Protein 3Q34 (pdb70)

InterPro domains:
  IPR007372 Lipid/polyisoprenoid-binding, YceI-like [PF04264] (23-182)
  IPR007372 Lipid/polyisoprenoid-binding, YceI-like [SM00867] (22-191)
  IPR027016 Uncharacterised protein with YceI domain [PIRSF029811] (7-192)
  IPR036761 Lipid/polyisoprenoid-binding, YceI-like superfamily [G3DSA:2.40.128.110] (19-193)
  IPR036761 Lipid/polyisoprenoid-binding, YceI-like superfamily [SSF101874] (21-191)

Foldseek 3Di:
DWKKWDLVQKWKKKWKAFLNHDIAIWTFNDKIKIADPQQKIKIKTQLLRICRPDVVLSVLCCVLPQNCVVPRIKMKIWGDDVVLLPADAFDKDWDWTWIWIAGPNAIDIWIFTWMWHHHHNWKIKIWGPWFTKDFQVNHPPVSQVVSCVVVVTPDIGRIMTMIMIIMIGNDD/DWWKWDLVVKWKKKWKDFQNHRIAIWTFNDKIWIADPQQKIKIKGQLLRTGRPDVVLSVLCCVQPQVCVQPRIKMKIFGDDVVLVVADAFDKDWDFGKIWIGGPRAIDIWTFIWMWHHNLIKIWGPFFTKDFQVRHPPVSLVVSCVVVVTPDMGRIMGMIMIIRIGDD/DKKWDLVVKWKKKWKDFQNHDIAIWTFRDKIWDADPQQKIKIKTQLLRTGRPDVVVSVLCCCQPQNCVQPRIKMKIFGDDVVLVPAAAFGKDWDFTWIWIGGPNQIDIFTFTWMWHHHHDWKIKIWGPFFTKDFQVSHPPVSQVVCCPVVPTPGMHRIMTMIMIIMIGD/DKWKWDLVVKWKKKWKAFLNHRIAIKTFRDKIWIAGPQQKIKIKGQLLRIGRPDVVVSVLCCCQPQNCVVPRIKMKIFGDDVVLLPADAQGKDWDWTWMWIGGPNAIAIFTFTWMWHHHDNWKIKIWGPFFTKDFQVRHPPVSLVVVPCVIPGIHRIMTMIMIIMIGPDDD

Sequence (680 aa):
ANWYLLDNESSRLSFTSTKNADIAEVHRFLVLHGKVDPKGLAEVEVETESISTGIPLRDERLREQVFQVHHKFPVAQINAQLDRPINNLAPGAQLELRLPLTVSLRGKSHSYNAELLATRLDEERRFQVVVTLEPLVIHAQDFDVSDFNALRNAAGLSAVSLSVPVGAVLIFTAREANWYLDNESSRLSFTSTKNADIAEVHRFLVLHGKVDPKGLAEVEVETESISTGIPLRDERLREQVFQVHKFPVAQINAQLDRPINNLAPGAQLEELRLPLTTVSLRGKSHSYNAELLATRLRFQVVTLEPLVIHAQDFDVSDFNALRNAAGLSAVVSLSVPVGAVLIFTARNWWYLLDNESSRLSFTSTKNADIAEVHRFLVLHGKVDPKGLAEVEVETESISTGIPLRDERLREQVFQVHKFPVAQINAQLDRPINNLAPGAQLELRLPLTTVSLRGKSHSYNAELLATRLDERRFQVVVTLEPLVIHAQDFDDVSDFNALRNAAGLSAVSLSVPVGAVLIFTAANWYLLDNESSRLSFTSTKNADIAEVHRFLVLHGKVDPKGLAEVEVETESISTGIPLRDEERLREQVFQVHKFPVAQINAQLDRPINNLAPGAQLELRLPLTVSSLRGKSSHSYNAELLATRLDERRFFQVVVTLEPLVIHAQDFDVSDFNALRAGLSAVSLSVPVGAVLIFTAREG

Structure (mmCIF, N/CA/C/O backbone):
data_3Q34
#
_entry.id   3Q34
#
_cell.length_a   54.647
_cell.length_b   103.357
_cell.length_c   63.193
_cell.angle_alpha   90.00
_cell.angle_beta   109.04
_cell.angle_gamma   90.00
#
_symmetry.space_group_name_H-M   'P 1 21 1'
#
loop_
_entity.id
_entity.type
_entity.pdbx_description
1 polymer 'YceI-like family protein'
2 non-polymer Ubiquinone-8
3 non-polymer GLYCEROL
4 water water
#
loop_
_atom_site.group_PDB
_atom_site.id
_atom_site.type_symbol
_atom_site.label_atom_id
_atom_site.label_alt_id
_atom_site.label_comp_id
_atom_site.label_asym_id
_atom_site.label_entity_id
_atom_site.label_seq_id
_atom_site.pdbx_PDB_ins_code
_atom_site.Cartn_x
_atom_site.Cartn_y
_atom_site.Cartn_z
_atom_site.occupancy
_atom_site.B_iso_or_equiv
_atom_site.auth_seq_id
_atom_site.auth_comp_id
_atom_site.auth_asym_id
_atom_site.auth_atom_id
_atom_site.pdbx_PDB_model_num
ATOM 1 N N . ALA A 1 4 ? 4.045 56.343 -9.131 1.00 42.88 21 ALA A N 1
ATOM 2 C CA . ALA A 1 4 ? 4.963 56.777 -8.080 1.00 28.82 21 ALA A CA 1
ATOM 3 C C . ALA A 1 4 ? 4.241 57.687 -7.113 1.00 32.22 21 ALA A C 1
ATOM 4 O O . ALA A 1 4 ? 3.041 57.961 -7.312 1.00 46.56 21 ALA A O 1
ATOM 6 N N . ASN A 1 5 ? 4.924 58.142 -6.055 1.00 32.86 22 ASN A N 1
ATOM 7 C CA . ASN A 1 5 ? 6.307 57.754 -5.742 1.00 20.91 22 ASN A CA 1
ATOM 8 C C . ASN A 1 5 ? 6.350 56.365 -5.103 1.00 18.78 22 ASN A C 1
ATOM 9 O O . ASN A 1 5 ? 5.373 55.908 -4.497 1.00 20.84 22 ASN A O 1
ATOM 14 N N . TRP A 1 6 ? 7.496 55.707 -5.226 1.00 15.21 23 TRP A N 1
ATOM 15 C CA . TRP A 1 6 ? 7.697 54.442 -4.530 1.00 16.50 23 TRP A CA 1
ATOM 16 C C . TRP A 1 6 ? 8.571 54.648 -3.301 1.00 16.46 23 TRP A C 1
ATOM 17 O O . TRP A 1 6 ? 9.537 55.382 -3.355 1.00 16.99 23 TRP A O 1
ATOM 28 N N . TYR A 1 7 ? 8.177 54.041 -2.185 1.00 14.01 24 TYR A N 1
ATOM 29 C CA . TYR A 1 7 ? 8.912 54.210 -0.930 1.00 11.12 24 TYR A CA 1
ATOM 30 C C . TYR A 1 7 ? 9.351 52.883 -0.400 1.00 9.46 24 TYR A C 1
ATOM 31 O O . TYR A 1 7 ? 8.624 51.882 -0.467 1.00 10.45 24 TYR A O 1
ATOM 40 N N . LEU A 1 8 ? 10.545 52.857 0.154 1.00 11.38 25 LEU A N 1
ATOM 41 C CA A LEU A 1 8 ? 11.084 51.620 0.721 0.58 10.72 25 LEU A CA 1
ATOM 42 C CA B LEU A 1 8 ? 11.093 51.626 0.734 0.42 10.75 25 LEU A CA 1
ATOM 43 C C . LEU A 1 8 ? 10.381 51.207 2.012 1.00 11.96 25 LEU A C 1
ATOM 44 O O . LEU A 1 8 ? 10.150 52.012 2.904 1.00 12.03 25 LEU A O 1
ATOM 53 N N . ASP A 1 9 ? 10.030 49.928 2.108 1.00 9.88 26 ASP A N 1
ATOM 54 C CA . ASP A 1 9 ? 9.374 49.449 3.323 1.00 11.25 26 ASP A CA 1
ATOM 55 C C . ASP A 1 9 ? 10.480 48.803 4.135 1.00 10.77 26 ASP A C 1
ATOM 56 O O . ASP A 1 9 ? 10.915 47.671 3.832 1.00 12.14 26 ASP A O 1
ATOM 61 N N . ASN A 1 10 ? 10.946 49.519 5.157 1.00 11.98 27 ASN A N 1
ATOM 62 C CA . ASN A 1 10 ? 12.071 49.026 5.928 1.00 11.19 27 ASN A CA 1
ATOM 63 C C . ASN A 1 10 ? 11.842 47.643 6.538 1.00 11.33 27 ASN A C 1
ATOM 64 O O . ASN A 1 10 ? 12.760 46.825 6.590 1.00 10.23 27 ASN A O 1
ATOM 69 N N . GLU A 1 11 ? 10.622 47.419 7.028 1.00 12.60 28 GLU A N 1
ATOM 70 C CA . GLU A 1 11 ? 10.290 46.195 7.726 1.00 13.59 28 GLU A CA 1
ATOM 71 C C . GLU A 1 11 ? 10.378 44.965 6.817 1.00 16.40 28 GLU A C 1
ATOM 72 O O . GLU A 1 11 ? 10.421 43.838 7.295 1.00 15.31 28 GLU A O 1
ATOM 78 N N . SER A 1 12 ? 10.422 45.200 5.512 1.00 11.00 29 SER A N 1
ATOM 79 C CA . SER A 1 12 ? 10.380 44.130 4.503 1.00 14.68 29 SER A CA 1
ATOM 80 C C . SER A 1 12 ? 11.705 43.980 3.758 1.00 13.82 29 SER A C 1
ATOM 81 O O . SER A 1 12 ? 11.846 43.101 2.904 1.00 13.80 29 SER A O 1
ATOM 84 N N . SER A 1 13 ? 12.668 44.813 4.117 1.00 9.67 30 SER A N 1
ATOM 85 C CA . SER A 1 13 ? 13.920 44.932 3.358 1.00 9.65 30 SER A CA 1
ATOM 86 C C . SER A 1 13 ? 15.127 44.585 4.223 1.00 10.67 30 SER A C 1
ATOM 87 O O . SER A 1 13 ? 15.079 44.694 5.451 1.00 10.31 30 SER A O 1
ATOM 90 N N . ARG A 1 14 ? 16.235 44.255 3.583 1.00 9.21 31 ARG A N 1
ATOM 91 C CA . ARG A 1 14 ? 17.465 44.018 4.315 1.00 10.11 31 ARG A CA 1
ATOM 92 C C . ARG A 1 14 ? 18.701 44.386 3.486 1.00 10.05 31 ARG A C 1
ATOM 93 O O . ARG A 1 14 ? 18.882 43.880 2.384 1.00 12.73 31 ARG A O 1
ATOM 101 N N . LEU A 1 15 ? 19.555 45.248 4.040 1.00 11.58 32 LEU A N 1
ATOM 102 C CA . LEU A 1 15 ? 20.859 45.603 3.419 1.00 9.32 32 LEU A CA 1
ATOM 103 C C . LEU A 1 15 ? 21.941 45.001 4.309 1.00 13.17 32 LEU A C 1
ATOM 104 O O . LEU A 1 15 ? 21.943 45.265 5.523 1.00 10.39 32 LEU A O 1
ATOM 109 N N . SER A 1 16 ? 22.802 44.143 3.737 1.00 8.09 33 SER A N 1
ATOM 110 C CA . SER A 1 16 ? 23.747 43.393 4.534 1.00 10.72 33 SER A CA 1
ATOM 111 C C . SER A 1 16 ? 25.116 43.476 3.881 1.00 9.55 33 SER A C 1
ATOM 112 O O . SER A 1 16 ? 25.211 43.899 2.742 1.00 10.55 33 SER A O 1
ATOM 115 N N . PHE A 1 17 ? 26.167 43.119 4.626 1.00 9.00 34 PHE A N 1
ATOM 116 C CA . PHE A 1 17 ? 27.505 43.109 4.022 1.00 10.59 34 PHE A CA 1
ATOM 117 C C . PHE A 1 17 ? 28.371 42.120 4.744 1.00 12.18 34 PHE A C 1
ATOM 118 O O . PHE A 1 17 ? 28.075 41.757 5.879 1.00 11.84 34 PHE A O 1
ATOM 126 N N . THR A 1 18 ? 29.416 41.651 4.060 1.00 10.79 35 THR A N 1
ATOM 127 C CA . THR A 1 18 ? 30.276 40.640 4.648 1.00 10.31 35 THR A CA 1
ATOM 128 C C . THR A 1 18 ? 31.685 41.150 4.862 1.00 12.77 35 THR A C 1
ATOM 129 O O . THR A 1 18 ? 32.321 41.624 3.934 1.00 10.55 35 THR A O 1
ATOM 133 N N . SER A 1 19 ? 32.185 41.009 6.087 1.00 7.79 36 SER A N 1
ATOM 134 C CA . SER A 1 19 ? 33.592 41.294 6.349 1.00 10.41 36 SER A CA 1
ATOM 135 C C . SER A 1 19 ? 34.394 39.996 6.492 1.00 11.47 36 SER A C 1
ATOM 136 O O . SER A 1 19 ? 33.844 38.975 6.895 1.00 11.56 36 SER A O 1
ATOM 139 N N . THR A 1 20 ? 35.694 40.035 6.204 1.00 9.68 37 THR A N 1
ATOM 140 C CA . THR A 1 20 ? 36.514 38.830 6.347 1.00 10.52 37 THR A CA 1
ATOM 141 C C . THR A 1 20 ? 37.695 39.194 7.243 1.00 14.36 37 THR A C 1
ATOM 142 O O . THR A 1 20 ? 38.421 40.144 6.940 1.00 15.81 37 THR A O 1
ATOM 146 N N . LYS A 1 21 ? 37.825 38.478 8.359 1.00 14.46 38 LYS A N 1
ATOM 147 C CA . LYS A 1 21 ? 38.884 38.753 9.344 1.00 18.92 38 LYS A CA 1
ATOM 148 C C . LYS A 1 21 ? 39.829 37.591 9.482 1.00 18.02 38 LYS A C 1
ATOM 149 O O . LYS A 1 21 ? 39.464 36.445 9.198 1.00 15.36 38 LYS A O 1
ATOM 155 N N . ASN A 1 22 ? 41.058 37.883 9.930 1.00 17.57 39 ASN A N 1
ATOM 156 C CA . ASN A 1 22 ? 42.092 36.860 10.085 1.00 22.90 39 ASN A CA 1
ATOM 157 C C . ASN A 1 22 ? 42.177 35.939 8.874 1.00 22.37 39 ASN A C 1
ATOM 158 O O . ASN A 1 22 ? 42.355 34.712 8.999 1.00 21.66 39 ASN A O 1
ATOM 163 N N . ALA A 1 23 ? 42.036 36.536 7.699 1.00 21.91 40 ALA A N 1
ATOM 164 C CA . ALA A 1 23 ? 42.097 35.832 6.417 1.00 18.05 40 ALA A CA 1
ATOM 165 C C . ALA A 1 23 ? 40.944 34.893 6.157 1.00 18.79 40 ALA A C 1
ATOM 166 O O . ALA A 1 23 ? 40.461 34.865 5.041 1.00 20.86 40 ALA A O 1
ATOM 168 N N . ASP A 1 24 ? 40.443 34.199 7.188 1.00 17.00 41 ASP A N 1
ATOM 169 C CA . ASP A 1 24 ? 39.597 33.049 6.957 1.00 16.50 41 ASP A CA 1
ATOM 170 C C . ASP A 1 24 ? 38.202 33.022 7.545 1.00 15.78 41 ASP A C 1
ATOM 171 O O . ASP A 1 24 ? 37.496 32.027 7.362 1.00 16.34 41 ASP A O 1
ATOM 176 N N . ILE A 1 25 ? 37.800 34.080 8.225 1.00 13.38 42 ILE A N 1
ATOM 177 C CA . ILE A 1 25 ? 36.498 34.148 8.844 1.00 14.10 42 ILE A CA 1
ATOM 178 C C . ILE A 1 25 ? 35.613 35.277 8.301 1.00 13.70 42 ILE A C 1
ATOM 179 O O . ILE A 1 25 ? 35.834 36.387 8.576 1.00 12.54 42 ILE A O 1
ATOM 184 N N . ALA A 1 26 ? 34.614 34.903 7.521 1.00 13.90 43 ALA A N 1
ATOM 185 C CA . ALA A 1 26 ? 33.660 35.823 6.971 1.00 12.28 43 ALA A CA 1
ATOM 186 C C . ALA A 1 26 ? 32.439 35.914 7.863 1.00 11.73 43 ALA A C 1
ATOM 187 O O . ALA A 1 26 ? 31.925 34.956 8.255 1.00 13.60 43 ALA A O 1
ATOM 189 N N . GLU A 1 27 ? 32.037 37.147 8.153 1.00 11.41 44 GLU A N 1
ATOM 190 C CA . GLU A 1 27 ? 30.874 37.422 8.979 1.00 13.23 44 GLU A CA 1
ATOM 191 C C . GLU A 1 27 ? 29.936 38.379 8.255 1.00 12.53 44 GLU A C 1
ATOM 192 O O . GLU A 1 27 ? 30.374 39.274 7.532 1.00 13.34 44 GLU A O 1
ATOM 198 N N . VAL A 1 28 ? 28.641 38.176 8.457 1.00 12.05 45 VAL A N 1
ATOM 199 C CA . VAL A 1 28 ? 27.626 38.956 7.824 1.00 10.29 45 VAL A CA 1
ATOM 200 C C . VAL A 1 28 ? 27.009 39.904 8.830 1.00 12.02 45 VAL A C 1
ATOM 201 O O . VAL A 1 28 ? 26.647 39.509 9.854 1.00 15.36 45 VAL A O 1
ATOM 205 N N . HIS A 1 29 ? 26.941 41.164 8.442 1.00 12.02 46 HIS A N 1
ATOM 206 C CA . HIS A 1 29 ? 26.351 42.204 9.227 1.00 12.46 46 HIS A CA 1
ATOM 207 C C . HIS A 1 29 ? 25.278 42.948 8.450 1.00 13.17 46 HIS A C 1
ATOM 208 O O . HIS A 1 29 ? 25.162 42.774 7.289 1.00 12.47 46 HIS A O 1
ATOM 215 N N . ARG A 1 30 ? 24.513 43.781 9.135 1.00 11.62 47 ARG A N 1
ATOM 216 C CA . ARG A 1 30 ? 23.420 44.435 8.445 1.00 10.67 47 ARG A CA 1
ATOM 217 C C . ARG A 1 30 ? 23.175 45.823 9.061 1.00 11.87 47 ARG A C 1
ATOM 218 O O . ARG A 1 30 ? 23.695 46.108 10.113 1.00 12.56 47 ARG A O 1
ATOM 226 N N . PHE A 1 31 ? 22.363 46.628 8.386 1.00 9.33 48 PHE A N 1
ATOM 227 C CA . PHE A 1 31 ? 21.823 47.852 8.959 1.00 10.08 48 PHE A CA 1
ATOM 228 C C . PHE A 1 31 ? 20.381 47.609 9.288 1.00 11.72 48 PHE A C 1
ATOM 229 O O . PHE A 1 31 ? 19.718 46.883 8.580 1.00 14.62 48 PHE A O 1
ATOM 237 N N . LEU A 1 32 ? 19.875 48.195 10.363 1.00 9.44 49 LEU A N 1
ATOM 238 C CA . LEU A 1 32 ? 18.514 47.975 10.729 1.00 9.45 49 LEU A CA 1
ATOM 239 C C . LEU A 1 32 ? 17.560 49.015 10.202 1.00 13.47 49 LEU A C 1
ATOM 240 O O . LEU A 1 32 ? 16.356 48.747 10.168 1.00 9.96 49 LEU A O 1
ATOM 245 N N . VAL A 1 33 ? 18.071 50.181 9.766 1.00 10.68 50 VAL A N 1
ATOM 246 C CA . VAL A 1 33 ? 17.188 51.252 9.357 1.00 10.50 50 VAL A CA 1
ATOM 247 C C . VAL A 1 33 ? 17.611 51.877 8.035 1.00 9.00 50 VAL A C 1
ATOM 248 O O . VAL A 1 33 ? 18.678 52.504 7.928 1.00 9.40 50 VAL A O 1
ATOM 252 N N . LEU A 1 34 ? 16.760 51.659 7.045 1.00 9.83 51 LEU A N 1
ATOM 253 C CA . LEU A 1 34 ? 16.882 52.243 5.746 1.00 10.74 51 LEU A CA 1
ATOM 254 C C . LEU A 1 34 ? 15.665 53.100 5.455 1.00 11.65 51 LEU A C 1
ATOM 255 O O . LEU A 1 34 ? 14.575 52.889 6.003 1.00 12.63 51 LEU A O 1
ATOM 260 N N . HIS A 1 35 ? 15.838 54.023 4.518 1.00 11.68 52 HIS A N 1
ATOM 261 C CA . HIS A 1 35 ? 14.713 54.712 3.904 1.00 12.17 52 HIS A CA 1
ATOM 262 C C . HIS A 1 35 ? 14.981 54.766 2.421 1.00 12.12 52 HIS A C 1
ATOM 263 O O . HIS A 1 35 ? 16.104 54.629 1.991 1.00 12.72 52 HIS A O 1
ATOM 270 N N . GLY A 1 36 ? 13.958 55.017 1.640 1.00 10.00 53 GLY A N 1
ATOM 271 C CA . GLY A 1 36 ? 14.222 55.145 0.218 1.00 11.33 53 GLY A CA 1
ATOM 272 C C . GLY A 1 36 ? 13.026 55.596 -0.556 1.00 12.72 53 GLY A C 1
ATOM 273 O O . GLY A 1 36 ? 11.890 55.442 -0.115 1.00 12.35 53 GLY A O 1
ATOM 274 N N . LYS A 1 37 ? 13.295 56.163 -1.723 1.00 10.80 54 LYS A N 1
ATOM 275 C CA . LYS A 1 37 ? 12.219 56.664 -2.554 1.00 13.41 54 LYS A CA 1
ATOM 276 C C . LYS A 1 37 ? 12.649 56.547 -3.993 1.00 14.12 54 LYS A C 1
ATOM 277 O O . LYS A 1 37 ? 13.824 56.773 -4.295 1.00 15.93 54 LYS A O 1
ATOM 283 N N . VAL A 1 38 ? 11.700 56.206 -4.875 1.00 12.85 55 VAL A N 1
ATOM 284 C CA . VAL A 1 38 ? 11.930 56.300 -6.309 1.00 13.08 55 VAL A CA 1
ATOM 285 C C . VAL A 1 38 ? 10.787 57.126 -6.884 1.00 17.14 55 VAL A C 1
ATOM 286 O O . VAL A 1 38 ? 9.625 56.803 -6.678 1.00 16.52 55 VAL A O 1
ATOM 290 N N . ASP A 1 39 ? 11.131 58.190 -7.595 1.00 19.70 56 ASP A N 1
ATOM 291 C CA . ASP A 1 39 ? 10.108 59.060 -8.165 1.00 20.68 56 ASP A CA 1
ATOM 292 C C . ASP A 1 39 ? 9.649 58.551 -9.520 1.00 22.19 56 ASP A C 1
ATOM 293 O O . ASP A 1 39 ? 10.218 57.625 -10.101 1.00 20.15 56 ASP A O 1
ATOM 298 N N . PRO A 1 40 ? 8.556 59.119 -10.023 1.00 22.76 57 PRO A N 1
ATOM 299 C CA . PRO A 1 40 ? 8.007 58.581 -11.266 1.00 23.73 57 PRO A CA 1
ATOM 300 C C . PRO A 1 40 ? 8.987 58.631 -12.447 1.00 23.18 57 PRO A C 1
ATOM 301 O O . PRO A 1 40 ? 8.873 57.785 -13.355 1.00 30.96 57 PRO A O 1
ATOM 305 N N . LYS A 1 41 ? 9.907 59.593 -12.433 1.00 22.92 58 LYS A N 1
ATOM 306 C CA . LYS A 1 41 ? 10.955 59.746 -13.444 1.00 24.05 58 LYS A CA 1
ATOM 307 C C . LYS A 1 41 ? 12.136 58.777 -13.296 1.00 24.66 58 LYS A C 1
ATOM 308 O O . LYS A 1 41 ? 13.052 58.768 -14.132 1.00 25.26 58 LYS A O 1
ATOM 314 N N . GLY A 1 42 ? 12.121 57.954 -12.247 1.00 21.85 59 GLY A N 1
ATOM 315 C CA . GLY A 1 42 ? 13.158 56.962 -12.086 1.00 20.91 59 GLY A CA 1
ATOM 316 C C . GLY A 1 42 ? 14.311 57.423 -11.209 1.00 21.19 59 GLY A C 1
ATOM 317 O O . GLY A 1 42 ? 15.286 56.711 -11.056 1.00 18.67 59 GLY A O 1
ATOM 318 N N . LEU A 1 43 ? 14.241 58.626 -10.642 1.00 15.27 60 LEU A N 1
ATOM 319 C CA . LEU A 1 43 ? 15.299 59.050 -9.753 1.00 18.00 60 LEU A CA 1
ATOM 320 C C . LEU A 1 43 ? 15.128 58.267 -8.448 1.00 17.01 60 LEU A C 1
ATOM 321 O O . LEU A 1 43 ? 14.079 58.352 -7.803 1.00 15.08 60 LEU A O 1
ATOM 326 N N . ALA A 1 44 ? 16.158 57.527 -8.059 1.00 15.17 61 ALA A N 1
ATOM 327 C CA . ALA A 1 44 ? 16.043 56.643 -6.899 1.00 11.85 61 ALA A CA 1
ATOM 328 C C . ALA A 1 44 ? 17.076 57.025 -5.883 1.00 16.83 61 ALA A C 1
ATOM 329 O O . ALA A 1 44 ? 18.224 57.355 -6.225 1.00 15.37 61 ALA A O 1
ATOM 331 N N . GLU A 1 45 ? 16.665 56.989 -4.624 1.00 13.41 62 GLU A N 1
ATOM 332 C CA . GLU A 1 45 ? 17.603 57.259 -3.557 1.00 13.80 62 GLU A CA 1
ATOM 333 C C . GLU A 1 45 ? 17.278 56.355 -2.381 1.00 16.29 62 GLU A C 1
ATOM 334 O O . GLU A 1 45 ? 16.131 56.285 -1.976 1.00 16.92 62 GLU A O 1
ATOM 340 N N . VAL A 1 46 ? 18.322 55.708 -1.855 1.00 13.61 63 VAL A N 1
ATOM 341 C CA . VAL A 1 46 ? 18.236 54.924 -0.632 1.00 12.06 63 VAL A CA 1
ATOM 342 C C . VAL A 1 46 ? 19.148 55.571 0.405 1.00 15.49 63 VAL A C 1
ATOM 343 O O . VAL A 1 46 ? 20.278 55.914 0.091 1.00 15.37 63 VAL A O 1
ATOM 347 N N . GLU A 1 47 ? 18.627 55.784 1.621 1.00 12.66 64 GLU A N 1
ATOM 348 C CA . GLU A 1 47 ? 19.416 56.302 2.733 1.00 12.69 64 GLU A CA 1
ATOM 349 C C . GLU A 1 47 ? 19.631 55.170 3.728 1.00 14.06 64 GLU A C 1
ATOM 350 O O . GLU A 1 47 ? 18.717 54.407 4.024 1.00 14.26 64 GLU A O 1
ATOM 356 N N . VAL A 1 48 ? 20.851 55.046 4.213 1.00 9.41 65 VAL A N 1
ATOM 357 C CA . VAL A 1 48 ? 21.155 54.080 5.275 1.00 9.73 65 VAL A CA 1
ATOM 358 C C . VAL A 1 48 ? 21.481 54.868 6.532 1.00 10.59 65 VAL A C 1
ATOM 359 O O . VAL A 1 48 ? 22.389 55.716 6.490 1.00 10.01 65 VAL A O 1
ATOM 363 N N . GLU A 1 49 ? 20.765 54.626 7.634 1.00 10.83 66 GLU A N 1
ATOM 364 C CA . GLU A 1 49 ? 21.127 55.288 8.899 1.00 11.50 66 GLU A CA 1
ATOM 365 C C . GLU A 1 49 ? 22.259 54.461 9.501 1.00 10.95 66 GLU A C 1
ATOM 366 O O . GLU A 1 49 ? 22.080 53.309 9.920 1.00 11.79 66 GLU A O 1
ATOM 372 N N . THR A 1 50 ? 23.466 55.019 9.511 1.00 9.59 67 THR A N 1
ATOM 373 C CA . THR A 1 50 ? 24.645 54.200 9.798 1.00 11.57 67 THR A CA 1
ATOM 374 C C . THR A 1 50 ? 24.729 53.903 11.294 1.00 12.92 67 THR A C 1
ATOM 375 O O . THR A 1 50 ? 25.409 52.953 11.701 1.00 13.57 67 THR A O 1
ATOM 379 N N . GLU A 1 51 ? 24.009 54.688 12.108 1.00 12.45 68 GLU A N 1
ATOM 380 C CA . GLU A 1 51 ? 23.967 54.388 13.529 1.00 11.16 68 GLU A CA 1
ATOM 381 C C . GLU A 1 51 ? 23.256 53.037 13.757 1.00 12.93 68 GLU A C 1
ATOM 382 O O . GLU A 1 51 ? 23.398 52.434 14.835 1.00 12.97 68 GLU A O 1
ATOM 388 N N . SER A 1 52 ? 22.512 52.563 12.746 1.00 11.71 69 SER A N 1
ATOM 389 C CA . SER A 1 52 ? 21.698 51.343 12.875 1.00 11.99 69 SER A CA 1
ATOM 390 C C . SER A 1 52 ? 22.472 50.062 12.516 1.00 9.77 69 SER A C 1
ATOM 391 O O . SER A 1 52 ? 21.860 49.000 12.361 1.00 10.92 69 SER A O 1
ATOM 394 N N . ILE A 1 53 ? 23.788 50.186 12.383 1.00 8.62 70 ILE A N 1
ATOM 395 C CA . ILE A 1 53 ? 24.671 49.013 12.189 1.00 8.50 70 ILE A CA 1
ATOM 396 C C . ILE A 1 53 ? 24.387 47.945 13.247 1.00 11.11 70 ILE A C 1
ATOM 397 O O . ILE A 1 53 ? 24.210 48.254 14.436 1.00 10.55 70 ILE A O 1
ATOM 402 N N . SER A 1 54 ? 24.314 46.687 12.822 1.00 9.96 71 SER A N 1
ATOM 403 C CA . SER A 1 54 ? 24.067 45.601 13.769 1.00 12.51 71 SER A CA 1
ATOM 404 C C . SER A 1 54 ? 24.991 44.461 13.364 1.00 13.81 71 SER A C 1
ATOM 405 O O . SER A 1 54 ? 24.827 43.898 12.262 1.00 13.48 71 SER A O 1
ATOM 408 N N . THR A 1 55 ? 25.961 44.144 14.222 1.00 12.20 72 THR A N 1
ATOM 409 C CA . THR A 1 55 ? 26.912 43.071 13.957 1.00 13.70 72 THR A CA 1
ATOM 410 C C . THR A 1 55 ? 26.708 41.907 14.941 1.00 16.92 72 THR A C 1
ATOM 411 O O . THR A 1 55 ? 27.393 40.876 14.851 1.00 17.89 72 THR A O 1
ATOM 415 N N . GLY A 1 56 ? 25.825 42.126 15.916 1.00 14.71 73 GLY A N 1
ATOM 416 C CA . GLY A 1 56 ? 25.544 41.157 16.972 1.00 16.50 73 GLY A CA 1
ATOM 417 C C . GLY A 1 56 ? 26.498 41.197 18.151 1.00 17.98 73 GLY A C 1
ATOM 418 O O . GLY A 1 56 ? 26.335 40.450 19.132 1.00 21.67 73 GLY A O 1
ATOM 419 N N . ILE A 1 57 ? 27.485 42.077 18.074 1.00 13.27 74 ILE A N 1
ATOM 420 C CA . ILE A 1 57 ? 28.393 42.364 19.180 1.00 14.65 74 ILE A CA 1
ATOM 421 C C . ILE A 1 57 ? 28.334 43.864 19.459 1.00 17.71 74 ILE A C 1
ATOM 422 O O . ILE A 1 57 ? 28.817 44.684 18.674 1.00 14.14 74 ILE A O 1
ATOM 427 N N . PRO A 1 58 ? 27.749 44.237 20.600 1.00 15.78 75 PRO A N 1
ATOM 428 C CA . PRO A 1 58 ? 27.608 45.675 20.830 1.00 17.56 75 PRO A CA 1
ATOM 429 C C . PRO A 1 58 ? 28.918 46.467 20.755 1.00 16.04 75 PRO A C 1
ATOM 430 O O . PRO A 1 58 ? 28.902 47.539 20.144 1.00 15.65 75 PRO A O 1
ATOM 434 N N . LEU A 1 59 ? 30.029 45.960 21.322 1.00 13.63 76 LEU A N 1
ATOM 435 C CA . LEU A 1 59 ? 31.285 46.680 21.258 1.00 14.64 76 LEU A CA 1
ATOM 436 C C . LEU A 1 59 ? 31.723 46.923 19.811 1.00 18.50 76 LEU A C 1
ATOM 437 O O . LEU A 1 59 ? 32.273 47.981 19.484 1.00 16.14 76 LEU A O 1
ATOM 442 N N . ARG A 1 60 ? 31.463 45.937 18.949 1.00 16.75 77 ARG A N 1
ATOM 443 C CA . ARG A 1 60 ? 31.868 46.042 17.551 1.00 14.89 77 ARG A CA 1
ATOM 444 C C . ARG A 1 60 ? 30.978 47.058 16.848 1.00 13.03 77 ARG A C 1
ATOM 445 O O . ARG A 1 60 ? 31.461 47.837 16.022 1.00 15.13 77 ARG A O 1
ATOM 453 N N . ASP A 1 61 ? 29.685 47.062 17.197 1.00 15.16 78 ASP A N 1
ATOM 454 C CA . ASP A 1 61 ? 28.742 48.051 16.662 1.00 12.98 78 ASP A CA 1
ATOM 455 C C . ASP A 1 61 ? 29.247 49.452 16.990 1.00 15.40 78 ASP A C 1
ATOM 456 O O . ASP A 1 61 ? 29.283 50.326 16.126 1.00 13.22 78 ASP A O 1
ATOM 461 N N . GLU A 1 62 ? 29.668 49.652 18.247 1.00 14.08 79 GLU A N 1
ATOM 462 C CA . GLU A 1 62 ? 30.154 50.961 18.693 1.00 17.85 79 GLU A CA 1
ATOM 463 C C . GLU A 1 62 ? 31.451 51.385 18.012 1.00 17.66 79 GLU A C 1
ATOM 464 O O . GLU A 1 62 ? 31.598 52.530 17.581 1.00 16.35 79 GLU A O 1
ATOM 470 N N . ARG A 1 63 ? 32.394 50.463 17.878 1.00 12.96 80 ARG A N 1
ATOM 471 C CA . ARG A 1 63 ? 33.591 50.774 17.100 1.00 17.13 80 ARG A CA 1
ATOM 472 C C . ARG A 1 63 ? 33.267 51.136 15.646 1.00 17.42 80 ARG A C 1
ATOM 473 O O . ARG A 1 63 ? 33.793 52.107 15.111 1.00 17.53 80 ARG A O 1
ATOM 481 N N . LEU A 1 64 ? 32.406 50.367 15.000 1.00 14.30 81 LEU A N 1
ATOM 482 C CA . LEU A 1 64 ? 32.014 50.724 13.629 1.00 15.97 81 LEU A CA 1
ATOM 483 C C . LEU A 1 64 ? 31.372 52.117 13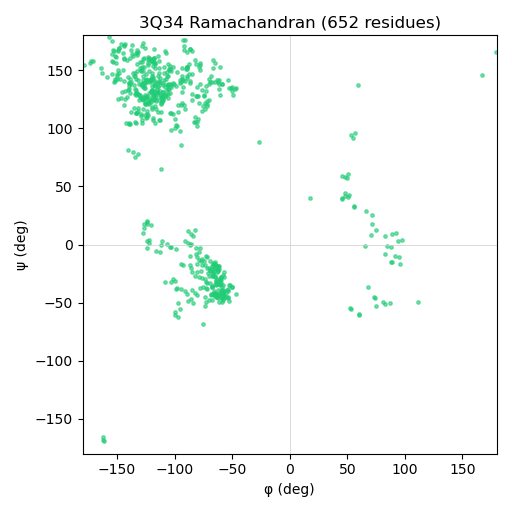.580 1.00 14.70 81 LEU A C 1
ATOM 484 O O . LEU A 1 64 ? 31.737 52.893 12.706 1.00 16.74 81 LEU A O 1
ATOM 489 N N . ARG A 1 65 ? 30.385 52.397 14.456 1.00 12.99 82 ARG A N 1
ATOM 490 C CA . ARG A 1 65 ? 29.733 53.729 14.483 1.00 16.05 82 ARG A CA 1
ATOM 491 C C . ARG A 1 65 ? 30.746 54.877 14.596 1.00 15.12 82 ARG A C 1
ATOM 492 O O . ARG A 1 65 ? 30.711 55.867 13.838 1.00 15.80 82 ARG A O 1
ATOM 500 N N . GLU A 1 66 ? 31.655 54.738 15.541 1.00 16.28 83 GLU A N 1
ATOM 501 C CA . GLU A 1 66 ? 32.551 55.836 15.898 1.00 21.71 83 GLU A CA 1
ATOM 502 C C . GLU A 1 66 ? 33.772 55.933 14.990 1.00 20.83 83 GLU A C 1
ATOM 503 O O . GLU A 1 66 ? 34.091 57.011 14.454 1.00 25.51 83 GLU A O 1
ATOM 509 N N . GLN A 1 67 ? 34.462 54.816 14.806 1.00 18.22 84 GLN A N 1
ATOM 510 C CA . GLN A 1 67 ? 35.702 54.827 14.026 1.00 25.26 84 GLN A CA 1
ATOM 511 C C . GLN A 1 67 ? 35.523 54.769 12.518 1.00 24.58 84 GLN A C 1
ATOM 512 O O . GLN A 1 67 ? 36.234 55.443 11.762 1.00 24.86 84 GLN A O 1
ATOM 518 N N . VAL A 1 68 ? 34.605 53.933 12.047 1.00 19.63 85 VAL A N 1
ATOM 519 C CA . VAL A 1 68 ? 34.514 53.704 10.617 1.00 17.63 85 VAL A CA 1
ATOM 520 C C . VAL A 1 68 ? 33.462 54.604 9.990 1.00 17.87 85 VAL A C 1
ATOM 521 O O . VAL A 1 68 ? 33.772 55.371 9.099 1.00 20.59 85 VAL A O 1
ATOM 525 N N . PHE A 1 69 ? 32.242 54.547 10.495 1.00 15.05 86 PHE A N 1
ATOM 526 C CA . PHE A 1 69 ? 31.137 55.321 9.897 1.00 14.07 86 PHE A CA 1
ATOM 527 C C . PHE A 1 69 ? 31.131 56.791 10.341 1.00 18.23 86 PHE A C 1
ATOM 528 O O . PHE A 1 69 ? 30.586 57.657 9.631 1.00 15.90 86 PHE A O 1
ATOM 536 N N . GLN A 1 70 ? 31.725 57.081 11.492 1.00 15.41 87 GLN A N 1
ATOM 537 C CA . GLN A 1 70 ? 31.685 58.464 12.058 1.00 17.20 87 GLN A CA 1
ATOM 538 C C . GLN A 1 70 ? 30.299 59.058 12.067 1.00 18.25 87 GLN A C 1
ATOM 539 O O . GLN A 1 70 ? 30.051 60.150 11.492 1.00 17.72 87 GLN A O 1
ATOM 545 N N . VAL A 1 71 ? 29.399 58.353 12.738 1.00 15.57 88 VAL A N 1
ATOM 546 C CA . VAL A 1 71 ? 27.973 58.644 12.678 1.00 16.71 88 VAL A CA 1
ATOM 547 C C . VAL A 1 71 ? 27.618 60.032 13.216 1.00 16.31 88 VAL A C 1
ATOM 548 O O . VAL A 1 71 ? 26.550 60.528 12.913 1.00 18.49 88 VAL A O 1
ATOM 552 N N . HIS A 1 72 ? 28.491 60.598 14.059 1.00 19.91 89 HIS A N 1
ATOM 553 C CA A HIS A 1 72 ? 28.329 61.948 14.608 0.49 21.32 89 HIS A CA 1
ATOM 554 C CA B HIS A 1 72 ? 28.214 61.930 14.581 0.51 21.33 89 HIS A CA 1
ATOM 555 C C . HIS A 1 72 ? 28.398 63.028 13.519 1.00 19.40 89 HIS A C 1
ATOM 556 O O . HIS A 1 72 ? 27.767 64.078 13.616 1.00 23.63 89 HIS A O 1
ATOM 569 N N . LYS A 1 73 ? 29.208 62.775 12.489 1.00 16.30 90 LYS A N 1
ATOM 570 C CA . LYS A 1 73 ? 29.355 63.687 11.370 1.00 16.13 90 LYS A CA 1
ATOM 571 C C . LYS A 1 73 ? 28.522 63.233 10.189 1.00 15.58 90 LYS A C 1
ATOM 572 O O . LYS A 1 73 ? 28.062 64.045 9.407 1.00 14.77 90 LYS A O 1
ATOM 578 N N . PHE A 1 74 ? 28.357 61.926 10.049 1.00 15.40 91 PHE A N 1
ATOM 579 C CA . PHE A 1 74 ? 27.632 61.389 8.893 1.00 14.61 91 PHE A CA 1
ATOM 580 C C . PHE A 1 74 ? 26.659 60.287 9.297 1.00 15.98 91 PHE A C 1
ATOM 581 O O . PHE A 1 74 ? 26.945 59.094 9.132 1.00 15.57 91 PHE A O 1
ATOM 589 N N . PRO A 1 75 ? 25.501 60.683 9.823 1.00 13.02 92 PRO A N 1
ATOM 590 C CA . PRO A 1 75 ? 24.539 59.675 10.261 1.00 15.00 92 PRO A CA 1
ATOM 591 C C . PRO A 1 75 ? 23.877 58.960 9.075 1.00 13.12 92 PRO A C 1
ATOM 592 O O . PRO A 1 75 ? 23.190 57.973 9.319 1.00 13.35 92 PRO A O 1
ATOM 596 N N . VAL A 1 76 ? 24.046 59.445 7.842 1.00 10.54 93 VAL A N 1
ATOM 597 C CA . VAL A 1 76 ? 23.426 58.783 6.705 1.00 12.58 93 VAL A CA 1
ATOM 598 C C . VAL A 1 76 ? 24.448 58.483 5.607 1.00 14.23 93 VAL A C 1
ATOM 599 O O . VAL A 1 76 ? 25.309 59.293 5.299 1.00 15.04 93 VAL A O 1
ATOM 603 N N . ALA A 1 77 ? 24.325 57.302 5.018 1.00 13.61 94 ALA A N 1
ATOM 604 C CA . ALA A 1 77 ? 24.988 56.991 3.736 1.00 10.81 94 ALA A CA 1
ATOM 605 C C . ALA A 1 77 ? 23.903 56.967 2.678 1.00 11.35 94 ALA A C 1
ATOM 606 O O . ALA A 1 77 ? 22.742 56.660 2.965 1.00 10.79 94 ALA A O 1
ATOM 608 N N . GLN A 1 78 ? 24.231 57.406 1.466 1.00 11.97 95 GLN A N 1
ATOM 609 C CA . GLN A 1 78 ? 23.201 57.518 0.429 1.00 10.81 95 GLN A CA 1
ATOM 610 C C . GLN A 1 78 ? 23.583 56.628 -0.738 1.00 14.18 95 GLN A C 1
ATOM 611 O O . GLN A 1 78 ? 24.775 56.450 -1.039 1.00 17.25 95 GLN A O 1
ATOM 617 N N . ILE A 1 79 ? 22.568 56.090 -1.397 1.00 10.91 96 ILE A N 1
ATOM 618 C CA . ILE A 1 79 ? 22.771 55.367 -2.666 1.00 12.15 96 ILE A CA 1
ATOM 619 C C . ILE A 1 79 ? 21.861 56.035 -3.665 1.00 15.19 96 ILE A C 1
ATOM 620 O O . ILE A 1 79 ? 20.676 56.201 -3.408 1.00 13.88 96 ILE A O 1
ATOM 625 N N . ASN A 1 80 ? 22.401 56.446 -4.800 1.00 10.70 97 ASN A N 1
ATOM 626 C CA . ASN A 1 80 ? 21.622 57.199 -5.783 1.00 12.64 97 ASN A CA 1
ATOM 627 C C . ASN A 1 80 ? 21.731 56.547 -7.160 1.00 11.57 97 ASN A C 1
ATOM 628 O O . ASN A 1 80 ? 22.815 56.162 -7.561 1.00 13.32 97 ASN A O 1
ATOM 633 N N . ALA A 1 81 ? 20.622 56.481 -7.891 1.00 11.39 98 ALA A N 1
ATOM 634 C CA . ALA A 1 81 ? 20.648 55.927 -9.235 1.00 11.13 98 ALA A CA 1
ATOM 635 C C . ALA A 1 81 ? 19.527 56.577 -10.045 1.00 13.11 98 ALA A C 1
ATOM 636 O O . ALA A 1 81 ? 18.589 57.166 -9.485 1.00 14.75 98 ALA A O 1
ATOM 638 N N . GLN A 1 82 ? 19.654 56.447 -11.356 1.00 12.45 99 GLN A N 1
ATOM 639 C CA . GLN A 1 82 ? 18.586 56.782 -12.295 1.00 16.63 99 GLN A CA 1
ATOM 640 C C . GLN A 1 82 ? 18.136 55.530 -13.043 1.00 17.81 99 GLN A C 1
ATOM 641 O O . GLN A 1 82 ? 18.929 54.928 -13.764 1.00 18.32 99 GLN A O 1
ATOM 647 N N . LEU A 1 83 ? 16.874 55.150 -12.851 1.00 17.14 100 LEU A N 1
ATOM 648 C CA . LEU A 1 83 ? 16.305 53.938 -13.456 1.00 20.11 100 LEU A CA 1
ATOM 649 C C . LEU A 1 83 ? 15.616 54.276 -14.759 1.00 20.27 100 LEU A C 1
ATOM 650 O O . LEU A 1 83 ? 15.091 55.368 -14.936 1.00 18.74 100 LEU A O 1
ATOM 655 N N . ASP A 1 84 ? 15.589 53.302 -15.658 1.00 23.20 101 ASP A N 1
ATOM 656 C CA . ASP A 1 84 ? 14.723 53.344 -16.806 1.00 25.28 101 ASP A CA 1
ATOM 657 C C . ASP A 1 84 ? 13.466 52.633 -16.324 1.00 18.99 101 ASP A C 1
ATOM 658 O O . ASP A 1 84 ? 13.455 51.393 -16.208 1.00 20.27 101 ASP A O 1
ATOM 671 N N . ARG A 1 86 ? 10.374 52.310 -17.475 1.00 16.79 103 ARG A N 1
ATOM 672 C CA . ARG A 1 86 ? 9.407 51.675 -18.380 1.00 22.19 103 ARG A CA 1
ATOM 673 C C . ARG A 1 86 ? 9.394 50.137 -18.325 1.00 18.41 103 ARG A C 1
ATOM 674 O O . ARG A 1 86 ? 8.350 49.540 -18.086 1.00 18.68 103 ARG A O 1
ATOM 682 N N . PRO A 1 87 ? 10.544 49.489 -18.545 1.00 18.38 104 PRO A N 1
ATOM 683 C CA . PRO A 1 87 ? 10.563 48.018 -18.535 1.00 17.57 104 PRO A CA 1
ATOM 684 C C . PRO A 1 87 ? 10.200 47.443 -17.172 1.00 16.82 104 PRO A C 1
ATOM 685 O O . PRO A 1 87 ? 9.694 46.336 -17.088 1.00 19.44 104 PRO A O 1
ATOM 689 N N . ILE A 1 88 ? 10.506 48.167 -16.104 1.00 15.28 105 ILE A N 1
ATOM 690 C CA . ILE A 1 88 ? 10.177 47.698 -14.758 1.00 15.36 105 ILE A CA 1
ATOM 691 C C . ILE A 1 88 ? 8.669 47.814 -14.512 1.00 16.90 105 ILE A C 1
ATOM 692 O O . ILE A 1 88 ? 7.998 46.864 -14.094 1.00 16.57 105 ILE A O 1
ATOM 697 N N . ASN A 1 89 ? 8.123 48.982 -14.804 1.00 17.41 106 ASN A N 1
ATOM 698 C CA . ASN A 1 89 ? 6.699 49.173 -14.648 1.00 18.96 106 ASN A CA 1
ATOM 699 C C . ASN A 1 89 ? 5.880 48.228 -15.499 1.00 19.00 106 ASN A C 1
ATOM 700 O O . ASN A 1 89 ? 4.793 47.832 -15.105 1.00 18.50 106 ASN A O 1
ATOM 705 N N . ASN A 1 90 ? 6.399 47.886 -16.679 1.00 16.86 107 ASN A N 1
ATOM 706 C CA . ASN A 1 90 ? 5.702 46.959 -17.571 1.00 21.23 107 ASN A CA 1
ATOM 707 C C . ASN A 1 90 ? 5.578 45.522 -17.058 1.00 18.03 107 ASN A C 1
ATOM 708 O O . ASN A 1 90 ? 4.799 44.762 -17.595 1.00 15.01 107 ASN A O 1
ATOM 713 N N . LEU A 1 91 ? 6.353 45.147 -16.042 1.00 14.14 108 LEU A N 1
ATOM 714 C CA . LEU A 1 91 ? 6.291 43.778 -15.524 1.00 11.63 108 LEU A CA 1
ATOM 715 C C . LEU A 1 91 ? 4.912 43.474 -14.976 1.00 12.32 108 LEU A C 1
ATOM 716 O O . LEU A 1 91 ? 4.295 44.287 -14.292 1.00 17.54 108 LEU A O 1
ATOM 721 N N . ALA A 1 92 ? 4.446 42.262 -15.246 1.00 13.13 109 ALA A N 1
ATOM 722 C CA . ALA A 1 92 ? 3.256 41.745 -14.607 1.00 13.75 109 ALA A CA 1
ATOM 723 C C . ALA A 1 92 ? 3.623 41.210 -13.226 1.00 13.76 109 ALA A C 1
ATOM 724 O O . ALA A 1 92 ? 4.805 40.912 -12.971 1.00 13.71 109 ALA A O 1
ATOM 726 N N . PRO A 1 93 ? 2.642 41.156 -12.302 1.00 14.50 110 PRO A N 1
ATOM 727 C CA . PRO A 1 93 ? 2.929 40.520 -11.005 1.00 14.42 110 PRO A CA 1
ATOM 728 C C . PRO A 1 93 ? 3.564 39.150 -11.149 1.00 18.36 110 PRO A C 1
ATOM 729 O O . PRO A 1 93 ? 3.119 38.295 -11.960 1.00 20.05 110 PRO A O 1
ATOM 733 N N . GLY A 1 94 ? 4.636 38.934 -10.397 1.00 14.03 111 GLY A N 1
ATOM 734 C CA . GLY A 1 94 ? 5.343 37.680 -10.459 1.00 14.37 111 GLY A CA 1
ATOM 735 C C . GLY A 1 94 ? 6.450 37.617 -11.502 1.00 16.51 111 GLY A C 1
ATOM 736 O O . GLY A 1 94 ? 7.292 36.735 -11.449 1.00 17.54 111 GLY A O 1
ATOM 737 N N . ALA A 1 95 ? 6.475 38.558 -12.439 1.00 12.73 112 ALA A N 1
ATOM 738 C CA . ALA A 1 95 ? 7.486 38.545 -13.496 1.00 11.44 112 ALA A CA 1
ATOM 739 C C . ALA A 1 95 ? 8.714 39.314 -13.047 1.00 13.77 112 ALA A C 1
ATOM 740 O O . ALA A 1 95 ? 8.602 40.216 -12.212 1.00 12.30 112 ALA A O 1
ATOM 742 N N . GLN A 1 96 ? 9.872 38.946 -13.604 1.00 12.70 113 GLN A N 1
ATOM 743 C CA . GLN A 1 96 ? 11.151 39.525 -13.202 1.00 12.68 113 GLN A CA 1
ATOM 744 C C . GLN A 1 96 ? 11.977 40.043 -14.388 1.00 14.31 113 GLN A C 1
ATOM 745 O O . GLN A 1 96 ? 11.826 39.586 -15.545 1.00 13.69 113 GLN A O 1
ATOM 751 N N . LEU A 1 97 ? 12.810 41.036 -14.108 1.00 12.37 114 LEU A N 1
ATOM 752 C CA . LEU A 1 97 ? 13.708 41.598 -15.091 1.00 13.33 114 LEU A CA 1
ATOM 753 C C . LEU A 1 97 ? 15.096 41.726 -14.467 1.00 13.50 114 LEU A C 1
ATOM 754 O O . LEU A 1 97 ? 15.241 42.286 -13.368 1.00 13.56 114 LEU A O 1
ATOM 759 N N . GLU A 1 98 ? 16.117 41.234 -15.170 1.00 12.98 115 GLU A N 1
ATOM 760 C CA . GLU A 1 98 ? 17.500 41.479 -14.735 1.00 12.41 115 GLU A CA 1
ATOM 761 C C . GLU A 1 98 ? 17.944 42.798 -15.311 1.00 16.55 115 GLU A C 1
ATOM 762 O O . GLU A 1 98 ? 17.642 43.102 -16.475 1.00 16.63 115 GLU A O 1
ATOM 768 N N . LEU A 1 99 ? 18.658 43.595 -14.520 1.00 13.20 116 LEU A N 1
ATOM 769 C CA . LEU A 1 99 ? 19.193 44.830 -15.059 1.00 15.90 116 LEU A CA 1
ATOM 770 C C . LEU A 1 99 ? 20.559 45.160 -14.498 1.00 14.31 116 LEU A C 1
ATOM 771 O O . LEU A 1 99 ? 20.943 44.619 -13.455 1.00 15.73 116 LEU A O 1
ATOM 776 N N . ARG A 1 100 ? 21.308 46.010 -15.205 1.00 11.88 117 ARG A N 1
ATOM 777 C CA . ARG A 1 100 ? 22.565 46.543 -14.672 1.00 12.39 117 ARG A CA 1
ATOM 778 C C . ARG A 1 100 ? 22.308 48.006 -14.385 1.00 13.12 117 ARG A C 1
ATOM 779 O O . ARG A 1 100 ? 21.884 48.782 -15.285 1.00 15.89 117 ARG A O 1
ATOM 787 N N . LEU A 1 101 ? 22.546 48.405 -13.152 1.00 10.72 118 LEU A N 1
ATOM 788 C CA . LEU A 1 101 ? 22.191 49.765 -12.728 1.00 9.25 118 LEU A CA 1
ATOM 789 C C . LEU A 1 101 ? 23.408 50.572 -12.292 1.00 12.77 118 LEU A C 1
ATOM 790 O O . LEU A 1 101 ? 23.991 50.322 -11.245 1.00 11.47 118 LEU A O 1
ATOM 795 N N . PRO A 1 102 ? 23.803 51.559 -13.097 1.00 11.82 119 PRO A N 1
ATOM 796 C CA . PRO A 1 102 ? 24.886 52.418 -12.579 1.00 11.01 119 PRO A CA 1
ATOM 797 C C . PRO A 1 102 ? 24.372 53.153 -11.353 1.00 11.60 119 PRO A C 1
ATOM 798 O O . PRO A 1 102 ? 23.200 53.572 -11.332 1.00 11.52 119 PRO A O 1
ATOM 802 N N . LEU A 1 103 ? 25.201 53.292 -10.333 1.00 13.13 120 LEU A N 1
ATOM 803 C CA . LEU A 1 103 ? 24.747 54.007 -9.145 1.00 13.64 120 LEU A CA 1
ATOM 804 C C . LEU A 1 103 ? 25.928 54.619 -8.437 1.00 12.60 120 LEU A C 1
ATOM 805 O O . LEU A 1 103 ? 27.092 54.310 -8.757 1.00 12.35 120 LEU A O 1
ATOM 810 N N . THR A 1 104 ? 25.636 55.525 -7.501 1.00 9.96 121 THR A N 1
ATOM 811 C CA . THR A 1 104 ? 26.694 56.140 -6.720 1.00 11.93 121 THR A CA 1
ATOM 812 C C . THR A 1 104 ? 26.406 55.952 -5.244 1.00 11.98 121 THR A C 1
ATOM 813 O O . THR A 1 104 ? 25.267 56.124 -4.802 1.00 15.33 121 THR A O 1
ATOM 817 N N . VAL A 1 105 ? 27.435 55.566 -4.504 1.00 11.92 122 VAL A N 1
ATOM 818 C CA . VAL A 1 105 ? 27.322 55.473 -3.039 1.00 10.64 122 VAL A CA 1
ATOM 819 C C . VAL A 1 105 ? 28.069 56.646 -2.399 1.00 12.65 122 VAL A C 1
ATOM 820 O O . VAL A 1 105 ? 29.187 56.960 -2.797 1.00 12.77 122 VAL A O 1
ATOM 824 N N . SER A 1 106 ? 27.447 57.313 -1.422 1.00 14.48 123 SER A N 1
ATOM 825 C CA . SER A 1 106 ? 28.103 58.418 -0.692 1.00 14.07 123 SER A CA 1
ATOM 826 C C . SER A 1 106 ? 28.199 57.988 0.747 1.00 13.47 123 SER A C 1
ATOM 827 O O . SER A 1 106 ? 27.191 57.713 1.370 1.00 14.42 123 SER A O 1
ATOM 830 N N . LEU A 1 107 ? 29.417 57.900 1.236 1.00 12.60 124 LEU A N 1
ATOM 831 C CA . LEU A 1 107 ? 29.650 57.389 2.553 1.00 14.92 124 LEU A CA 1
ATOM 832 C C . LEU A 1 107 ? 30.720 58.277 3.173 1.00 18.70 124 LEU A C 1
ATOM 833 O O . LEU A 1 107 ? 31.733 58.579 2.542 1.00 16.14 124 LEU A O 1
ATOM 838 N N . ARG A 1 108 ? 30.435 58.743 4.380 1.00 17.09 125 ARG A N 1
ATOM 839 C CA . ARG A 1 108 ? 31.384 59.518 5.166 1.00 23.68 125 ARG A CA 1
ATOM 840 C C . ARG A 1 108 ? 32.028 60.638 4.366 1.00 17.65 125 ARG A C 1
ATOM 841 O O . ARG A 1 108 ? 33.235 60.873 4.436 1.00 23.59 125 ARG A O 1
ATOM 849 N N . GLY A 1 109 ? 31.176 61.315 3.629 1.00 17.00 126 GLY A N 1
ATOM 850 C CA . GLY A 1 109 ? 31.483 62.499 2.855 1.00 17.87 126 GLY A CA 1
ATOM 851 C C . GLY A 1 109 ? 32.330 62.266 1.610 1.00 27.77 126 GLY A C 1
ATOM 852 O O . GLY A 1 109 ? 32.939 63.206 1.055 1.00 23.70 126 GLY A O 1
ATOM 853 N N . LYS A 1 110 ? 32.382 61.014 1.168 1.00 16.72 127 LYS A N 1
ATOM 854 C CA . LYS A 1 110 ? 33.087 60.677 -0.072 1.00 16.08 127 LYS A CA 1
ATOM 855 C C . LYS A 1 110 ? 32.139 59.879 -0.945 1.00 16.04 127 LYS A C 1
ATOM 856 O O . LYS A 1 110 ? 31.209 59.276 -0.434 1.00 18.16 127 LYS A O 1
ATOM 862 N N . SER A 1 111 ? 32.380 59.864 -2.249 1.00 15.43 128 SER A N 1
ATOM 863 C CA . SER A 1 111 ? 31.486 59.185 -3.200 1.00 14.49 128 SER A CA 1
ATOM 864 C C . SER A 1 111 ? 32.265 58.263 -4.132 1.00 16.70 128 SER A C 1
ATOM 865 O O . SER A 1 111 ? 33.427 58.507 -4.452 1.00 16.62 128 SER A O 1
ATOM 868 N N . HIS A 1 112 ? 31.610 57.212 -4.603 1.00 14.57 129 HIS A N 1
ATOM 869 C CA . HIS A 1 112 ? 32.259 56.303 -5.531 1.00 13.94 129 HIS A CA 1
ATOM 870 C C . HIS A 1 112 ? 31.124 55.656 -6.350 1.00 14.07 129 HIS A C 1
ATOM 871 O O . HIS A 1 112 ? 30.031 55.464 -5.835 1.00 13.51 129 HIS A O 1
ATOM 878 N N . SER A 1 113 ? 31.385 55.355 -7.615 1.00 12.38 130 SER A N 1
ATOM 879 C CA . SER A 1 113 ? 30.358 54.823 -8.511 1.00 12.27 130 SER A CA 1
ATOM 880 C C . SER A 1 113 ? 30.563 53.325 -8.712 1.00 14.13 130 SER A C 1
ATOM 881 O O . SER A 1 113 ? 31.695 52.818 -8.643 1.00 13.72 130 SER A O 1
ATOM 884 N N . TYR A 1 114 ? 29.456 52.647 -8.953 1.00 13.17 131 TYR A N 1
ATOM 885 C CA . TYR A 1 114 ? 29.418 51.190 -9.100 1.00 11.44 131 TYR A CA 1
ATOM 886 C C . TYR A 1 114 ? 28.385 50.858 -10.153 1.00 12.30 131 TYR A C 1
ATOM 887 O O . TYR A 1 114 ? 27.644 51.727 -10.633 1.00 13.14 131 TYR A O 1
ATOM 896 N N . ASN A 1 115 ? 28.338 49.589 -10.536 1.00 12.15 132 ASN A N 1
ATOM 897 C CA . ASN A 1 115 ? 27.264 49.135 -11.414 1.00 13.20 132 ASN A CA 1
ATOM 898 C C . ASN A 1 115 ? 26.713 47.838 -10.828 1.00 11.79 132 ASN A C 1
ATOM 899 O O . ASN A 1 115 ? 27.435 46.865 -10.759 1.00 12.13 132 ASN A O 1
ATOM 904 N N . ALA A 1 116 ? 25.460 47.872 -10.357 1.00 11.01 133 ALA A N 1
ATOM 905 C CA . ALA A 1 116 ? 24.889 46.738 -9.638 1.00 10.28 133 ALA A CA 1
ATOM 906 C C . ALA A 1 116 ? 24.136 45.825 -10.580 1.00 12.39 133 ALA A C 1
ATOM 907 O O . ALA A 1 116 ? 23.452 46.291 -11.503 1.00 12.10 133 ALA A O 1
ATOM 909 N N . GLU A 1 117 ? 24.211 44.525 -10.294 1.00 10.80 134 GLU A N 1
ATOM 910 C CA . GLU A 1 117 ? 23.483 43.554 -11.120 1.00 11.14 134 GLU A CA 1
ATOM 911 C C . GLU A 1 117 ? 22.292 43.218 -10.257 1.00 9.69 134 GLU A C 1
ATOM 912 O O . GLU A 1 117 ? 22.468 42.631 -9.177 1.00 11.15 134 GLU A O 1
ATOM 918 N N . LEU A 1 118 ? 21.104 43.615 -10.722 1.00 10.90 135 LEU A N 1
ATOM 919 C CA . LEU A 1 118 ? 19.889 43.551 -9.919 1.00 8.57 135 LEU A CA 1
ATOM 920 C C . LEU A 1 118 ? 18.816 42.733 -10.594 1.00 10.48 135 LEU A C 1
ATOM 921 O O . LEU A 1 118 ? 18.764 42.612 -11.813 1.00 13.44 135 LEU A O 1
ATOM 926 N N . LEU A 1 119 ? 17.928 42.182 -9.770 1.00 10.16 136 LEU A N 1
ATOM 927 C CA . LEU A 1 119 ? 16.712 41.565 -10.282 1.00 8.71 136 LEU A CA 1
ATOM 928 C C . LEU A 1 119 ? 15.562 42.359 -9.711 1.00 10.78 136 LEU A C 1
ATOM 929 O O . LEU A 1 119 ? 15.434 42.488 -8.462 1.00 10.45 136 LEU A O 1
ATOM 934 N N . ALA A 1 120 ? 14.716 42.868 -10.605 1.00 10.44 137 ALA A N 1
ATOM 935 C CA . ALA A 1 120 ? 13.464 43.520 -10.199 1.00 12.31 137 ALA A CA 1
ATOM 936 C C . ALA A 1 120 ? 12.296 42.597 -10.460 1.00 12.17 137 ALA A C 1
ATOM 937 O O . ALA A 1 120 ? 12.147 42.114 -11.575 1.00 11.25 137 ALA A O 1
ATOM 939 N N . THR A 1 121 ? 11.424 42.409 -9.460 1.00 9.65 138 THR A N 1
ATOM 940 C CA . THR A 1 121 ? 10.246 41.536 -9.605 1.00 9.92 138 THR A CA 1
ATOM 941 C C . THR A 1 121 ? 9.015 42.282 -9.130 1.00 11.06 138 THR A C 1
ATOM 942 O O . THR A 1 121 ? 9.026 42.847 -8.076 1.00 11.86 138 THR A O 1
ATOM 946 N N . ARG A 1 122 ? 7.977 42.363 -9.954 1.00 10.42 139 ARG A N 1
ATOM 947 C CA . ARG A 1 122 ? 6.735 42.988 -9.497 1.00 10.89 139 ARG A CA 1
ATOM 948 C C . ARG A 1 122 ? 6.032 42.032 -8.549 1.00 12.46 139 ARG A C 1
ATOM 949 O O . ARG A 1 122 ? 5.806 40.854 -8.882 1.00 14.48 139 ARG A O 1
ATOM 957 N N . LEU A 1 123 ? 5.663 42.533 -7.380 1.00 12.96 140 LEU A N 1
ATOM 958 C CA . LEU A 1 123 ? 4.953 41.704 -6.420 1.00 12.63 140 LEU A CA 1
ATOM 959 C C . LEU A 1 123 ? 3.428 41.846 -6.519 1.00 13.91 140 LEU A C 1
ATOM 960 O O . LEU A 1 123 ? 2.693 40.879 -6.313 1.00 15.73 140 LEU A O 1
ATOM 965 N N . ASP A 1 124 ? 2.956 43.057 -6.758 1.00 13.34 141 ASP A N 1
ATOM 966 C CA . ASP A 1 124 ? 1.534 43.308 -6.967 1.00 15.62 141 ASP A CA 1
ATOM 967 C C . ASP A 1 124 ? 1.421 44.666 -7.639 1.00 16.12 141 ASP A C 1
ATOM 968 O O . ASP A 1 124 ? 2.433 45.193 -8.159 1.00 15.57 141 ASP A O 1
ATOM 973 N N . GLU A 1 125 ? 0.220 45.251 -7.730 1.00 18.74 142 GLU A N 1
ATOM 974 C CA A GLU A 1 125 ? 0.114 46.462 -8.525 0.59 18.60 142 GLU A CA 1
ATOM 975 C CA B GLU A 1 125 ? 0.041 46.484 -8.480 0.41 18.64 142 GLU A CA 1
ATOM 976 C C . GLU A 1 125 ? 0.827 47.652 -7.898 1.00 17.37 142 GLU A C 1
ATOM 977 O O . GLU A 1 125 ? 1.136 48.604 -8.583 1.00 20.02 142 GLU A O 1
ATOM 988 N N . ARG A 1 126 ? 1.148 47.577 -6.607 1.00 16.90 143 ARG A N 1
ATOM 989 C CA . ARG A 1 126 ? 1.835 48.702 -5.975 1.00 17.93 143 ARG A CA 1
ATOM 990 C C . ARG A 1 126 ? 3.124 48.351 -5.261 1.00 19.97 143 ARG A C 1
ATOM 991 O O . ARG A 1 126 ? 3.590 49.137 -4.446 1.00 20.58 143 ARG A O 1
ATOM 999 N N . ARG A 1 127 ? 3.667 47.169 -5.501 1.00 15.79 144 ARG A N 1
ATOM 1000 C CA . ARG A 1 127 ? 4.894 46.761 -4.782 1.00 14.93 144 ARG A CA 1
ATOM 1001 C C . ARG A 1 127 ? 5.863 46.031 -5.689 1.00 14.69 144 ARG A C 1
ATOM 1002 O O . ARG A 1 127 ? 5.450 45.182 -6.466 1.00 13.55 144 ARG A O 1
ATOM 1010 N N . PHE A 1 128 ? 7.152 46.343 -5.525 1.00 13.61 145 PHE A N 1
ATOM 1011 C CA . PHE A 1 128 ? 8.226 45.704 -6.271 1.00 13.75 145 PHE A CA 1
ATOM 1012 C C . PHE A 1 128 ? 9.280 45.225 -5.290 1.00 12.94 145 PHE A C 1
ATOM 1013 O O . PHE A 1 128 ? 9.505 45.814 -4.236 1.00 12.74 145 PHE A O 1
ATOM 1021 N N . GLN A 1 129 ? 9.944 44.146 -5.661 1.00 9.46 146 GLN A N 1
ATOM 1022 C CA . GLN A 1 129 ? 11.125 43.686 -4.932 1.00 8.50 146 GLN A CA 1
ATOM 1023 C C . GLN A 1 129 ? 12.346 43.899 -5.791 1.00 14.06 146 GLN A C 1
ATOM 1024 O O . GLN A 1 129 ? 12.302 43.577 -6.974 1.00 11.73 146 GLN A O 1
ATOM 1030 N N . VAL A 1 130 ? 13.455 44.363 -5.203 1.00 10.56 147 VAL A N 1
ATOM 1031 C CA . VAL A 1 130 ? 14.714 44.517 -5.930 1.00 10.35 147 VAL A CA 1
ATOM 1032 C C . VAL A 1 130 ? 15.774 43.770 -5.125 1.00 10.80 147 VAL A C 1
ATOM 1033 O O . VAL A 1 130 ? 15.912 43.990 -3.909 1.00 10.32 147 VAL A O 1
ATOM 1037 N N . VAL A 1 131 ? 16.492 42.850 -5.760 1.00 7.79 148 VAL A N 1
ATOM 1038 C CA A VAL A 1 131 ? 17.535 42.150 -5.041 0.64 8.97 148 VAL A CA 1
ATOM 1039 C CA B VAL A 1 131 ? 17.502 42.022 -5.106 0.36 8.99 148 VAL A CA 1
ATOM 1040 C C . VAL A 1 131 ? 18.835 42.162 -5.833 1.00 9.75 148 VAL A C 1
ATOM 1041 O O . VAL A 1 131 ? 18.839 42.186 -7.052 1.00 10.77 148 VAL A O 1
ATOM 1048 N N . THR A 1 132 ? 19.948 42.238 -5.109 1.00 8.11 149 THR A N 1
ATOM 1049 C CA . THR A 1 132 ? 21.243 42.080 -5.780 1.00 7.40 149 THR A CA 1
ATOM 1050 C C . THR A 1 132 ? 21.438 40.635 -6.229 1.00 10.94 149 THR A C 1
ATOM 1051 O O . THR A 1 132 ? 21.338 39.690 -5.444 1.00 12.59 149 THR A O 1
ATOM 1055 N N . LEU A 1 133 ? 21.694 40.441 -7.519 1.00 10.36 150 LEU A N 1
ATOM 1056 C CA . LEU A 1 133 ? 21.998 39.101 -8.025 1.00 11.99 150 LEU A CA 1
ATOM 1057 C C . LEU A 1 133 ? 23.445 38.714 -7.721 1.00 14.85 150 LEU A C 1
ATOM 1058 O O . LEU A 1 133 ? 23.786 37.527 -7.581 1.00 18.71 150 LEU A O 1
ATOM 1063 N N . GLU A 1 134 ? 24.299 39.715 -7.624 1.00 13.27 151 GLU A N 1
ATOM 1064 C CA . GLU A 1 134 ? 25.644 39.564 -7.081 1.00 14.98 151 GLU A CA 1
ATOM 1065 C C . GLU A 1 134 ? 25.847 40.742 -6.136 1.00 13.20 151 GLU A C 1
ATOM 1066 O O . GLU A 1 134 ? 25.338 41.844 -6.367 1.00 13.45 151 GLU A O 1
ATOM 1072 N N . PRO A 1 135 ? 26.589 40.506 -5.040 1.00 14.31 152 PRO A N 1
ATOM 1073 C CA . PRO A 1 135 ? 26.849 41.682 -4.219 1.00 13.36 152 PRO A CA 1
ATOM 1074 C C . PRO A 1 135 ? 27.688 42.718 -4.931 1.00 14.31 152 PRO A C 1
ATOM 1075 O O . PRO A 1 135 ? 28.435 42.376 -5.848 1.00 15.50 152 PRO A O 1
ATOM 1079 N N . LEU A 1 136 ? 27.549 43.955 -4.485 1.00 11.36 153 LEU A N 1
ATOM 1080 C CA . LEU A 1 136 ? 28.403 45.054 -4.887 1.00 15.05 153 LEU A CA 1
ATOM 1081 C C . LEU A 1 136 ? 29.618 45.004 -3.999 1.00 16.45 153 LEU A C 1
ATOM 1082 O O . LEU A 1 136 ? 29.502 44.981 -2.767 1.00 17.43 153 LEU A O 1
ATOM 1087 N N . VAL A 1 137 ? 30.792 45.040 -4.603 1.00 13.93 154 VAL A N 1
ATOM 1088 C CA . VAL A 1 137 ? 32.009 44.965 -3.801 1.00 12.11 154 VAL A CA 1
ATOM 1089 C C . VAL A 1 137 ? 32.618 46.349 -3.580 1.00 15.00 154 VAL A C 1
ATOM 1090 O O . VAL A 1 137 ? 33.137 46.977 -4.525 1.00 18.47 154 VAL A O 1
ATOM 1094 N N . ILE A 1 138 ? 32.501 46.834 -2.356 1.00 11.88 155 ILE A N 1
ATOM 1095 C CA . ILE A 1 138 ? 33.157 48.061 -1.916 1.00 15.85 155 ILE A CA 1
ATOM 1096 C C . ILE A 1 138 ? 34.579 47.770 -1.426 1.00 17.23 155 ILE A C 1
ATOM 1097 O O . ILE A 1 138 ? 34.821 46.734 -0.819 1.00 16.43 155 ILE A O 1
ATOM 1102 N N . HIS A 1 139 ? 35.523 48.649 -1.746 1.00 12.67 156 HIS A N 1
ATOM 1103 C CA . HIS A 1 139 ? 36.857 48.563 -1.161 1.00 13.44 156 HIS A CA 1
ATOM 1104 C C . HIS A 1 139 ? 37.056 49.784 -0.238 1.00 15.75 156 HIS A C 1
ATOM 1105 O O . HIS A 1 139 ? 36.618 50.881 -0.550 1.00 15.11 156 HIS A O 1
ATOM 1112 N N . ALA A 1 140 ? 37.746 49.595 0.876 1.00 12.44 157 ALA A N 1
ATOM 1113 C CA . ALA A 1 140 ? 37.965 50.680 1.840 1.00 12.61 157 ALA A CA 1
ATOM 1114 C C . ALA A 1 140 ? 38.484 51.950 1.173 1.00 16.68 157 ALA A C 1
ATOM 1115 O O . ALA A 1 140 ? 38.117 53.049 1.564 1.00 16.68 157 ALA A O 1
ATOM 1117 N N . GLN A 1 141 ? 39.335 51.791 0.165 1.00 17.19 158 GLN A N 1
ATOM 1118 C CA . GLN A 1 141 ? 39.979 52.954 -0.442 1.00 18.37 158 GLN A CA 1
ATOM 1119 C C . GLN A 1 141 ? 38.956 53.783 -1.207 1.00 21.21 158 GLN A C 1
ATOM 1120 O O . GLN A 1 141 ? 39.173 54.982 -1.432 1.00 19.22 158 GLN A O 1
ATOM 1126 N N . ASP A 1 142 ? 37.845 53.159 -1.614 1.00 17.54 159 ASP A N 1
ATOM 1127 C CA . ASP A 1 142 ? 36.809 53.898 -2.334 1.00 17.83 159 ASP A CA 1
ATOM 1128 C C . ASP A 1 142 ? 36.317 55.081 -1.493 1.00 19.61 159 ASP A C 1
ATOM 1129 O O . ASP A 1 142 ? 35.839 56.061 -2.055 1.00 20.06 159 ASP A O 1
ATOM 1134 N N . PHE A 1 143 ? 36.397 54.968 -0.165 1.00 16.01 160 PHE A N 1
ATOM 1135 C CA . PHE A 1 143 ? 35.877 56.003 0.736 1.00 18.03 160 PHE A CA 1
ATOM 1136 C C . PHE A 1 143 ? 36.951 56.513 1.685 1.00 17.11 160 PHE A C 1
ATOM 1137 O O . PHE A 1 143 ? 36.645 57.080 2.739 1.00 19.13 160 PHE A O 1
ATOM 1145 N N . ASP A 1 144 ? 38.195 56.290 1.290 1.00 17.54 161 ASP A N 1
ATOM 1146 C CA . ASP A 1 144 ? 39.380 56.690 2.075 1.00 21.82 161 ASP A CA 1
ATOM 1147 C C . ASP A 1 144 ? 39.320 56.160 3.517 1.00 23.93 161 ASP A C 1
ATOM 1148 O O . ASP A 1 144 ? 39.579 56.884 4.485 1.00 22.49 161 ASP A O 1
ATOM 1161 N N . VAL A 1 146 ? 40.920 53.004 4.436 1.00 17.91 163 VAL A N 1
ATOM 1162 C CA . VAL A 1 146 ? 41.943 52.003 4.722 1.00 15.81 163 VAL A CA 1
ATOM 1163 C C . VAL A 1 146 ? 42.521 52.086 6.134 1.00 17.95 163 VAL A C 1
ATOM 1164 O O . VAL A 1 146 ? 42.544 51.089 6.853 1.00 17.82 163 VAL A O 1
ATOM 1168 N N . SER A 1 147 ? 42.963 53.276 6.550 1.00 20.88 164 SER A N 1
ATOM 1169 C CA . SER A 1 147 ? 43.541 53.391 7.887 1.00 22.34 164 SER A CA 1
ATOM 1170 C C . SER A 1 147 ? 42.512 53.079 8.947 1.00 19.44 164 SER A C 1
ATOM 1171 O O . SER A 1 147 ? 42.851 52.529 9.993 1.00 20.76 164 SER A O 1
ATOM 1174 N N . ASP A 1 148 ? 41.248 53.424 8.697 1.00 16.76 165 ASP A N 1
ATOM 1175 C CA . ASP A 1 148 ? 40.214 53.097 9.689 1.00 19.33 165 ASP A CA 1
ATOM 1176 C C . ASP A 1 148 ? 39.981 51.582 9.766 1.00 19.34 165 ASP A C 1
ATOM 1177 O O . ASP A 1 148 ? 39.655 51.056 10.827 1.00 17.63 165 ASP A O 1
ATOM 1182 N N . PHE A 1 149 ? 40.122 50.868 8.645 1.00 17.64 166 PHE A N 1
ATOM 1183 C CA . PHE A 1 149 ? 39.953 49.418 8.706 1.00 18.06 166 PHE A CA 1
ATOM 1184 C C . PHE A 1 149 ? 41.096 48.809 9.541 1.00 17.61 166 PHE A C 1
ATOM 1185 O O . PHE A 1 149 ? 40.918 47.870 10.335 1.00 15.96 166 PHE A O 1
ATOM 1193 N N . ASN A 1 150 ? 42.294 49.329 9.298 1.00 19.83 167 ASN A N 1
ATOM 1194 C CA . ASN A 1 150 ? 43.459 48.825 10.001 1.00 21.35 167 ASN A CA 1
ATOM 1195 C C . ASN A 1 150 ? 43.339 49.187 11.482 1.00 16.39 167 ASN A C 1
ATOM 1196 O O . ASN A 1 150 ? 43.686 48.386 12.337 1.00 18.89 167 ASN A O 1
ATOM 1201 N N . ALA A 1 151 ? 42.790 50.356 11.788 1.00 18.41 168 ALA A N 1
ATOM 1202 C CA . ALA A 1 151 ? 42.563 50.709 13.192 1.00 24.47 168 ALA A CA 1
ATOM 1203 C C . ALA A 1 151 ? 41.604 49.715 13.868 1.00 24.56 168 ALA A C 1
ATOM 1204 O O . ALA A 1 151 ? 41.843 49.263 14.991 1.00 21.06 168 ALA A O 1
ATOM 1206 N N . LEU A 1 152 ? 40.527 49.342 13.176 1.00 19.95 169 LEU A N 1
ATOM 1207 C CA . LEU A 1 152 ? 39.616 48.336 13.710 1.00 23.30 169 LEU A CA 1
ATOM 1208 C C . LEU A 1 152 ? 40.270 46.988 13.928 1.00 21.16 169 LEU A C 1
ATOM 1209 O O . LEU A 1 152 ? 40.009 46.300 14.914 1.00 22.35 169 LEU A O 1
ATOM 1214 N N . ARG A 1 153 ? 41.080 46.577 12.957 1.00 19.06 170 ARG A N 1
ATOM 1215 C CA . ARG A 1 153 ? 41.792 45.346 13.044 1.00 16.93 170 ARG A CA 1
ATOM 1216 C C . ARG A 1 153 ? 42.637 45.436 14.302 1.00 18.32 170 ARG A C 1
ATOM 1217 O O . ARG A 1 153 ? 42.686 44.481 15.058 1.00 20.51 170 ARG A O 1
ATOM 1225 N N . ASN A 1 154 ? 43.293 46.592 14.503 1.00 16.48 171 ASN A N 1
ATOM 1226 C CA . ASN A 1 154 ? 44.257 46.699 15.615 1.00 19.16 171 ASN A CA 1
ATOM 1227 C C . ASN A 1 154 ? 43.469 46.630 16.931 1.00 21.21 171 ASN A C 1
ATOM 1228 O O . ASN A 1 154 ? 43.782 45.841 17.809 1.00 23.16 171 ASN A O 1
ATOM 1233 N N . ALA A 1 155 ? 42.394 47.403 17.026 1.00 21.78 172 ALA A N 1
ATOM 1234 C CA . ALA A 1 155 ? 41.550 47.405 18.240 1.00 22.36 172 ALA A CA 1
ATOM 1235 C C . ALA A 1 155 ? 41.048 46.017 18.659 1.00 26.51 172 ALA A C 1
ATOM 1236 O O . ALA A 1 155 ? 40.993 45.696 19.844 1.00 26.59 172 ALA A O 1
ATOM 1238 N N . ALA A 1 156 ? 40.683 45.195 17.683 1.00 25.47 173 ALA A N 1
ATOM 1239 C CA . ALA A 1 156 ? 40.081 43.891 17.958 1.00 25.28 173 ALA A CA 1
ATOM 1240 C C . ALA A 1 156 ? 41.102 42.753 18.060 1.00 27.59 173 ALA A C 1
ATOM 1241 O O . ALA A 1 156 ? 40.744 41.578 18.228 1.00 25.99 173 ALA A O 1
ATOM 1243 N N . GLY A 1 157 ? 42.384 43.091 17.950 1.00 22.56 174 GLY A N 1
ATOM 1244 C CA . GLY A 1 157 ? 43.425 42.090 18.115 1.00 20.37 174 GLY A CA 1
ATOM 1245 C C . GLY A 1 157 ? 43.491 41.104 16.957 1.00 24.33 174 GLY A C 1
ATOM 1246 O O . GLY A 1 157 ? 43.982 39.985 17.087 1.00 28.64 174 GLY A O 1
ATOM 1247 N N . LEU A 1 158 ? 43.036 41.548 15.792 1.00 22.74 175 LEU A N 1
ATOM 1248 C CA . LEU A 1 158 ? 43.006 40.702 14.604 1.00 21.13 175 LEU A CA 1
ATOM 1249 C C . LEU A 1 158 ? 44.307 40.741 13.799 1.00 17.49 175 LEU A C 1
ATOM 1250 O O . LEU A 1 158 ? 44.961 41.759 13.726 1.00 17.81 175 LEU A O 1
ATOM 1255 N N . SER A 1 159 ? 44.658 39.630 13.183 1.00 20.31 176 SER A N 1
ATOM 1256 C CA . SER A 1 159 ? 45.830 39.606 12.334 1.00 22.94 176 SER A CA 1
ATOM 1257 C C . SER A 1 159 ? 45.544 40.261 10.991 1.00 22.01 176 SER A C 1
ATOM 1258 O O . SER A 1 159 ? 46.452 40.731 10.321 1.00 25.66 176 SER A O 1
ATOM 1261 N N . ALA A 1 160 ? 44.276 40.317 10.587 1.00 18.26 177 ALA A N 1
ATOM 1262 C CA . ALA A 1 160 ? 43.948 40.878 9.2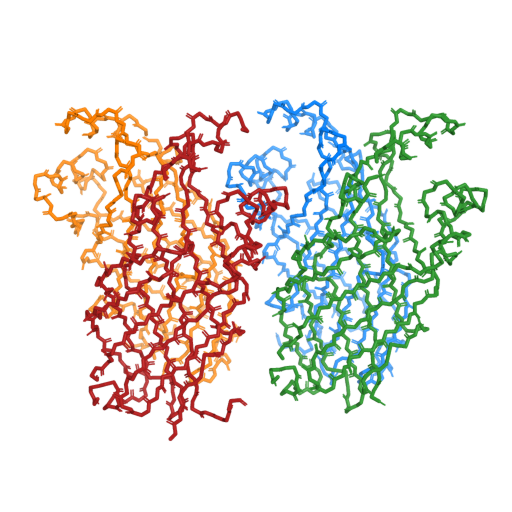77 1.00 18.84 177 ALA A CA 1
ATOM 1263 C C . ALA A 1 160 ? 42.455 41.229 9.209 1.00 18.93 177 ALA A C 1
ATOM 1264 O O . ALA A 1 160 ? 41.654 40.577 9.867 1.00 16.93 177 ALA A O 1
ATOM 1266 N N . VAL A 1 161 ? 42.113 42.269 8.455 1.00 20.38 178 VAL A N 1
ATOM 1267 C CA . VAL A 1 161 ? 40.738 42.534 8.022 1.00 19.89 178 VAL A CA 1
ATOM 1268 C C . VAL A 1 161 ? 40.828 42.870 6.553 1.00 21.34 178 VAL A C 1
ATOM 1269 O O . VAL A 1 161 ? 41.623 43.751 6.167 1.00 18.68 178 VAL A O 1
ATOM 1273 N N . SER A 1 162 ? 40.000 42.201 5.736 1.00 14.17 179 SER A N 1
ATOM 1274 C CA . SER A 1 162 ? 39.999 42.435 4.299 1.00 12.17 179 SER A CA 1
ATOM 1275 C C . SER A 1 162 ? 39.490 43.830 3.995 1.00 14.03 179 SER A C 1
ATOM 1276 O O . SER A 1 162 ? 38.560 44.317 4.623 1.00 13.13 179 SER A O 1
ATOM 1279 N N . LEU A 1 163 ? 40.121 44.488 3.037 1.00 14.25 180 LEU A N 1
ATOM 1280 C CA . LEU A 1 163 ? 39.681 45.835 2.656 1.00 13.94 180 LEU A CA 1
ATOM 1281 C C . LEU A 1 163 ? 38.496 45.805 1.702 1.00 12.15 180 LEU A C 1
ATOM 1282 O O . LEU A 1 163 ? 37.920 46.853 1.376 1.00 12.34 180 LEU A O 1
ATOM 1287 N N . SER A 1 164 ? 38.144 44.602 1.232 1.00 12.81 181 SER A N 1
ATOM 1288 C CA . SER A 1 164 ? 36.972 44.432 0.371 1.00 9.94 181 SER A CA 1
ATOM 1289 C C . SER A 1 164 ? 35.764 44.026 1.203 1.00 10.94 181 SER A C 1
ATOM 1290 O O . SER A 1 164 ? 35.866 43.210 2.097 1.00 13.03 181 SER A O 1
ATOM 1293 N N . VAL A 1 165 ? 34.609 44.560 0.842 1.00 11.07 182 VAL A N 1
ATOM 1294 C CA . VAL A 1 165 ? 33.389 44.327 1.596 1.00 9.43 182 VAL A CA 1
ATOM 1295 C C . VAL A 1 165 ? 32.239 44.115 0.570 1.00 11.60 182 VAL A C 1
ATOM 1296 O O . VAL A 1 165 ? 31.724 45.074 -0.033 1.00 10.89 182 VAL A O 1
ATOM 1300 N N . PRO A 1 166 ? 31.822 42.865 0.377 1.00 11.02 183 PRO A N 1
ATOM 1301 C CA . PRO A 1 166 ? 30.662 42.701 -0.518 1.00 10.31 183 PRO A CA 1
ATOM 1302 C C . PRO A 1 166 ? 29.330 43.082 0.153 1.00 11.95 183 PRO A C 1
ATOM 1303 O O . PRO A 1 166 ? 29.086 42.660 1.303 1.00 11.49 183 PRO A O 1
ATOM 1307 N N . VAL A 1 167 ? 28.506 43.867 -0.553 1.00 8.91 184 VAL A N 1
ATOM 1308 C CA . VAL A 1 167 ? 27.264 44.421 0.006 1.00 9.99 184 VAL A CA 1
ATOM 1309 C C . VAL A 1 167 ? 26.085 43.851 -0.795 1.00 11.19 184 VAL A C 1
ATOM 1310 O O . VAL A 1 167 ? 26.114 43.851 -2.009 1.00 12.80 184 VAL A O 1
ATOM 1314 N N . GLY A 1 168 ? 25.101 43.297 -0.100 1.00 9.91 185 GLY A N 1
ATOM 1315 C CA . GLY A 1 168 ? 23.909 42.770 -0.770 1.00 8.35 185 GLY A CA 1
ATOM 1316 C C . GLY A 1 168 ? 22.657 43.409 -0.244 1.00 12.09 185 GLY A C 1
ATOM 1317 O O . GLY A 1 168 ? 22.639 43.985 0.846 1.00 10.30 185 GLY A O 1
ATOM 1318 N N . ALA A 1 169 ? 21.582 43.307 -1.019 1.00 10.62 186 ALA A N 1
ATOM 1319 C CA . ALA A 1 169 ? 20.321 43.894 -0.582 1.00 8.47 186 ALA A CA 1
ATOM 1320 C C . ALA A 1 169 ? 19.127 43.122 -1.120 1.00 8.56 186 ALA A C 1
ATOM 1321 O O . ALA A 1 169 ? 19.152 42.573 -2.239 1.00 9.42 186 ALA A O 1
ATOM 1323 N N . VAL A 1 170 ? 18.076 43.101 -0.304 1.00 8.96 187 VAL A N 1
ATOM 1324 C CA . VAL A 1 170 ? 16.730 42.719 -0.730 1.00 8.05 187 VAL A CA 1
ATOM 1325 C C . VAL A 1 170 ? 15.859 43.914 -0.315 1.00 9.61 187 VAL A C 1
ATOM 1326 O O . VAL A 1 170 ? 15.713 44.186 0.893 1.00 10.39 187 VAL A O 1
ATOM 1330 N N . LEU A 1 171 ? 15.347 44.646 -1.295 1.00 8.37 188 LEU A N 1
ATOM 1331 C CA . LEU A 1 171 ? 14.612 45.894 -1.018 1.00 9.72 188 LEU A CA 1
ATOM 1332 C C . LEU A 1 171 ? 13.205 45.818 -1.533 1.00 12.63 188 LEU A C 1
ATOM 1333 O O . LEU A 1 171 ? 12.999 45.429 -2.672 1.00 13.55 188 LEU A O 1
ATOM 1338 N N . ILE A 1 172 ? 12.232 46.175 -0.697 1.00 10.56 189 ILE A N 1
ATOM 1339 C CA . ILE A 1 172 ? 10.849 46.235 -1.150 1.00 10.07 189 ILE A CA 1
ATOM 1340 C C . ILE A 1 172 ? 10.394 47.673 -1.216 1.00 13.88 189 ILE A C 1
ATOM 1341 O O . ILE A 1 172 ? 10.608 48.436 -0.273 1.00 12.24 189 ILE A O 1
ATOM 1346 N N . PHE A 1 173 ? 9.788 48.049 -2.340 1.00 12.53 190 PHE A N 1
ATOM 1347 C CA . PHE A 1 173 ? 9.298 49.404 -2.557 1.00 14.54 190 PHE A CA 1
ATOM 1348 C C . PHE A 1 173 ? 7.788 49.354 -2.776 1.00 17.22 190 PHE A C 1
ATOM 1349 O O . PHE A 1 173 ? 7.267 48.450 -3.439 1.00 15.53 190 PHE A O 1
ATOM 1357 N N . THR A 1 174 ? 7.082 50.356 -2.249 1.00 14.58 191 THR A N 1
ATOM 1358 C CA . THR A 1 174 ? 5.623 50.348 -2.297 1.00 16.44 191 THR A CA 1
ATOM 1359 C C . THR A 1 174 ? 5.156 51.712 -2.756 1.00 16.36 191 THR A C 1
ATOM 1360 O O . THR A 1 174 ? 5.658 52.735 -2.286 1.00 14.80 191 THR A O 1
ATOM 1364 N N . ALA A 1 175 ? 4.234 51.727 -3.715 1.00 15.26 192 ALA A N 1
ATOM 1365 C CA . ALA A 1 175 ? 3.643 52.968 -4.197 1.00 17.20 192 ALA A CA 1
ATOM 1366 C C . ALA A 1 175 ? 2.577 53.309 -3.174 1.00 20.03 192 ALA A C 1
ATOM 1367 O O . ALA A 1 175 ? 1.500 52.726 -3.184 1.00 21.41 192 ALA A O 1
ATOM 1369 N N . ARG A 1 176 ? 2.900 54.249 -2.297 1.00 18.43 193 ARG A N 1
ATOM 1370 C CA . ARG A 1 176 ? 2.054 54.631 -1.179 1.00 25.68 193 ARG A CA 1
ATOM 1371 C C . ARG A 1 176 ? 2.376 56.076 -0.800 1.00 26.92 193 ARG A C 1
ATOM 1372 O O . ARG A 1 176 ? 3.295 56.693 -1.371 1.00 28.87 193 ARG A O 1
ATOM 1380 N N . GLU A 1 177 ? 1.621 56.632 0.150 1.00 28.52 194 GLU A N 1
ATOM 1381 C CA . GLU A 1 177 ? 1.885 57.982 0.657 1.00 37.61 194 GLU A CA 1
ATOM 1382 C C . GLU A 1 177 ? 3.152 58.033 1.523 1.00 33.56 194 GLU A C 1
ATOM 1383 O O . GLU A 1 177 ? 3.603 56.996 2.034 1.00 36.30 194 GLU A O 1
ATOM 1385 N N . ALA B 1 4 ? -0.572 57.864 19.993 1.00 37.84 21 ALA B N 1
ATOM 1386 C CA . ALA B 1 4 ? -1.998 58.156 19.780 1.00 28.35 21 ALA B CA 1
ATOM 1387 C C . ALA B 1 4 ? -2.701 59.185 20.673 1.00 29.24 21 ALA B C 1
ATOM 1388 O O . ALA B 1 4 ? -3.781 59.674 20.286 1.00 47.10 21 ALA B O 1
ATOM 1390 N N . ASN B 1 5 ? -2.173 59.500 21.858 1.00 31.32 22 ASN B N 1
ATOM 1391 C CA . ASN B 1 5 ? -1.004 58.860 22.420 1.00 26.71 22 ASN B CA 1
ATOM 1392 C C . ASN B 1 5 ? -1.337 57.505 23.036 1.00 26.20 22 ASN B C 1
ATOM 1393 O O . ASN B 1 5 ? -2.461 57.247 23.489 1.00 23.61 22 ASN B O 1
ATOM 1398 N N . TRP B 1 6 ? -0.338 56.633 23.060 1.00 24.40 23 TRP B N 1
ATOM 1399 C CA . TRP B 1 6 ? -0.497 55.371 23.758 1.00 20.54 23 TRP B CA 1
ATOM 1400 C C . TRP B 1 6 ? 0.308 55.477 25.028 1.00 16.29 23 TRP B C 1
ATOM 1401 O O . TRP B 1 6 ? 1.414 56.030 24.995 1.00 18.82 23 TRP B O 1
ATOM 1412 N N . TYR B 1 7 ? -0.247 55.005 26.147 1.00 17.69 24 TYR B N 1
ATOM 1413 C CA . TYR B 1 7 ? 0.447 55.116 27.431 1.00 15.55 24 TYR B CA 1
ATOM 1414 C C . TYR B 1 7 ? 0.682 53.748 28.044 1.00 11.75 24 TYR B C 1
ATOM 1415 O O . TYR B 1 7 ? -0.179 52.881 28.021 1.00 16.66 24 TYR B O 1
ATOM 1424 N N . LEU B 1 8 ? 1.831 53.566 28.676 1.00 11.04 25 LEU B N 1
ATOM 1425 C CA . LEU B 1 8 ? 2.127 52.257 29.256 1.00 13.20 25 LEU B CA 1
ATOM 1426 C C . LEU B 1 8 ? 1.259 51.952 30.458 1.00 16.19 25 LEU B C 1
ATOM 1427 O O . LEU B 1 8 ? 1.067 52.810 31.329 1.00 15.40 25 LEU B O 1
ATOM 1432 N N . ASP B 1 9 ? 0.770 50.714 30.544 1.00 13.88 26 ASP B N 1
ATOM 1433 C CA . ASP B 1 9 ? -0.011 50.265 31.706 1.00 13.04 26 ASP B CA 1
ATOM 1434 C C . ASP B 1 9 ? 0.919 49.511 32.657 1.00 15.39 26 ASP B C 1
ATOM 1435 O O . ASP B 1 9 ? 1.233 48.348 32.435 1.00 14.22 26 ASP B O 1
ATOM 1440 N N . ASN B 1 10 ? 1.353 50.163 33.731 1.00 14.04 27 ASN B N 1
ATOM 1441 C CA . ASN B 1 10 ? 2.282 49.516 34.674 1.00 12.07 27 ASN B CA 1
ATOM 1442 C C . ASN B 1 10 ? 1.837 48.156 35.230 1.00 15.94 27 ASN B C 1
ATOM 1443 O O . ASN B 1 10 ? 2.658 47.242 35.354 1.00 12.75 27 ASN B O 1
ATOM 1448 N N . GLU B 1 11 ? 0.566 48.057 35.648 1.00 14.65 28 GLU B N 1
ATOM 1449 C CA . GLU B 1 11 ? 0.047 46.821 36.255 1.00 14.42 28 GLU B CA 1
ATOM 1450 C C . GLU B 1 11 ? 0.046 45.614 35.321 1.00 17.48 28 GLU B C 1
ATOM 1451 O O . GLU B 1 11 ? -0.042 44.483 35.794 1.00 19.12 28 GLU B O 1
ATOM 1457 N N . SER B 1 12 ? 0.140 45.846 34.009 1.00 15.29 29 SER B N 1
ATOM 1458 C CA . SER B 1 12 ? 0.102 44.745 33.059 1.00 14.24 29 SER B CA 1
ATOM 1459 C C . SER B 1 12 ? 1.485 44.481 32.465 1.00 16.82 29 SER B C 1
ATOM 1460 O O . SER B 1 12 ? 1.627 43.623 31.606 1.00 17.87 29 SER B O 1
ATOM 1463 N N . SER B 1 13 ? 2.478 45.252 32.899 1.00 13.86 30 SER B N 1
ATOM 1464 C CA . SER B 1 13 ? 3.795 45.261 32.282 1.00 13.30 30 SER B CA 1
ATOM 1465 C C . SER B 1 13 ? 4.855 44.773 33.272 1.00 13.21 30 SER B C 1
ATOM 1466 O O . SER B 1 13 ? 4.674 44.835 34.489 1.00 14.33 30 SER B O 1
ATOM 1469 N N . ARG B 1 14 ? 5.951 44.253 32.736 1.00 10.26 31 ARG B N 1
ATOM 1470 C CA . ARG B 1 14 ? 7.062 43.804 33.576 1.00 10.90 31 ARG B CA 1
ATOM 1471 C C . ARG B 1 14 ? 8.381 44.122 32.862 1.00 11.59 31 ARG B C 1
ATOM 1472 O O . ARG B 1 14 ? 8.613 43.651 31.731 1.00 12.98 31 ARG B O 1
ATOM 1480 N N . LEU B 1 15 ? 9.268 44.845 33.542 1.00 9.42 32 LEU B N 1
ATOM 1481 C CA . LEU B 1 15 ? 10.637 45.029 33.037 1.00 10.51 32 LEU B CA 1
ATOM 1482 C C . LEU B 1 15 ? 11.550 44.293 34.031 1.00 11.89 32 LEU B C 1
ATOM 1483 O O . LEU B 1 15 ? 11.477 44.543 35.259 1.00 12.95 32 LEU B O 1
ATOM 1488 N N . SER B 1 16 ? 12.346 43.365 33.523 1.00 10.55 33 SER B N 1
ATOM 1489 C CA . SER B 1 16 ? 13.206 42.575 34.403 1.00 11.28 33 SER B CA 1
ATOM 1490 C C . SER B 1 16 ? 14.606 42.568 33.843 1.00 12.44 33 SER B C 1
ATOM 1491 O O . SER B 1 16 ? 14.821 42.998 32.716 1.00 12.10 33 SER B O 1
ATOM 1494 N N . PHE B 1 17 ? 15.556 42.145 34.667 1.00 9.92 34 PHE B N 1
ATOM 1495 C CA . PHE B 1 17 ? 16.930 41.948 34.209 1.00 10.57 34 PHE B CA 1
ATOM 1496 C C . PHE B 1 17 ? 17.610 40.866 35.014 1.00 9.99 34 PHE B C 1
ATOM 1497 O O . PHE B 1 17 ? 17.166 40.533 36.119 1.00 12.72 34 PHE B O 1
ATOM 1505 N N . THR B 1 18 ? 18.700 40.308 34.485 1.00 8.48 35 THR B N 1
ATOM 1506 C CA . THR B 1 18 ? 19.365 39.200 35.193 1.00 9.03 35 THR B CA 1
ATOM 1507 C C . THR B 1 18 ? 20.758 39.649 35.634 1.00 11.90 35 THR B C 1
ATOM 1508 O O . THR B 1 18 ? 21.510 40.251 34.856 1.00 14.87 35 THR B O 1
ATOM 1512 N N . SER B 1 19 ? 21.115 39.337 36.877 1.00 10.64 36 SER B N 1
ATOM 1513 C CA . SER B 1 19 ? 22.494 39.533 37.354 1.00 14.47 36 SER B CA 1
ATOM 1514 C C . SER B 1 19 ? 23.165 38.178 37.540 1.00 15.34 36 SER B C 1
ATOM 1515 O O . SER B 1 19 ? 22.505 37.184 37.835 1.00 13.40 36 SER B O 1
ATOM 1518 N N . THR B 1 20 ? 24.477 38.121 37.314 1.00 13.92 37 THR B N 1
ATOM 1519 C CA . THR B 1 20 ? 25.186 36.885 37.548 1.00 12.20 37 THR B CA 1
ATOM 1520 C C . THR B 1 20 ? 26.333 37.189 38.474 1.00 13.56 37 THR B C 1
ATOM 1521 O O . THR B 1 20 ? 27.156 38.040 38.173 1.00 13.84 37 THR B O 1
ATOM 1525 N N . LYS B 1 21 ? 26.339 36.527 39.621 1.00 11.29 38 LYS B N 1
ATOM 1526 C CA . LYS B 1 21 ? 27.384 36.775 40.624 1.00 13.74 38 LYS B CA 1
ATOM 1527 C C . LYS B 1 21 ? 28.223 35.533 40.874 1.00 15.74 38 LYS B C 1
ATOM 1528 O O . LYS B 1 21 ? 27.751 34.426 40.680 1.00 14.97 38 LYS B O 1
ATOM 1534 N N . ASN B 1 22 ? 29.493 35.721 41.271 1.00 16.95 39 ASN B N 1
ATOM 1535 C CA . ASN B 1 22 ? 30.380 34.597 41.538 1.00 16.70 39 ASN B CA 1
ATOM 1536 C C . ASN B 1 22 ? 30.384 33.621 40.378 1.00 18.78 39 ASN B C 1
ATOM 1537 O O . ASN B 1 22 ? 30.338 32.405 40.567 1.00 21.94 39 ASN B O 1
ATOM 1542 N N . ALA B 1 23 ? 30.424 34.173 39.175 1.00 16.81 40 ALA B N 1
ATOM 1543 C CA . ALA B 1 23 ? 30.493 33.391 37.934 1.00 18.79 40 ALA B CA 1
ATOM 1544 C C . ALA B 1 23 ? 29.232 32.668 37.517 1.00 17.85 40 ALA B C 1
ATOM 1545 O O . ALA B 1 23 ? 28.856 32.736 36.370 1.00 16.03 40 ALA B O 1
ATOM 1547 N N . ASP B 1 24 ? 28.572 32.004 38.458 1.00 17.32 41 ASP B N 1
ATOM 1548 C CA . ASP B 1 24 ? 27.586 30.980 38.140 1.00 18.80 41 ASP B CA 1
ATOM 1549 C C . ASP B 1 24 ? 26.205 31.204 38.746 1.00 17.70 41 ASP B C 1
ATOM 1550 O O . ASP B 1 24 ? 25.284 30.393 38.541 1.00 18.80 41 ASP B O 1
ATOM 1555 N N . ILE B 1 25 ? 26.048 32.255 39.532 1.00 16.44 42 ILE B N 1
ATOM 1556 C CA . ILE B 1 25 ? 24.799 32.430 40.253 1.00 14.86 42 ILE B CA 1
ATOM 1557 C C . ILE B 1 25 ? 23.920 33.490 39.576 1.00 15.44 42 ILE B C 1
ATOM 1558 O O . ILE B 1 25 ? 24.090 34.680 39.803 1.00 14.96 42 ILE B O 1
ATOM 1563 N N . ALA B 1 26 ? 22.954 33.053 38.773 1.00 15.53 43 ALA B N 1
ATOM 1564 C CA . ALA B 1 26 ? 22.086 34.020 38.088 1.00 12.11 43 ALA B CA 1
ATOM 1565 C C . ALA B 1 26 ? 20.818 34.280 38.896 1.00 14.57 43 ALA B C 1
ATOM 1566 O O . ALA B 1 26 ? 20.277 33.393 39.548 1.00 15.67 43 ALA B O 1
ATOM 1568 N N . GLU B 1 27 ? 20.365 35.523 38.893 1.00 11.48 44 GLU B N 1
ATOM 1569 C CA . GLU B 1 27 ? 19.162 35.916 39.621 1.00 11.17 44 GLU B CA 1
ATOM 1570 C C . GLU B 1 27 ? 18.419 36.910 38.715 1.00 11.23 44 GLU B C 1
ATOM 1571 O O . GLU B 1 27 ? 19.044 37.737 38.063 1.00 14.03 44 GLU B O 1
ATOM 1577 N N . VAL B 1 28 ? 17.094 36.867 38.732 1.00 9.02 45 VAL B N 1
ATOM 1578 C CA . VAL B 1 28 ? 16.310 37.827 37.951 1.00 9.88 45 VAL B CA 1
ATOM 1579 C C . VAL B 1 28 ? 15.742 38.864 38.912 1.00 9.54 45 VAL B C 1
ATOM 1580 O O . VAL B 1 28 ? 15.252 38.515 39.987 1.00 10.47 45 VAL B O 1
ATOM 1584 N N . HIS B 1 29 ? 15.778 40.125 38.509 1.00 11.19 46 HIS B N 1
ATOM 1585 C CA . HIS B 1 29 ? 15.252 41.225 39.327 1.00 9.56 46 HIS B CA 1
ATOM 1586 C C . HIS B 1 29 ? 14.306 42.022 38.466 1.00 13.29 46 HIS B C 1
ATOM 1587 O O . HIS B 1 29 ? 14.224 41.795 37.256 1.00 12.65 46 HIS B O 1
ATOM 1594 N N . ARG B 1 30 ? 13.575 42.955 39.068 1.00 11.06 47 ARG B N 1
ATOM 1595 C CA . ARG B 1 30 ? 12.625 43.694 38.278 1.00 11.03 47 ARG B CA 1
ATOM 1596 C C . ARG B 1 30 ? 12.504 45.107 38.861 1.00 8.97 47 ARG B C 1
ATOM 1597 O O . ARG B 1 30 ? 13.039 45.382 39.923 1.00 10.48 47 ARG B O 1
ATOM 1605 N N . PHE B 1 31 ? 11.842 45.989 38.111 1.00 7.68 48 PHE B N 1
ATOM 1606 C CA . PHE B 1 31 ? 11.397 47.293 38.634 1.00 10.34 48 PHE B CA 1
ATOM 1607 C C . PHE B 1 31 ? 9.883 47.268 38.845 1.00 11.71 48 PHE B C 1
ATOM 1608 O O . PHE B 1 31 ? 9.151 46.694 38.054 1.00 12.53 48 PHE B O 1
ATOM 1616 N N . LEU B 1 32 ? 9.402 47.820 39.962 1.00 10.01 49 LEU B N 1
ATOM 1617 C CA . LEU B 1 32 ? 7.977 47.772 40.210 1.00 9.69 49 LEU B CA 1
ATOM 1618 C C . LEU B 1 32 ? 7.170 48.904 39.606 1.00 11.21 49 LEU B C 1
ATOM 1619 O O . LEU B 1 32 ? 5.954 48.781 39.466 1.00 11.44 49 LEU B O 1
ATOM 1624 N N . VAL B 1 33 ? 7.836 50.000 39.225 1.00 8.74 50 VAL B N 1
ATOM 1625 C CA . VAL B 1 33 ? 7.124 51.140 38.678 1.00 8.96 50 VAL B CA 1
ATOM 1626 C C . VAL B 1 33 ? 7.746 51.665 37.373 1.00 12.37 50 VAL B C 1
ATOM 1627 O O . VAL B 1 33 ? 8.896 52.094 37.367 1.00 9.72 50 VAL B O 1
ATOM 1631 N N . LEU B 1 34 ? 6.950 51.598 36.295 1.00 9.49 51 LEU B N 1
ATOM 1632 C CA . LEU B 1 34 ? 7.315 52.100 34.968 1.00 10.69 51 LEU B CA 1
ATOM 1633 C C . LEU B 1 34 ? 6.276 53.119 34.492 1.00 11.87 51 LEU B C 1
ATOM 1634 O O . LEU B 1 34 ? 5.096 53.063 34.875 1.00 11.91 51 LEU B O 1
ATOM 1639 N N . HIS B 1 35 ? 6.680 53.958 33.550 1.00 10.36 52 HIS B N 1
ATOM 1640 C CA . HIS B 1 35 ? 5.698 54.749 32.783 1.00 12.17 52 HIS B CA 1
ATOM 1641 C C . HIS B 1 35 ? 6.153 54.698 31.356 1.00 12.03 52 HIS B C 1
ATOM 1642 O O . HIS B 1 35 ? 7.260 54.251 31.086 1.00 12.08 52 HIS B O 1
ATOM 1649 N N . GLY B 1 36 ? 5.331 55.197 30.431 1.00 11.15 53 GLY B N 1
ATOM 1650 C CA . GLY B 1 36 ? 5.790 55.221 29.059 1.00 10.81 53 GLY B CA 1
ATOM 1651 C C . GLY B 1 36 ? 4.732 55.786 28.136 1.00 12.01 53 GLY B C 1
ATOM 1652 O O . GLY B 1 36 ? 3.584 55.945 28.521 1.00 12.02 53 GLY B O 1
ATOM 1653 N N . LYS B 1 37 ? 5.165 56.114 26.922 1.00 13.20 54 LYS B N 1
ATOM 1654 C CA . LYS B 1 37 ? 4.281 56.756 25.963 1.00 13.73 54 LYS B CA 1
ATOM 1655 C C . LYS B 1 37 ? 4.851 56.519 24.575 1.00 15.68 54 LYS B C 1
ATOM 1656 O O . LYS B 1 37 ? 6.083 56.498 24.392 1.00 15.71 54 LYS B O 1
ATOM 1662 N N . VAL B 1 38 ? 3.946 56.330 23.618 1.00 15.59 55 VAL B N 1
ATOM 1663 C CA . VAL B 1 38 ? 4.294 56.429 22.205 1.00 15.01 55 VAL B CA 1
ATOM 1664 C C . VAL B 1 38 ? 3.379 57.460 21.554 1.00 17.07 55 VAL B C 1
ATOM 1665 O O . VAL B 1 38 ? 2.162 57.379 21.699 1.00 19.05 55 VAL B O 1
ATOM 1669 N N . ASP B 1 39 ? 3.957 58.426 20.862 1.00 17.73 56 ASP B N 1
ATOM 1670 C CA . ASP B 1 39 ? 3.107 59.406 20.169 1.00 20.91 56 ASP B CA 1
ATOM 1671 C C . ASP B 1 39 ? 2.818 58.988 18.733 1.00 22.77 56 ASP B C 1
ATOM 1672 O O . ASP B 1 39 ? 3.378 57.999 18.224 1.00 20.22 56 ASP B O 1
ATOM 1677 N N . PRO B 1 40 ? 1.896 59.712 18.075 1.00 22.21 57 PRO B N 1
ATOM 1678 C CA . PRO B 1 40 ? 1.453 59.261 16.751 1.00 25.67 57 PRO B CA 1
ATOM 1679 C C . PRO B 1 40 ? 2.559 59.348 15.714 1.00 23.76 57 PRO B C 1
ATOM 1680 O O . PRO B 1 40 ? 2.468 58.702 14.669 1.00 28.11 57 PRO B O 1
ATOM 1684 N N . LYS B 1 41 ? 3.604 60.115 15.997 1.00 23.37 58 LYS B N 1
ATOM 1685 C CA . LYS B 1 41 ? 4.738 60.143 15.086 1.00 23.73 58 LYS B CA 1
ATOM 1686 C C . LYS B 1 41 ? 5.781 59.050 15.319 1.00 22.89 58 LYS B C 1
ATOM 1687 O O . LYS B 1 41 ? 6.777 58.994 14.602 1.00 21.36 58 LYS B O 1
ATOM 1693 N N . GLY B 1 42 ? 5.564 58.200 16.321 1.00 20.81 59 GLY B N 1
ATOM 1694 C CA . GLY B 1 42 ? 6.436 57.047 16.520 1.00 18.20 59 GLY B CA 1
ATOM 1695 C C . GLY B 1 42 ? 7.525 57.274 17.581 1.00 18.05 59 GLY B C 1
ATOM 1696 O O . GLY B 1 42 ? 8.385 56.398 17.785 1.00 18.21 59 GLY B O 1
ATOM 1697 N N . LEU B 1 43 ? 7.511 58.435 18.243 1.00 18.06 60 LEU B N 1
ATOM 1698 C CA . LEU B 1 43 ? 8.494 58.663 19.314 1.00 15.19 60 LEU B CA 1
ATOM 1699 C C . LEU B 1 43 ? 8.053 57.862 20.493 1.00 15.03 60 LEU B C 1
ATOM 1700 O O . LEU B 1 43 ? 6.987 58.116 21.043 1.00 16.64 60 LEU B O 1
ATOM 1705 N N . ALA B 1 44 ? 8.901 56.929 20.926 1.00 13.20 61 ALA B N 1
ATOM 1706 C CA . ALA B 1 44 ? 8.485 56.028 21.993 1.00 12.01 61 ALA B CA 1
ATOM 1707 C C . ALA B 1 44 ? 9.429 56.166 23.171 1.00 11.44 61 ALA B C 1
ATOM 1708 O O . ALA B 1 44 ? 10.645 56.302 22.985 1.00 13.17 61 ALA B O 1
ATOM 1710 N N . GLU B 1 45 ? 8.871 56.099 24.381 1.00 11.84 62 GLU B N 1
ATOM 1711 C CA . GLU B 1 45 ? 9.693 56.169 25.600 1.00 10.88 62 GLU B CA 1
ATOM 1712 C C . GLU B 1 45 ? 9.147 55.273 26.706 1.00 14.18 62 GLU B C 1
ATOM 1713 O O . GLU B 1 45 ? 7.941 55.170 26.880 1.00 14.87 62 GLU B O 1
ATOM 1719 N N . VAL B 1 46 ? 10.056 54.615 27.431 1.00 10.91 63 VAL B N 1
ATOM 1720 C CA . VAL B 1 46 ? 9.725 53.983 28.703 1.00 9.83 63 VAL B CA 1
ATOM 1721 C C . VAL B 1 46 ? 10.563 54.701 29.753 1.00 11.23 63 VAL B C 1
ATOM 1722 O O . VAL B 1 46 ? 11.752 54.961 29.528 1.00 12.01 63 VAL B O 1
ATOM 1726 N N . GLU B 1 47 ? 9.929 55.013 30.868 1.00 9.78 64 GLU B N 1
ATOM 1727 C CA . GLU B 1 47 ? 10.587 55.679 31.998 1.00 11.61 64 GLU B CA 1
ATOM 1728 C C . GLU B 1 47 ? 10.574 54.668 33.145 1.00 12.84 64 GLU B C 1
ATOM 1729 O O . GLU B 1 47 ? 9.547 54.055 33.408 1.00 15.69 64 GLU B O 1
ATOM 1735 N N . VAL B 1 48 ? 11.710 54.458 33.793 1.00 10.35 65 VAL B N 1
ATOM 1736 C CA . VAL B 1 48 ? 11.795 53.491 34.888 1.00 11.08 65 VAL B CA 1
ATOM 1737 C C . VAL B 1 48 ? 12.023 54.316 36.144 1.00 7.83 65 VAL B C 1
ATOM 1738 O O . VAL B 1 48 ? 13.000 55.098 36.197 1.00 11.33 65 VAL B O 1
ATOM 1742 N N . GLU B 1 49 ? 11.180 54.143 37.170 1.00 8.09 66 GLU B N 1
ATOM 1743 C CA . GLU B 1 49 ? 11.482 54.771 38.457 1.00 10.68 66 GLU B CA 1
ATOM 1744 C C . GLU B 1 49 ? 12.516 53.870 39.112 1.00 11.81 66 GLU B C 1
ATOM 1745 O O . GLU B 1 49 ? 12.188 52.755 39.538 1.00 11.73 66 GLU B O 1
ATOM 1751 N N . THR B 1 50 ? 13.756 54.316 39.192 1.00 10.13 67 THR B N 1
ATOM 1752 C CA . THR B 1 50 ? 14.813 53.386 39.644 1.00 8.77 67 THR B CA 1
ATOM 1753 C C . THR B 1 50 ? 14.717 53.117 41.162 1.00 11.96 67 THR B C 1
ATOM 1754 O O . THR B 1 50 ? 15.223 52.102 41.621 1.00 11.26 67 THR B O 1
ATOM 1758 N N . GLU B 1 51 ? 14.003 53.959 41.903 1.00 10.99 68 GLU B N 1
ATOM 1759 C CA . GLU B 1 51 ? 13.716 53.663 43.307 1.00 12.43 68 GLU B CA 1
ATOM 1760 C C . GLU B 1 51 ? 12.880 52.412 43.452 1.00 11.94 68 GLU B C 1
ATOM 1761 O O . GLU B 1 51 ? 12.936 51.742 44.483 1.00 13.19 68 GLU B O 1
ATOM 1767 N N . SER B 1 52 ? 12.171 52.049 42.383 1.00 10.87 69 SER B N 1
ATOM 1768 C CA . SER B 1 52 ? 11.283 50.895 42.449 1.00 9.32 69 SER B CA 1
ATOM 1769 C C . SER B 1 52 ? 12.009 49.562 42.155 1.00 9.22 69 SER B C 1
ATOM 1770 O O . SER B 1 52 ? 11.342 48.522 42.001 1.00 10.55 69 SER B O 1
ATOM 1773 N N . ILE B 1 53 ? 13.348 49.595 42.071 1.00 8.31 70 ILE B N 1
ATOM 1774 C CA . ILE B 1 53 ? 14.144 48.357 41.994 1.00 10.04 70 ILE B CA 1
ATOM 1775 C C . ILE B 1 53 ? 13.679 47.344 43.039 1.00 11.48 70 ILE B C 1
ATOM 1776 O O . ILE B 1 53 ? 13.435 47.705 44.198 1.00 11.81 70 ILE B O 1
ATOM 1781 N N . SER B 1 54 ? 13.530 46.077 42.640 1.00 8.58 71 SER B N 1
ATOM 1782 C CA . SER B 1 54 ? 13.084 45.058 43.589 1.00 10.91 71 SER B CA 1
ATOM 1783 C C . SER B 1 54 ? 13.857 43.805 43.242 1.00 12.09 71 SER B C 1
ATOM 1784 O O . SER B 1 54 ? 13.554 43.145 42.240 1.00 11.40 71 SER B O 1
ATOM 1787 N N . THR B 1 55 ? 14.851 43.489 44.059 1.00 10.03 72 THR B N 1
ATOM 1788 C CA . THR B 1 55 ? 15.722 42.334 43.809 1.00 9.19 72 THR B CA 1
ATOM 1789 C C . THR B 1 55 ? 15.377 41.151 44.748 1.00 10.32 72 THR B C 1
ATOM 1790 O O . THR B 1 55 ? 16.010 40.092 44.662 1.00 13.46 72 THR B O 1
ATOM 1794 N N . GLY B 1 56 ? 14.419 41.311 45.656 1.00 7.63 73 GLY B N 1
ATOM 1795 C CA . GLY B 1 56 ? 14.169 40.218 46.589 1.00 10.83 73 GLY B CA 1
ATOM 1796 C C . GLY B 1 56 ? 14.897 40.400 47.923 1.00 12.52 73 GLY B C 1
ATOM 1797 O O . GLY B 1 56 ? 14.561 39.771 48.912 1.00 12.84 73 GLY B O 1
ATOM 1798 N N . ILE B 1 57 ? 15.896 41.275 47.971 1.00 13.57 74 ILE B N 1
ATOM 1799 C CA . ILE B 1 57 ? 16.690 41.465 49.191 1.00 15.71 74 ILE B CA 1
ATOM 1800 C C . ILE B 1 57 ? 16.696 42.968 49.461 1.00 11.35 74 ILE B C 1
ATOM 1801 O O . ILE B 1 57 ? 17.357 43.746 48.754 1.00 12.50 74 ILE B O 1
ATOM 1806 N N . PRO B 1 58 ? 15.903 43.401 50.451 1.00 11.01 75 PRO B N 1
ATOM 1807 C CA . PRO B 1 58 ? 15.703 44.815 50.739 1.00 11.38 75 PRO B CA 1
ATOM 1808 C C . PRO B 1 58 ? 17.006 45.565 50.937 1.00 13.24 75 PRO B C 1
ATOM 1809 O O . PRO B 1 58 ? 17.074 46.699 50.423 1.00 12.93 75 PRO B O 1
ATOM 1813 N N . LEU B 1 59 ? 17.999 44.977 51.613 1.00 13.09 76 LEU B N 1
ATOM 1814 C CA . LEU B 1 59 ? 19.253 45.694 51.849 1.00 15.50 76 LEU B CA 1
ATOM 1815 C C . LEU B 1 59 ? 20.010 45.904 50.526 1.00 14.28 76 LEU B C 1
ATOM 1816 O O . LEU B 1 59 ? 20.632 46.946 50.304 1.00 12.83 76 LEU B O 1
ATOM 1821 N N . ARG B 1 60 ? 19.933 44.913 49.657 1.00 12.64 77 ARG B N 1
ATOM 1822 C CA . ARG B 1 60 ? 20.563 45.019 48.332 1.00 12.07 77 ARG B CA 1
ATOM 1823 C C . ARG B 1 60 ? 19.865 46.097 47.525 1.00 12.86 77 ARG B C 1
ATOM 1824 O O . ARG B 1 60 ? 20.511 46.857 46.815 1.00 12.76 77 ARG B O 1
ATOM 1832 N N . ASP B 1 61 ? 18.536 46.159 47.630 1.00 12.36 78 ASP B N 1
ATOM 1833 C CA . ASP B 1 61 ? 17.771 47.184 46.891 1.00 11.47 78 ASP B CA 1
ATOM 1834 C C . ASP B 1 61 ? 18.272 48.561 47.284 1.00 13.27 78 ASP B C 1
ATOM 1835 O O . ASP B 1 61 ? 18.475 49.448 46.437 1.00 13.54 78 ASP B O 1
ATOM 1840 N N . GLU B 1 62 ? 18.465 48.739 48.590 1.00 10.77 79 GLU B N 1
ATOM 1841 C CA . GLU B 1 62 ? 18.885 50.046 49.084 1.00 12.93 79 GLU B CA 1
ATOM 1842 C C . GLU B 1 62 ? 20.278 50.399 48.566 1.00 12.48 79 GLU B C 1
ATOM 1843 O O . GLU B 1 62 ? 20.485 51.532 48.108 1.00 12.03 79 GLU B O 1
ATOM 1849 N N . ARG B 1 63 ? 21.188 49.414 48.568 1.00 10.80 80 ARG B N 1
ATOM 1850 C CA . ARG B 1 63 ? 22.559 49.621 48.064 1.00 11.80 80 ARG B CA 1
ATOM 1851 C C . ARG B 1 63 ? 22.524 49.965 46.577 1.00 14.87 80 ARG B C 1
ATOM 1852 O O . ARG B 1 63 ? 23.230 50.865 46.120 1.00 12.54 80 ARG B O 1
ATOM 1860 N N . LEU B 1 64 ? 21.689 49.266 45.811 1.00 11.79 81 LEU B N 1
ATOM 1861 C CA . LEU B 1 64 ? 21.501 49.642 44.381 1.00 11.17 81 LEU B CA 1
ATOM 1862 C C . LEU B 1 64 ? 20.992 51.075 44.223 1.00 12.54 81 LEU B C 1
ATOM 1863 O O . LEU B 1 64 ? 21.508 51.829 43.418 1.00 12.44 81 LEU B O 1
ATOM 1868 N N . ARG B 1 65 ? 19.989 51.439 45.015 1.00 13.13 82 ARG B N 1
ATOM 1869 C CA . ARG B 1 65 ? 19.399 52.772 44.945 1.00 12.36 82 ARG B CA 1
ATOM 1870 C C . ARG B 1 65 ? 20.398 53.883 45.273 1.00 13.80 82 ARG B C 1
ATOM 1871 O O . ARG B 1 65 ? 20.309 54.984 44.729 1.00 14.23 82 ARG B O 1
ATOM 1879 N N . GLU B 1 66 ? 21.342 53.593 46.163 1.00 14.75 83 GLU B N 1
ATOM 1880 C CA . GLU B 1 66 ? 22.323 54.600 46.599 1.00 13.56 83 GLU B CA 1
ATOM 1881 C C . GLU B 1 66 ? 23.558 54.628 45.707 1.00 15.63 83 GLU B C 1
ATOM 1882 O O . GLU B 1 66 ? 23.980 55.720 45.243 1.00 19.58 83 GLU B O 1
ATOM 1888 N N . GLN B 1 67 ? 24.133 53.439 45.431 1.00 14.17 84 GLN B N 1
ATOM 1889 C CA . GLN B 1 67 ? 25.406 53.304 44.753 1.00 15.13 84 GLN B CA 1
ATOM 1890 C C . GLN B 1 67 ? 25.350 53.193 43.232 1.00 16.58 84 GLN B C 1
ATOM 1891 O O . GLN B 1 67 ? 26.197 53.764 42.539 1.00 18.43 84 GLN B O 1
ATOM 1897 N N . VAL B 1 68 ? 24.375 52.455 42.703 1.00 13.53 85 VAL B N 1
ATOM 1898 C CA . VAL B 1 68 ? 24.311 52.239 41.268 1.00 12.10 85 VAL B CA 1
ATOM 1899 C C . VAL B 1 68 ? 23.344 53.199 40.590 1.00 13.61 85 VAL B C 1
ATOM 1900 O O . VAL B 1 68 ? 23.712 53.887 39.638 1.00 17.49 85 VAL B O 1
ATOM 1904 N N . PHE B 1 69 ? 22.127 53.308 41.091 1.00 10.95 86 PHE B N 1
ATOM 1905 C CA . PHE B 1 69 ? 21.183 54.185 40.401 1.00 11.19 86 PHE B CA 1
ATOM 1906 C C . PHE B 1 69 ? 21.319 55.654 40.848 1.00 13.51 86 PHE B C 1
ATOM 1907 O O . PHE B 1 69 ? 20.910 56.561 40.107 1.00 15.44 86 PHE B O 1
ATOM 1915 N N . GLN B 1 70 ? 21.852 55.888 42.053 1.00 14.89 87 GLN B N 1
ATOM 1916 C CA . GLN B 1 70 ? 21.907 57.239 42.611 1.00 16.38 87 GLN B CA 1
ATOM 1917 C C . GLN B 1 70 ? 20.551 57.931 42.533 1.00 14.45 87 GLN B C 1
ATOM 1918 O O . GLN B 1 70 ? 20.440 59.051 41.991 1.00 15.87 87 GLN B O 1
ATOM 1924 N N . VAL B 1 71 ? 19.526 57.326 43.124 1.00 13.67 88 VAL B N 1
ATOM 1925 C CA . VAL B 1 71 ? 18.150 57.796 42.925 1.00 13.92 88 VAL B CA 1
ATOM 1926 C C . VAL B 1 71 ? 17.873 59.205 43.490 1.00 16.49 88 VAL B C 1
ATOM 1927 O O . VAL B 1 71 ? 16.873 59.816 43.136 1.00 14.89 88 VAL B O 1
ATOM 1931 N N . HIS B 1 72 ? 18.715 59.652 44.419 1.00 16.39 89 HIS B N 1
ATOM 1932 C CA . HIS B 1 72 ? 18.569 60.972 45.049 1.00 18.79 89 HIS B CA 1
ATOM 1933 C C . HIS B 1 72 ? 18.729 62.045 43.982 1.00 19.71 89 HIS B C 1
ATOM 1934 O O . HIS B 1 72 ? 18.106 63.109 44.032 1.00 21.01 89 HIS B O 1
ATOM 1941 N N . LYS B 1 73 ? 19.576 61.758 43.009 1.00 17.28 90 LYS B N 1
ATOM 1942 C CA . LYS B 1 73 ? 19.819 62.701 41.920 1.00 15.35 90 LYS B CA 1
ATOM 1943 C C . LYS B 1 73 ? 19.104 62.301 40.638 1.00 15.81 90 LYS B C 1
ATOM 1944 O O . LYS B 1 73 ? 18.670 63.155 39.857 1.00 13.85 90 LYS B O 1
ATOM 1950 N N . PHE B 1 74 ? 18.958 60.986 40.439 1.00 11.15 91 PHE B N 1
ATOM 1951 C CA . PHE B 1 74 ? 18.356 60.463 39.185 1.00 13.29 91 PHE B CA 1
ATOM 1952 C C . PHE B 1 74 ? 17.287 59.423 39.476 1.00 11.79 91 PHE B C 1
ATOM 1953 O O . PHE B 1 74 ? 17.525 58.209 39.343 1.00 12.65 91 PHE B O 1
ATOM 1961 N N . PRO B 1 75 ? 16.096 59.884 39.867 1.00 12.22 92 PRO B N 1
ATOM 1962 C CA . PRO B 1 75 ? 14.974 58.966 40.126 1.00 12.57 92 PRO B CA 1
ATOM 1963 C C . PRO B 1 75 ? 14.479 58.216 38.887 1.00 13.17 92 PRO B C 1
ATOM 1964 O O . PRO B 1 75 ? 13.756 57.233 39.073 1.00 14.94 92 PRO B O 1
ATOM 1968 N N . VAL B 1 76 ? 14.818 58.663 37.683 1.00 11.61 93 VAL B N 1
ATOM 1969 C CA . VAL B 1 76 ? 14.286 58.012 36.482 1.00 10.78 93 VAL B CA 1
ATOM 1970 C C . VAL B 1 76 ? 15.381 57.574 35.549 1.00 13.07 93 VAL B C 1
ATOM 1971 O O . VAL B 1 76 ? 16.382 58.267 35.385 1.00 13.60 93 VAL B O 1
ATOM 1975 N N . ALA B 1 77 ? 15.213 56.405 34.935 1.00 10.64 94 ALA B N 1
ATOM 1976 C CA . ALA B 1 77 ? 16.059 55.994 33.792 1.00 11.15 94 ALA B CA 1
ATOM 1977 C C . ALA B 1 77 ? 15.147 55.928 32.566 1.00 11.85 94 ALA B C 1
ATOM 1978 O O . ALA B 1 77 ? 13.912 55.795 32.696 1.00 11.25 94 ALA B O 1
ATOM 1980 N N . GLN B 1 78 ? 15.734 56.019 31.364 1.00 10.11 95 GLN B N 1
ATOM 1981 C CA . GLN B 1 78 ? 14.893 56.086 30.149 1.00 13.51 95 GLN B CA 1
ATOM 1982 C C . GLN B 1 78 ? 15.288 55.095 29.075 1.00 14.70 95 GLN B C 1
ATOM 1983 O O . GLN B 1 78 ? 16.458 54.693 28.966 1.00 14.13 95 GLN B O 1
ATOM 1989 N N . ILE B 1 79 ? 14.296 54.665 28.299 1.00 12.09 96 ILE B N 1
ATOM 1990 C CA . ILE B 1 79 ? 14.569 53.923 27.061 1.00 13.89 96 ILE B CA 1
ATOM 1991 C C . ILE B 1 79 ? 13.797 54.679 25.993 1.00 12.84 96 ILE B C 1
ATOM 1992 O O . ILE B 1 79 ? 12.608 54.961 26.152 1.00 13.56 96 ILE B O 1
ATOM 1997 N N . ASN B 1 80 ? 14.508 55.059 24.926 1.00 13.28 97 ASN B N 1
ATOM 1998 C CA . ASN B 1 80 ? 13.915 55.813 23.834 1.00 14.40 97 ASN B CA 1
ATOM 1999 C C . ASN B 1 80 ? 14.102 55.132 22.471 1.00 12.78 97 ASN B C 1
ATOM 2000 O O . ASN B 1 80 ? 15.141 54.598 22.180 1.00 12.33 97 ASN B O 1
ATOM 2005 N N . ALA B 1 81 ? 13.073 55.157 21.631 1.00 12.74 98 ALA B N 1
ATOM 2006 C CA . ALA B 1 81 ? 13.230 54.658 20.257 1.00 17.11 98 ALA B CA 1
ATOM 2007 C C . ALA B 1 81 ? 12.397 55.516 19.312 1.00 16.79 98 ALA B C 1
ATOM 2008 O O . ALA B 1 81 ? 11.477 56.188 19.765 1.00 15.01 98 ALA B O 1
ATOM 2010 N N . GLN B 1 82 ? 12.709 55.474 18.012 1.00 13.85 99 GLN B N 1
ATOM 2011 C CA . GLN B 1 82 ? 11.841 56.086 16.979 1.00 12.14 99 GLN B CA 1
ATOM 2012 C C . GLN B 1 82 ? 11.242 54.973 16.145 1.00 16.04 99 GLN B C 1
ATOM 2013 O O . GLN B 1 82 ? 11.981 54.152 15.573 1.00 17.81 99 GLN B O 1
ATOM 2019 N N . LEU B 1 83 ? 9.917 54.893 16.118 1.00 15.94 100 LEU B N 1
ATOM 2020 C CA . LEU B 1 83 ? 9.242 53.805 15.422 1.00 16.88 100 LEU B CA 1
ATOM 2021 C C . LEU B 1 83 ? 8.675 54.265 14.090 1.00 16.80 100 LEU B C 1
ATOM 2022 O O . LEU B 1 83 ? 8.259 55.401 13.967 1.00 17.84 100 LEU B O 1
ATOM 2027 N N . ASP B 1 84 ? 8.604 53.355 13.108 1.00 16.77 101 ASP B N 1
ATOM 2028 C CA . ASP B 1 84 ? 7.833 53.630 11.900 1.00 17.54 101 ASP B CA 1
ATOM 2029 C C . ASP B 1 84 ? 6.453 53.107 12.161 1.00 14.66 101 ASP B C 1
ATOM 2030 O O . ASP B 1 84 ? 6.265 51.891 12.202 1.00 13.76 101 ASP B O 1
ATOM 2043 N N . ARG B 1 86 ? 3.646 53.160 10.460 1.00 14.87 103 ARG B N 1
ATOM 2044 C CA . ARG B 1 86 ? 2.822 52.576 9.377 1.00 16.07 103 ARG B CA 1
ATOM 2045 C C . ARG B 1 86 ? 2.476 51.080 9.561 1.00 16.06 103 ARG B C 1
ATOM 2046 O O . ARG B 1 86 ? 1.288 50.696 9.674 1.00 16.19 103 ARG B O 1
ATOM 2054 N N . PRO B 1 87 ? 3.498 50.221 9.621 1.00 15.63 104 PRO B N 1
ATOM 2055 C CA . PRO B 1 87 ? 3.152 48.796 9.739 1.00 16.21 104 PRO B CA 1
ATOM 2056 C C . PRO B 1 87 ? 2.584 48.431 11.106 1.00 14.44 104 PRO B C 1
ATOM 2057 O O . PRO B 1 87 ? 1.862 47.455 11.168 1.00 16.52 104 PRO B O 1
ATOM 2061 N N . ILE B 1 88 ? 2.892 49.197 12.157 1.00 13.95 105 ILE B N 1
ATOM 2062 C CA . ILE B 1 88 ? 2.314 48.926 13.465 1.00 13.74 105 ILE B CA 1
ATOM 2063 C C . ILE B 1 88 ? 0.831 49.270 13.463 1.00 17.47 105 ILE B C 1
ATOM 2064 O O . ILE B 1 88 ? 0.003 48.467 13.891 1.00 15.92 105 ILE B O 1
ATOM 2069 N N . ASN B 1 89 ? 0.486 50.446 12.951 1.00 14.71 106 ASN B N 1
ATOM 2070 C CA . ASN B 1 89 ? -0.912 50.835 12.890 1.00 18.31 106 ASN B CA 1
ATOM 2071 C C . ASN B 1 89 ? -1.742 49.877 12.045 1.00 19.14 106 ASN B C 1
ATOM 2072 O O . ASN B 1 89 ? -2.924 49.704 12.307 1.00 18.81 106 ASN B O 1
ATOM 2077 N N . ASN B 1 90 ? -1.119 49.254 11.044 1.00 17.93 107 ASN B N 1
ATOM 2078 C CA . ASN B 1 90 ? -1.828 48.400 10.106 1.00 18.77 107 ASN B CA 1
ATOM 2079 C C . ASN B 1 90 ? -2.163 47.032 10.683 1.00 19.23 107 ASN B C 1
ATOM 2080 O O . ASN B 1 90 ? -2.958 46.309 10.099 1.00 16.71 107 ASN B O 1
ATOM 2085 N N . LEU B 1 91 ? -1.546 46.658 11.812 1.00 15.81 108 LEU B N 1
ATOM 2086 C CA . LEU B 1 91 ? -1.871 45.357 12.418 1.00 17.99 108 LEU B CA 1
ATOM 2087 C C . LEU B 1 91 ? -3.355 45.245 12.828 1.00 16.95 108 LEU B C 1
ATOM 2088 O O . LEU B 1 91 ? -3.898 46.157 13.442 1.00 18.93 108 LEU B O 1
ATOM 2093 N N . ALA B 1 92 ? -3.987 44.110 12.491 1.00 17.93 109 ALA B N 1
ATOM 2094 C CA . ALA B 1 92 ? -5.295 43.764 13.014 1.00 17.77 109 ALA B CA 1
ATOM 2095 C C . ALA B 1 92 ? -5.112 43.146 14.396 1.00 17.51 109 ALA B C 1
ATOM 2096 O O . ALA B 1 92 ? -4.017 42.680 14.711 1.00 18.49 109 ALA B O 1
ATOM 2098 N N . PRO B 1 93 ? -6.173 43.155 15.226 1.00 18.82 110 PRO B N 1
ATOM 2099 C CA . PRO B 1 93 ? -6.145 42.469 16.518 1.00 19.65 110 PRO B CA 1
ATOM 2100 C C . PRO B 1 93 ? -5.652 41.048 16.373 1.00 20.51 110 PRO B C 1
ATOM 2101 O O . PRO B 1 93 ? -6.134 40.286 15.525 1.00 21.00 110 PRO B O 1
ATOM 2105 N N . GLY B 1 94 ? -4.671 40.695 17.195 1.00 18.16 111 GLY B N 1
ATOM 2106 C CA . GLY B 1 94 ? -4.097 39.365 17.213 1.00 16.32 111 GLY B CA 1
ATOM 2107 C C . GLY B 1 94 ? -2.904 39.214 16.298 1.00 19.95 111 GLY B C 1
ATOM 2108 O O . GLY B 1 94 ? -2.217 38.193 16.329 1.00 18.29 111 GLY B O 1
ATOM 2109 N N . ALA B 1 95 ? -2.651 40.217 15.460 1.00 14.72 112 ALA B N 1
ATOM 2110 C CA . ALA B 1 95 ? -1.541 40.127 14.520 1.00 12.12 112 ALA B CA 1
ATOM 2111 C C . ALA B 1 95 ? -0.249 40.672 15.166 1.00 13.44 112 ALA B C 1
ATOM 2112 O O . ALA B 1 95 ? -0.315 41.588 16.006 1.00 17.48 112 ALA B O 1
ATOM 2114 N N . GLN B 1 96 ? 0.894 40.175 14.702 1.00 14.49 113 GLN B N 1
ATOM 2115 C CA . GLN B 1 96 ? 2.194 40.531 15.270 1.00 14.10 113 GLN B CA 1
ATOM 2116 C C . GLN B 1 96 ? 3.237 40.893 14.211 1.00 17.02 113 GLN B C 1
ATOM 2117 O O . GLN B 1 96 ? 3.183 40.439 13.050 1.00 15.78 113 GLN B O 1
ATOM 2123 N N . LEU B 1 97 ? 4.215 41.695 14.631 1.00 17.07 114 LEU B N 1
ATOM 2124 C CA . LEU B 1 97 ? 5.253 42.207 13.731 1.00 14.91 114 LEU B CA 1
ATOM 2125 C C . LEU B 1 97 ? 6.568 42.194 14.510 1.00 14.58 114 LEU B C 1
ATOM 2126 O O . LEU B 1 97 ? 6.627 42.736 15.624 1.00 14.51 114 LEU B O 1
ATOM 2131 N N . GLU B 1 98 ? 7.600 41.565 13.956 1.00 15.06 115 GLU B N 1
ATOM 2132 C CA A GLU B 1 98 ? 8.906 41.565 14.597 0.41 17.40 115 GLU B CA 1
ATOM 2133 C CA B GLU B 1 98 ? 8.935 41.563 14.579 0.59 17.39 115 GLU B CA 1
ATOM 2134 C C . GLU B 1 98 ? 9.659 42.826 14.152 1.00 19.34 115 GLU B C 1
ATOM 2135 O O . GLU B 1 98 ? 9.668 43.170 12.961 1.00 18.36 115 GLU B O 1
ATOM 2146 N N . LEU B 1 99 ? 10.266 43.525 15.105 1.00 18.54 116 LEU B N 1
ATOM 2147 C CA . LEU B 1 99 ? 11.003 44.754 14.840 1.00 19.91 116 LEU B CA 1
ATOM 2148 C C . LEU B 1 99 ? 12.403 44.594 15.389 1.00 21.17 116 LEU B C 1
ATOM 2149 O O . LEU B 1 99 ? 12.571 44.343 16.577 1.00 20.38 116 LEU B O 1
ATOM 2154 N N . ARG B 1 100 ? 13.409 44.721 14.534 1.00 16.51 117 ARG B N 1
ATOM 2155 C CA . ARG B 1 100 ? 14.787 44.817 15.031 1.00 14.85 117 ARG B CA 1
ATOM 2156 C C . ARG B 1 100 ? 15.079 46.308 14.948 1.00 15.32 117 ARG B C 1
ATOM 2157 O O . ARG B 1 100 ? 15.177 46.857 13.854 1.00 16.53 117 ARG B O 1
ATOM 2165 N N . LEU B 1 101 ? 15.229 46.944 16.120 1.00 16.70 118 LEU B N 1
ATOM 2166 C CA . LEU B 1 101 ? 15.090 48.387 16.320 1.00 18.58 118 LEU B CA 1
ATOM 2167 C C . LEU B 1 101 ? 16.321 48.897 17.104 1.00 17.31 118 LEU B C 1
ATOM 2168 O O . LEU B 1 101 ? 16.616 48.370 18.179 1.00 17.50 118 LEU B O 1
ATOM 2173 N N . PRO B 1 102 ? 17.006 49.946 16.614 1.00 16.16 119 PRO B N 1
ATOM 2174 C CA . PRO B 1 102 ? 17.971 50.630 17.489 1.00 16.64 119 PRO B CA 1
ATOM 2175 C C . PRO B 1 102 ? 17.225 51.411 18.587 1.00 15.77 119 PRO B C 1
ATOM 2176 O O . PRO B 1 102 ? 16.152 51.990 18.352 1.00 16.15 119 PRO B O 1
ATOM 2180 N N . LEU B 1 103 ? 17.782 51.419 19.777 1.00 14.68 120 LEU B N 1
ATOM 2181 C CA . LEU B 1 103 ? 17.192 52.282 20.779 1.00 15.99 120 LEU B CA 1
ATOM 2182 C C . LEU B 1 103 ? 18.292 52.838 21.633 1.00 15.80 120 LEU B C 1
ATOM 2183 O O . LEU B 1 103 ? 19.444 52.410 21.541 1.00 18.58 120 LEU B O 1
ATOM 2188 N N . THR B 1 104 ? 17.923 53.789 22.463 1.00 13.43 121 THR B N 1
ATOM 2189 C CA A THR B 1 104 ? 18.850 54.422 23.391 0.50 12.51 121 THR B CA 1
ATOM 2190 C CA B THR B 1 104 ? 18.901 54.307 23.402 0.50 12.50 121 THR B CA 1
ATOM 2191 C C . THR B 1 104 ? 18.435 54.163 24.831 1.00 12.85 121 THR B C 1
ATOM 2192 O O . THR B 1 104 ? 17.276 54.322 25.142 1.00 15.24 121 THR B O 1
ATOM 2199 N N . VAL B 1 105 ? 19.387 53.844 25.698 1.00 11.86 122 VAL B N 1
ATOM 2200 C CA . VAL B 1 105 ? 19.088 53.764 27.117 1.00 11.68 122 VAL B CA 1
ATOM 2201 C C . VAL B 1 105 ? 19.846 54.921 27.792 1.00 13.14 122 VAL B C 1
ATOM 2202 O O . VAL B 1 105 ? 21.006 55.176 27.452 1.00 13.85 122 VAL B O 1
ATOM 2206 N N . SER B 1 106 ? 19.212 55.579 28.755 1.00 11.85 123 SER B N 1
ATOM 2207 C CA . SER B 1 106 ? 19.858 56.699 29.458 1.00 13.58 123 SER B CA 1
ATOM 2208 C C . SER B 1 106 ? 19.767 56.414 30.949 1.00 12.17 123 SER B C 1
ATOM 2209 O O . SER B 1 106 ? 18.663 56.168 31.475 1.00 12.74 123 SER B O 1
ATOM 2212 N N . LEU B 1 107 ? 20.929 56.404 31.603 1.00 12.50 124 LEU B N 1
ATOM 2213 C CA . LEU B 1 107 ? 21.000 56.182 33.045 1.00 12.08 124 LEU B CA 1
ATOM 2214 C C . LEU B 1 107 ? 21.923 57.245 33.594 1.00 11.70 124 LEU B C 1
ATOM 2215 O O . LEU B 1 107 ? 23.046 57.403 33.117 1.00 13.78 124 LEU B O 1
ATOM 2220 N N . ARG B 1 108 ? 21.473 57.921 34.632 1.00 14.02 125 ARG B N 1
ATOM 2221 C CA . ARG B 1 108 ? 22.335 58.902 35.331 1.00 15.56 125 ARG B CA 1
ATOM 2222 C C . ARG B 1 108 ? 22.897 59.993 34.418 1.00 15.61 125 ARG B C 1
ATOM 2223 O O . ARG B 1 108 ? 24.005 60.486 34.647 1.00 18.79 125 ARG B O 1
ATOM 2231 N N . GLY B 1 109 ? 22.141 60.378 33.409 1.00 15.74 126 GLY B N 1
ATOM 2232 C CA . GLY B 1 109 ? 22.565 61.440 32.507 1.00 18.38 126 GLY B CA 1
ATOM 2233 C C . GLY B 1 109 ? 23.505 60.980 31.416 1.00 21.86 126 GLY B C 1
ATOM 2234 O O . GLY B 1 109 ? 24.064 61.797 30.687 1.00 24.61 126 GLY B O 1
ATOM 2235 N N . LYS B 1 110 ? 23.707 59.669 31.303 1.00 17.44 127 LYS B N 1
ATOM 2236 C CA . LYS B 1 110 ? 24.546 59.147 30.245 1.00 12.31 127 LYS B CA 1
ATOM 2237 C C . LYS B 1 110 ? 23.682 58.282 29.342 1.00 15.22 127 LYS B C 1
ATOM 2238 O O . LYS B 1 110 ? 22.864 57.497 29.853 1.00 17.43 127 LYS B O 1
ATOM 2244 N N . SER B 1 111 ? 23.904 58.354 28.018 1.00 15.67 128 SER B N 1
ATOM 2245 C CA . SER B 1 111 ? 23.117 57.531 27.083 1.00 12.94 128 SER B CA 1
ATOM 2246 C C . SER B 1 111 ? 23.988 56.582 26.310 1.00 15.46 128 SER B C 1
ATOM 2247 O O . SER B 1 111 ? 25.186 56.829 26.086 1.00 16.35 128 SER B O 1
ATOM 2250 N N . HIS B 1 112 ? 23.391 55.482 25.881 1.00 12.48 129 HIS B N 1
ATOM 2251 C CA . HIS B 1 112 ? 24.125 54.575 25.005 1.00 11.57 129 HIS B CA 1
ATOM 2252 C C . HIS B 1 112 ? 23.135 53.901 24.077 1.00 14.69 129 HIS B C 1
ATOM 2253 O O . HIS B 1 112 ? 21.990 53.694 24.450 1.00 13.96 129 HIS B O 1
ATOM 2260 N N . SER B 1 113 ? 23.601 53.554 22.879 1.00 15.27 130 SER B N 1
ATOM 2261 C CA . SER B 1 113 ? 22.750 52.955 21.847 1.00 14.64 130 SER B CA 1
ATOM 2262 C C . SER B 1 113 ? 22.898 51.450 21.797 1.00 12.69 130 SER B C 1
ATOM 2263 O O . SER B 1 113 ? 24.022 50.937 21.848 1.00 15.08 130 SER B O 1
ATOM 2266 N N . TYR B 1 114 ? 21.768 50.747 21.684 1.00 14.11 131 TYR B N 1
ATOM 2267 C CA . TYR B 1 114 ? 21.759 49.303 21.522 1.00 12.49 131 TYR B CA 1
ATOM 2268 C C . TYR B 1 114 ? 20.738 48.919 20.478 1.00 14.80 131 TYR B C 1
ATOM 2269 O O . TYR B 1 114 ? 19.890 49.736 20.082 1.00 19.52 131 TYR B O 1
ATOM 2278 N N . ASN B 1 115 ? 20.854 47.692 19.993 1.00 15.83 132 ASN B N 1
ATOM 2279 C CA . ASN B 1 115 ? 19.852 47.144 19.063 1.00 15.08 132 ASN B CA 1
ATOM 2280 C C . ASN B 1 115 ? 18.976 46.137 19.802 1.00 14.85 132 ASN B C 1
ATOM 2281 O O . ASN B 1 115 ? 19.494 45.310 20.541 1.00 16.58 132 ASN B O 1
ATOM 2286 N N . ALA B 1 116 ? 17.657 46.244 19.616 1.00 11.58 133 ALA B N 1
ATOM 2287 C CA . ALA B 1 116 ? 16.677 45.399 20.322 1.00 14.84 133 ALA B CA 1
ATOM 2288 C C . ALA B 1 116 ? 15.979 44.483 19.310 1.00 16.01 133 ALA B C 1
ATOM 2289 O O . ALA B 1 116 ? 15.803 44.881 18.164 1.00 17.93 133 ALA B O 1
ATOM 2291 N N . GLU B 1 117 ? 15.517 43.305 19.735 1.00 13.36 134 GLU B N 1
ATOM 2292 C CA . GLU B 1 117 ? 14.610 42.512 18.897 1.00 12.86 134 GLU B CA 1
ATOM 2293 C C . GLU B 1 117 ? 13.287 42.465 19.651 1.00 14.71 134 GLU B C 1
ATOM 2294 O O . GLU B 1 117 ? 13.220 41.858 20.698 1.00 13.66 134 GLU B O 1
ATOM 2300 N N . LEU B 1 118 ? 12.261 43.084 19.093 1.00 13.22 135 LEU B N 1
ATOM 2301 C CA . LEU B 1 118 ? 10.959 43.211 19.726 1.00 12.04 135 LEU B CA 1
ATOM 2302 C C . LEU B 1 118 ? 9.856 42.568 18.907 1.00 14.80 135 LEU B C 1
ATOM 2303 O O . LEU B 1 118 ? 9.984 42.390 17.695 1.00 17.12 135 LEU B O 1
ATOM 2308 N N . LEU B 1 119 ? 8.766 42.215 19.586 1.00 13.20 136 LEU B N 1
ATOM 2309 C CA . LEU B 1 119 ? 7.572 41.745 18.924 1.00 12.89 136 LEU B CA 1
ATOM 2310 C C . LEU B 1 119 ? 6.474 42.698 19.346 1.00 13.22 136 LEU B C 1
ATOM 2311 O O . LEU B 1 119 ? 6.254 42.906 20.535 1.00 13.40 136 LEU B O 1
ATOM 2316 N N . ALA B 1 120 ? 5.774 43.269 18.364 1.00 11.84 137 ALA B N 1
ATOM 2317 C CA . ALA B 1 120 ? 4.683 44.166 18.646 1.00 13.37 137 ALA B CA 1
ATOM 2318 C C . ALA B 1 120 ? 3.408 43.457 18.204 1.00 14.50 137 ALA B C 1
ATOM 2319 O O . ALA B 1 120 ? 3.342 42.987 17.066 1.00 13.91 137 ALA B O 1
ATOM 2321 N N . THR B 1 121 ? 2.418 43.362 19.084 1.00 12.10 138 THR B N 1
ATOM 2322 C CA . THR B 1 121 ? 1.169 42.646 18.755 1.00 13.04 138 THR B CA 1
ATOM 2323 C C . THR B 1 121 ? -0.030 43.487 19.125 1.00 14.24 138 THR B C 1
ATOM 2324 O O . THR B 1 121 ? -0.111 43.961 20.274 1.00 14.82 138 THR B O 1
ATOM 2328 N N . ARG B 1 122 ? -0.980 43.660 18.204 1.00 15.02 139 ARG B N 1
ATOM 2329 C CA . ARG B 1 122 ? -2.180 44.444 18.532 1.00 14.71 139 ARG B CA 1
ATOM 2330 C C . ARG B 1 122 ? -3.122 43.542 19.310 1.00 17.11 139 ARG B C 1
ATOM 2331 O O . ARG B 1 122 ? -3.419 42.428 18.855 1.00 17.00 139 ARG B O 1
ATOM 2339 N N . LEU B 1 123 ? -3.576 44.001 20.470 1.00 17.63 140 LEU B N 1
ATOM 2340 C CA . LEU B 1 123 ? -4.420 43.162 21.333 1.00 15.69 140 LEU B CA 1
ATOM 2341 C C . LEU B 1 123 ? -5.883 43.519 21.156 1.00 26.71 140 LEU B C 1
ATOM 2342 O O . LEU B 1 123 ? -6.729 42.642 21.387 1.00 31.14 140 LEU B O 1
ATOM 2347 N N . ARG B 1 127 ? -5.293 48.598 22.785 1.00 23.60 144 ARG B N 1
ATOM 2348 C CA . ARG B 1 127 ? -4.173 47.962 23.516 1.00 21.61 144 ARG B CA 1
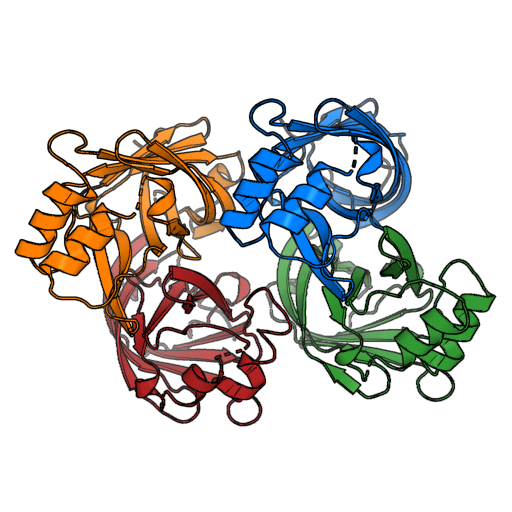ATOM 2349 C C . ARG B 1 127 ? -3.157 47.279 22.604 1.00 23.71 144 ARG B C 1
ATOM 2350 O O . ARG B 1 127 ? -3.536 46.600 21.631 1.00 18.99 144 ARG B O 1
ATOM 2358 N N . PHE B 1 128 ? -1.872 47.465 22.900 1.00 16.47 145 PHE B N 1
ATOM 2359 C CA . PHE B 1 128 ? -0.802 46.857 22.095 1.00 15.18 145 PHE B CA 1
ATOM 2360 C C . PHE B 1 128 ? 0.145 46.258 23.104 1.00 17.42 145 PHE B C 1
ATOM 2361 O O . PHE B 1 128 ? 0.360 46.832 24.156 1.00 17.31 145 PHE B O 1
ATOM 2369 N N . GLN B 1 129 ? 0.702 45.104 22.787 1.00 15.24 146 GLN B N 1
ATOM 2370 C CA . GLN B 1 129 ? 1.728 44.481 23.608 1.00 13.99 146 GLN B CA 1
ATOM 2371 C C . GLN B 1 129 ? 3.058 44.582 22.863 1.00 15.37 146 GLN B C 1
ATOM 2372 O O . GLN B 1 129 ? 3.100 44.469 21.623 1.00 15.16 146 GLN B O 1
ATOM 2378 N N . VAL B 1 130 ? 4.140 44.827 23.600 1.00 11.90 147 VAL B N 1
ATOM 2379 C CA . VAL B 1 130 ? 5.462 44.828 22.994 1.00 10.84 147 VAL B CA 1
ATOM 2380 C C . VAL B 1 130 ? 6.315 43.960 23.902 1.00 12.40 147 VAL B C 1
ATOM 2381 O O . VAL B 1 130 ? 6.385 44.203 25.122 1.00 13.28 147 VAL B O 1
ATOM 2385 N N . VAL B 1 131 ? 6.953 42.926 23.346 1.00 10.40 148 VAL B N 1
ATOM 2386 C CA . VAL B 1 131 ? 7.766 42.071 24.195 1.00 10.29 148 VAL B CA 1
ATOM 2387 C C . VAL B 1 131 ? 9.173 42.026 23.605 1.00 10.81 148 VAL B C 1
ATOM 2388 O O . VAL B 1 131 ? 9.336 42.055 22.396 1.00 12.95 148 VAL B O 1
ATOM 2392 N N . THR B 1 132 ? 10.206 41.929 24.446 1.00 10.16 149 THR B N 1
ATOM 2393 C CA . THR B 1 132 ? 11.504 41.552 23.904 1.00 10.09 149 THR B CA 1
ATOM 2394 C C . THR B 1 132 ? 11.528 40.064 23.500 1.00 13.53 149 THR B C 1
ATOM 2395 O O . THR B 1 132 ? 11.281 39.153 24.320 1.00 13.08 149 THR B O 1
ATOM 2399 N N . LEU B 1 133 ? 11.855 39.824 22.233 1.00 12.50 150 LEU B N 1
ATOM 2400 C CA . LEU B 1 133 ? 12.032 38.458 21.738 1.00 15.51 150 LEU B CA 1
ATOM 2401 C C . LEU B 1 133 ? 13.346 37.883 22.190 1.00 19.08 150 LEU B C 1
ATOM 2402 O O . LEU B 1 133 ? 13.495 36.656 22.294 1.00 21.90 150 LEU B O 1
ATOM 2407 N N . GLU B 1 134 ? 14.307 38.767 22.388 1.00 16.97 151 GLU B N 1
ATOM 2408 C CA . GLU B 1 134 ? 15.563 38.447 23.050 1.00 20.80 151 GLU B CA 1
ATOM 2409 C C . GLU B 1 134 ? 15.882 39.548 24.058 1.00 16.98 151 GLU B C 1
ATOM 2410 O O . GLU B 1 134 ? 15.610 40.734 23.797 1.00 16.28 151 GLU B O 1
ATOM 2416 N N . PRO B 1 135 ? 16.493 39.188 25.202 1.00 17.65 152 PRO B N 1
ATOM 2417 C CA . PRO B 1 135 ? 16.860 40.276 26.100 1.00 14.71 152 PRO B CA 1
ATOM 2418 C C . PRO B 1 135 ? 17.832 41.220 25.420 1.00 18.36 152 PRO B C 1
ATOM 2419 O O . PRO B 1 135 ? 18.578 40.805 24.522 1.00 21.79 152 PRO B O 1
ATOM 2423 N N . LEU B 1 136 ? 17.800 42.468 25.860 1.00 16.67 153 LEU B N 1
ATOM 2424 C CA . LEU B 1 136 ? 18.695 43.512 25.420 1.00 19.94 153 LEU B CA 1
ATOM 2425 C C . LEU B 1 136 ? 19.853 43.540 26.409 1.00 16.61 153 LEU B C 1
ATOM 2426 O O . LEU B 1 136 ? 19.634 43.801 27.594 1.00 19.07 153 LEU B O 1
ATOM 2431 N N . VAL B 1 137 ? 21.082 43.359 25.938 1.00 17.35 154 VAL B N 1
ATOM 2432 C CA . VAL B 1 137 ? 22.220 43.349 26.861 1.00 14.44 154 VAL B CA 1
ATOM 2433 C C . VAL B 1 137 ? 22.924 44.698 26.942 1.00 14.99 154 VAL B C 1
ATOM 2434 O O . VAL B 1 137 ? 23.445 45.206 25.929 1.00 14.37 154 VAL B O 1
ATOM 2438 N N . ILE B 1 138 ? 22.950 45.260 28.142 1.00 13.35 155 ILE B N 1
ATOM 2439 C CA . ILE B 1 138 ? 23.692 46.514 28.362 1.00 12.73 155 ILE B CA 1
ATOM 2440 C C . ILE B 1 138 ? 24.953 46.184 29.161 1.00 14.00 155 ILE B C 1
ATOM 2441 O O . ILE B 1 138 ? 25.083 45.092 29.715 1.00 14.78 155 ILE B O 1
ATOM 2446 N N . HIS B 1 139 ? 25.891 47.119 29.193 1.00 10.68 156 HIS B N 1
ATOM 2447 C CA . HIS B 1 139 ? 27.143 46.873 29.910 1.00 12.25 156 HIS B CA 1
ATOM 2448 C C . HIS B 1 139 ? 27.424 48.039 30.848 1.00 11.86 156 HIS B C 1
ATOM 2449 O O . HIS B 1 139 ? 27.272 49.195 30.474 1.00 11.51 156 HIS B O 1
ATOM 2456 N N . ALA B 1 140 ? 27.869 47.722 32.064 1.00 12.45 157 ALA B N 1
ATOM 2457 C CA . ALA B 1 140 ? 28.156 48.756 33.069 1.00 11.30 157 ALA B CA 1
ATOM 2458 C C . ALA B 1 140 ? 29.106 49.840 32.519 1.00 12.78 157 ALA B C 1
ATOM 2459 O O . ALA B 1 140 ? 28.993 51.014 32.858 1.00 13.54 157 ALA B O 1
ATOM 2461 N N . GLN B 1 141 ? 30.041 49.459 31.662 1.00 12.58 158 GLN B N 1
ATOM 2462 C CA . GLN B 1 141 ? 31.039 50.450 31.246 1.00 15.98 158 GLN B CA 1
ATOM 2463 C C . GLN B 1 141 ? 30.368 51.547 30.424 1.00 15.01 158 GLN B C 1
ATOM 2464 O O . GLN B 1 141 ? 30.884 52.664 30.306 1.00 16.13 158 GLN B O 1
ATOM 2470 N N . ASP B 1 142 ? 29.236 51.213 29.819 1.00 16.36 159 ASP B N 1
ATOM 2471 C CA . ASP B 1 142 ? 28.551 52.150 28.923 1.00 16.16 159 ASP B CA 1
ATOM 2472 C C . ASP B 1 142 ? 27.982 53.351 29.664 1.00 17.60 159 ASP B C 1
ATOM 2473 O O . ASP B 1 142 ? 27.688 54.409 29.086 1.00 16.71 159 ASP B O 1
ATOM 2478 N N . PHE B 1 143 ? 27.841 53.184 30.970 1.00 13.01 160 PHE B N 1
ATOM 2479 C CA . PHE B 1 143 ? 27.238 54.204 31.821 1.00 14.22 160 PHE B CA 1
ATOM 2480 C C . PHE B 1 143 ? 28.194 54.593 32.939 1.00 15.78 160 PHE B C 1
ATOM 2481 O O . PHE B 1 143 ? 27.776 55.171 33.919 1.00 14.77 160 PHE B O 1
ATOM 2489 N N . ASP B 1 144 ? 29.470 54.261 32.762 1.00 15.18 161 ASP B N 1
ATOM 2490 C CA . ASP B 1 144 ? 30.502 54.572 33.755 1.00 16.81 161 ASP B CA 1
ATOM 2491 C C . ASP B 1 144 ? 30.122 54.006 35.118 1.00 20.22 161 ASP B C 1
ATOM 2492 O O . ASP B 1 144 ? 30.292 54.679 36.150 1.00 17.14 161 ASP B O 1
ATOM 2505 N N . VAL B 1 146 ? 31.187 50.718 36.173 1.00 13.76 163 VAL B N 1
ATOM 2506 C CA . VAL B 1 146 ? 31.985 49.576 36.575 1.00 12.60 163 VAL B CA 1
ATOM 2507 C C . VAL B 1 146 ? 32.371 49.640 38.065 1.00 13.64 163 VAL B C 1
ATOM 2508 O O . VAL B 1 146 ? 32.177 48.682 38.802 1.00 14.36 163 VAL B O 1
ATOM 2512 N N . SER B 1 147 ? 32.898 50.785 38.491 1.00 16.81 164 SER B N 1
ATOM 2513 C CA . SER B 1 147 ? 33.355 50.927 39.861 1.00 17.24 164 SER B CA 1
ATOM 2514 C C . SER B 1 147 ? 32.169 50.736 40.814 1.00 16.48 164 SER B C 1
ATOM 2515 O O . SER B 1 147 ? 32.317 50.187 41.881 1.00 15.36 164 SER B O 1
ATOM 2518 N N . ASP B 1 148 ? 30.972 51.152 40.395 1.00 15.22 165 ASP B N 1
ATOM 2519 C CA . ASP B 1 148 ? 29.785 50.971 41.242 1.00 14.32 165 ASP B CA 1
ATOM 2520 C C . ASP B 1 148 ? 29.328 49.496 41.317 1.00 13.44 165 ASP B C 1
ATOM 2521 O O . ASP B 1 148 ? 28.891 48.998 42.378 1.00 11.64 165 ASP B O 1
ATOM 2526 N N . PHE B 1 149 ? 29.433 48.782 40.205 1.00 13.09 166 PHE B N 1
ATOM 2527 C CA . PHE B 1 149 ? 29.113 47.340 40.214 1.00 12.14 166 PHE B CA 1
ATOM 2528 C C . PHE B 1 149 ? 30.103 46.646 41.146 1.00 11.15 166 PHE B C 1
ATOM 2529 O O . PHE B 1 149 ? 29.729 45.835 41.987 1.00 14.31 166 PHE B O 1
ATOM 2537 N N . ASN B 1 150 ? 31.380 46.996 41.016 1.00 16.38 167 ASN B N 1
ATOM 2538 C CA . ASN B 1 150 ? 32.410 46.455 41.930 1.00 17.94 167 ASN B CA 1
ATOM 2539 C C . ASN B 1 150 ? 32.172 46.784 43.417 1.00 15.04 167 ASN B C 1
ATOM 2540 O O . ASN B 1 150 ? 32.433 45.943 44.289 1.00 16.19 167 ASN B O 1
ATOM 2545 N N . ALA B 1 151 ? 31.700 48.009 43.698 1.00 14.00 168 ALA B N 1
ATOM 2546 C CA . ALA B 1 151 ? 31.355 48.398 45.067 1.00 14.53 168 ALA B CA 1
ATOM 2547 C C . ALA B 1 151 ? 30.286 47.471 45.662 1.00 16.57 168 ALA B C 1
ATOM 2548 O O . ALA B 1 151 ? 30.364 47.103 46.854 1.00 15.80 168 ALA B O 1
ATOM 2550 N N . LEU B 1 152 ? 29.282 47.115 44.849 1.00 15.34 169 LEU B N 1
ATOM 2551 C CA . LEU B 1 152 ? 28.221 46.219 45.291 1.00 15.26 169 LEU B CA 1
ATOM 2552 C C . LEU B 1 152 ? 28.736 44.805 45.519 1.00 17.36 169 LEU B C 1
ATOM 2553 O O . LEU B 1 152 ? 28.428 44.168 46.543 1.00 16.83 169 LEU B O 1
ATOM 2558 N N . ARG B 1 153 ? 29.568 44.336 44.591 1.00 11.64 170 ARG B N 1
ATOM 2559 C CA . ARG B 1 153 ? 30.230 43.064 44.729 1.00 15.82 170 ARG B CA 1
ATOM 2560 C C . ARG B 1 153 ? 30.962 43.045 46.084 1.00 16.27 170 ARG B C 1
ATOM 2561 O O . ARG B 1 153 ? 30.886 42.054 46.834 1.00 16.69 170 ARG B O 1
ATOM 2569 N N . ASN B 1 154 ? 31.668 44.132 46.364 1.00 15.77 171 ASN B N 1
ATOM 2570 C CA . ASN B 1 154 ? 32.522 44.203 47.562 1.00 18.57 171 ASN B CA 1
ATOM 2571 C C . ASN B 1 154 ? 31.665 44.146 48.826 1.00 21.44 171 ASN B C 1
ATOM 2572 O O . ASN B 1 154 ? 31.972 43.422 49.784 1.00 22.28 171 ASN B O 1
ATOM 2577 N N . ALA B 1 155 ? 30.582 44.901 48.806 1.00 18.43 172 ALA B N 1
ATOM 2578 C CA . ALA B 1 155 ? 29.665 44.962 49.942 1.00 22.40 172 ALA B CA 1
ATOM 2579 C C . ALA B 1 155 ? 28.994 43.620 50.208 1.00 26.29 172 ALA B C 1
ATOM 2580 O O . ALA B 1 155 ? 28.720 43.279 51.355 1.00 23.62 172 ALA B O 1
ATOM 2582 N N . ALA B 1 156 ? 28.769 42.826 49.163 1.00 19.70 173 ALA B N 1
ATOM 2583 C CA . ALA B 1 156 ? 28.186 41.509 49.344 1.00 20.14 173 ALA B CA 1
ATOM 2584 C C . ALA B 1 156 ? 29.200 40.393 49.611 1.00 21.33 173 ALA B C 1
ATOM 2585 O O . ALA B 1 156 ? 28.817 39.230 49.704 1.00 23.83 173 ALA B O 1
ATOM 2587 N N . GLY B 1 157 ? 30.492 40.721 49.683 1.00 19.80 174 GLY B N 1
ATOM 2588 C CA . GLY B 1 157 ? 31.509 39.708 49.889 1.00 20.44 174 GLY B CA 1
ATOM 2589 C C . GLY B 1 157 ? 31.632 38.740 48.721 1.00 23.21 174 GLY B C 1
ATOM 2590 O O . GLY B 1 157 ? 31.985 37.569 48.882 1.00 23.57 174 GLY B O 1
ATOM 2591 N N . LEU B 1 158 ? 31.312 39.236 47.525 1.00 19.84 175 LEU B N 1
ATOM 2592 C CA . LEU B 1 158 ? 31.328 38.435 46.315 1.00 19.01 175 LEU B CA 1
ATOM 2593 C C . LEU B 1 158 ? 32.682 38.448 45.633 1.00 18.76 175 LEU B C 1
ATOM 2594 O O . LEU B 1 158 ? 33.448 39.417 45.719 1.00 17.54 175 LEU B O 1
ATOM 2599 N N . SER B 1 159 ? 32.962 37.377 44.914 1.00 15.57 176 SER B N 1
ATOM 2600 C CA . SER B 1 159 ? 34.182 37.280 44.139 1.00 19.53 176 SER B CA 1
ATOM 2601 C C . SER B 1 159 ? 34.044 37.980 42.791 1.00 20.85 176 SER B C 1
ATOM 2602 O O . SER B 1 159 ? 35.023 38.442 42.197 1.00 17.26 176 SER B O 1
ATOM 2605 N N . ALA B 1 160 ? 32.813 38.062 42.295 1.00 17.93 177 ALA B N 1
ATOM 2606 C CA . ALA B 1 160 ? 32.602 38.657 40.990 1.00 15.57 177 ALA B CA 1
ATOM 2607 C C . ALA B 1 160 ? 31.146 39.008 40.778 1.00 15.73 177 ALA B C 1
ATOM 2608 O O . ALA B 1 160 ? 30.285 38.379 41.347 1.00 14.99 177 ALA B O 1
ATOM 2610 N N . VAL B 1 161 ? 30.918 40.030 39.951 1.00 13.63 178 VAL B N 1
ATOM 2611 C CA A VAL B 1 161 ? 29.587 40.387 39.456 0.57 15.43 178 VAL B CA 1
ATOM 2612 C CA B VAL B 1 161 ? 29.591 40.333 39.436 0.43 15.43 178 VAL B CA 1
ATOM 2613 C C . VAL B 1 161 ? 29.759 40.659 37.972 1.00 17.21 178 VAL B C 1
ATOM 2614 O O . VAL B 1 161 ? 30.679 41.397 37.579 1.00 18.77 178 VAL B O 1
ATOM 2621 N N . SER B 1 162 ? 28.887 40.093 37.153 1.00 12.98 179 SER B N 1
ATOM 2622 C CA . SER B 1 162 ? 29.020 40.315 35.735 1.00 14.57 179 SER B CA 1
ATOM 2623 C C . SER B 1 162 ? 28.695 41.747 35.393 1.00 11.88 179 SER B C 1
ATOM 2624 O O . SER B 1 162 ? 27.766 42.317 35.922 1.00 12.39 179 SER B O 1
ATOM 2627 N N . LEU B 1 163 ? 29.470 42.328 34.473 1.00 12.73 180 LEU B N 1
AT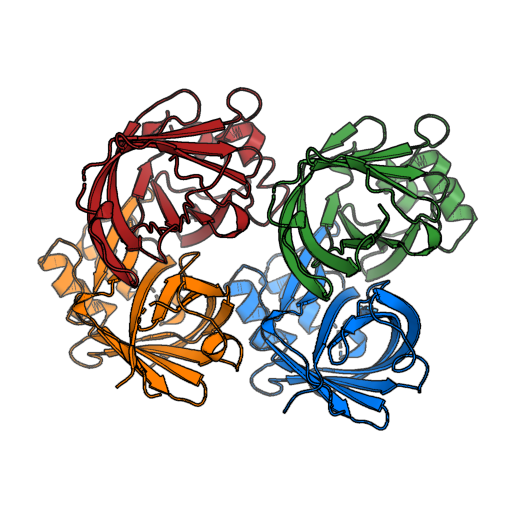OM 2628 C CA . LEU B 1 163 ? 29.237 43.718 34.108 1.00 11.08 180 LEU B CA 1
ATOM 2629 C C . LEU B 1 163 ? 28.199 43.814 33.006 1.00 14.06 180 LEU B C 1
ATOM 2630 O O . LEU B 1 163 ? 27.809 44.907 32.637 1.00 12.60 180 LEU B O 1
ATOM 2635 N N . SER B 1 164 ? 27.832 42.680 32.415 1.00 11.56 181 SER B N 1
ATOM 2636 C CA . SER B 1 164 ? 26.751 42.678 31.428 1.00 12.87 181 SER B CA 1
ATOM 2637 C C . SER B 1 164 ? 25.436 42.454 32.134 1.00 12.81 181 SER B C 1
ATOM 2638 O O . SER B 1 164 ? 25.344 41.646 33.065 1.00 17.58 181 SER B O 1
ATOM 2641 N N . VAL B 1 165 ? 24.385 43.101 31.632 1.00 12.54 182 VAL B N 1
ATOM 2642 C CA . VAL B 1 165 ? 23.062 42.955 32.217 1.00 10.66 182 VAL B CA 1
ATOM 2643 C C . VAL B 1 165 ? 22.029 42.735 31.087 1.00 11.30 182 VAL B C 1
ATOM 2644 O O . VAL B 1 165 ? 21.678 43.685 30.395 1.00 14.01 182 VAL B O 1
ATOM 2648 N N . PRO B 1 166 ? 21.541 41.489 30.922 1.00 12.47 183 PRO B N 1
ATOM 2649 C CA . PRO B 1 166 ? 20.436 41.274 29.978 1.00 11.68 183 PRO B CA 1
ATOM 2650 C C . PRO B 1 166 ? 19.130 41.788 30.537 1.00 12.93 183 PRO B C 1
ATOM 2651 O O . PRO B 1 166 ? 18.738 41.424 31.654 1.00 12.24 183 PRO B O 1
ATOM 2655 N N . VAL B 1 167 ? 18.444 42.628 29.760 1.00 11.20 184 VAL B N 1
ATOM 2656 C CA . VAL B 1 167 ? 17.211 43.212 30.202 1.00 12.55 184 VAL B CA 1
ATOM 2657 C C . VAL B 1 167 ? 16.049 42.719 29.321 1.00 13.43 184 VAL B C 1
ATOM 2658 O O . VAL B 1 167 ? 16.140 42.708 28.105 1.00 13.99 184 VAL B O 1
ATOM 2662 N N . GLY B 1 168 ? 14.954 42.318 29.937 1.00 10.50 185 GLY B N 1
ATOM 2663 C CA . GLY B 1 168 ? 13.805 41.912 29.138 1.00 11.75 185 GLY B CA 1
ATOM 2664 C C . GLY B 1 168 ? 12.536 42.658 29.530 1.00 10.00 185 GLY B C 1
ATOM 2665 O O . GLY B 1 168 ? 12.472 43.265 30.603 1.00 10.56 185 GLY B O 1
ATOM 2666 N N . ALA B 1 169 ? 11.535 42.677 28.645 1.00 8.75 186 ALA B N 1
ATOM 2667 C CA . ALA B 1 169 ? 10.308 43.411 28.986 1.00 9.20 186 ALA B CA 1
ATOM 2668 C C . ALA B 1 169 ? 9.074 42.798 28.329 1.00 11.99 186 ALA B C 1
ATOM 2669 O O . ALA B 1 169 ? 9.164 42.300 27.201 1.00 10.78 186 ALA B O 1
ATOM 2671 N N . VAL B 1 170 ? 7.947 42.856 29.053 1.00 9.98 187 VAL B N 1
ATOM 2672 C CA . VAL B 1 170 ? 6.613 42.616 28.476 1.00 9.91 187 VAL B CA 1
ATOM 2673 C C . VAL B 1 170 ? 5.833 43.875 28.800 1.00 12.57 187 VAL B C 1
ATOM 2674 O O . VAL B 1 170 ? 5.529 44.126 29.970 1.00 15.25 187 VAL B O 1
ATOM 2678 N N . LEU B 1 171 ? 5.502 44.665 27.777 1.00 10.28 188 LEU B N 1
ATOM 2679 C CA . LEU B 1 171 ? 4.934 46.001 28.010 1.00 11.41 188 LEU B CA 1
ATOM 2680 C C . LEU B 1 171 ? 3.580 46.055 27.361 1.00 15.39 188 LEU B C 1
ATOM 2681 O O . LEU B 1 171 ? 3.432 45.616 26.220 1.00 14.85 188 LEU B O 1
ATOM 2686 N N . ILE B 1 172 ? 2.589 46.542 28.102 1.00 11.09 189 ILE B N 1
ATOM 2687 C CA . ILE B 1 172 ? 1.269 46.791 27.494 1.00 13.65 189 ILE B CA 1
ATOM 2688 C C . ILE B 1 172 ? 1.037 48.303 27.409 1.00 14.04 189 ILE B C 1
ATOM 2689 O O . ILE B 1 172 ? 1.270 49.004 28.415 1.00 14.74 189 ILE B O 1
ATOM 2694 N N . PHE B 1 173 ? 0.669 48.804 26.213 1.00 11.48 190 PHE B N 1
ATOM 2695 C CA . PHE B 1 173 ? 0.389 50.240 25.997 1.00 14.00 190 PHE B CA 1
ATOM 2696 C C . PHE B 1 173 ? -1.090 50.371 25.688 1.00 18.19 190 PHE B C 1
ATOM 2697 O O . PHE B 1 173 ? -1.651 49.564 24.934 1.00 18.83 190 PHE B O 1
ATOM 2705 N N . THR B 1 174 ? -1.740 51.380 26.277 1.00 17.06 191 THR B N 1
ATOM 2706 C CA . THR B 1 174 ? -3.153 51.587 25.997 1.00 22.53 191 THR B CA 1
ATOM 2707 C C . THR B 1 174 ? -3.380 52.972 25.393 1.00 23.92 191 THR B C 1
ATOM 2708 O O . THR B 1 174 ? -2.734 53.951 25.763 1.00 20.38 191 THR B O 1
ATOM 2712 N N . ALA B 1 175 ? -4.273 53.033 24.416 1.00 24.76 192 ALA B N 1
ATOM 2713 C CA . ALA B 1 175 ? -4.587 54.295 23.738 1.00 29.63 192 ALA B CA 1
ATOM 2714 C C . ALA B 1 175 ? -5.548 55.091 24.584 1.00 33.93 192 ALA B C 1
ATOM 2715 O O . ALA B 1 175 ? -6.504 54.534 25.117 1.00 38.37 192 ALA B O 1
ATOM 2717 N N . ARG B 1 176 ? -5.283 56.389 24.707 1.00 35.79 193 ARG B N 1
ATOM 2718 C CA . ARG B 1 176 ? -6.068 57.257 25.582 1.00 43.09 193 ARG B CA 1
ATOM 2719 C C . ARG B 1 176 ? -6.397 56.541 26.886 1.00 43.64 193 ARG B C 1
ATOM 2720 O O . ARG B 1 176 ? -5.884 56.898 27.951 1.00 58.28 193 ARG B O 1
ATOM 2722 N N . ASN C 1 5 ? 6.759 18.125 -5.967 1.00 38.89 22 ASN C N 1
ATOM 2723 C CA . ASN C 1 5 ? 5.779 19.049 -6.514 1.00 32.88 22 ASN C CA 1
ATOM 2724 C C . ASN C 1 5 ? 6.238 20.436 -7.006 1.00 28.16 22 ASN C C 1
ATOM 2725 O O . ASN C 1 5 ? 5.732 20.904 -8.008 1.00 29.93 22 ASN C O 1
ATOM 2730 N N . TRP C 1 6 ? 7.132 21.111 -6.287 1.00 26.50 23 TRP C N 1
ATOM 2731 C CA A TRP C 1 6 ? 7.686 22.348 -6.821 0.47 21.07 23 TRP C CA 1
ATOM 2732 C CA B TRP C 1 6 ? 7.740 22.383 -6.721 0.53 21.08 23 TRP C CA 1
ATOM 2733 C C . TRP C 1 6 ? 9.042 22.017 -7.414 1.00 18.82 23 TRP C C 1
ATOM 2734 O O . TRP C 1 6 ? 9.792 21.260 -6.848 1.00 16.76 23 TRP C O 1
ATOM 2755 N N . TYR C 1 7 ? 9.316 22.549 -8.600 1.00 16.57 24 TYR C N 1
ATOM 2756 C CA . TYR C 1 7 ? 10.615 22.332 -9.281 1.00 14.53 24 TYR C CA 1
ATOM 2757 C C . TYR C 1 7 ? 11.323 23.645 -9.561 1.00 13.87 24 TYR C C 1
ATOM 2758 O O . TYR C 1 7 ? 10.708 24.613 -9.986 1.00 15.71 24 TYR C O 1
ATOM 2767 N N . LEU C 1 8 ? 12.647 23.622 -9.391 1.00 13.36 25 LEU C N 1
ATOM 2768 C CA A LEU C 1 8 ? 13.470 24.796 -9.594 0.49 14.01 25 LEU C CA 1
ATOM 2769 C CA B LEU C 1 8 ? 13.463 24.798 -9.602 0.51 14.01 25 LEU C CA 1
ATOM 2770 C C . LEU C 1 8 ? 13.553 25.161 -11.081 1.00 15.73 25 LEU C C 1
ATOM 2771 O O . LEU C 1 8 ? 13.733 24.284 -11.973 1.00 14.43 25 LEU C O 1
ATOM 2780 N N . ASP C 1 9 ? 13.363 26.444 -11.362 1.00 11.65 26 ASP C N 1
ATOM 2781 C CA . ASP C 1 9 ? 13.473 26.979 -12.708 1.00 12.35 26 ASP C CA 1
ATOM 2782 C C . ASP C 1 9 ? 14.879 27.537 -12.873 1.00 14.25 26 ASP C C 1
ATOM 2783 O O . ASP C 1 9 ? 15.151 28.646 -12.426 1.00 12.86 26 ASP C O 1
ATOM 2788 N N . ASN C 1 10 ? 15.790 26.765 -13.470 1.00 11.67 27 ASN C N 1
ATOM 2789 C CA . ASN C 1 10 ? 17.203 27.200 -13.519 1.00 12.82 27 ASN C CA 1
ATOM 2790 C C . ASN C 1 10 ? 17.392 28.567 -14.220 1.00 13.14 27 ASN C C 1
ATOM 2791 O O . ASN C 1 10 ? 18.207 29.372 -13.791 1.00 12.46 27 ASN C O 1
ATOM 2796 N N . GLU C 1 11 ? 16.646 28.816 -15.314 1.00 12.50 28 GLU C N 1
ATOM 2797 C CA . GLU C 1 11 ? 16.851 30.030 -16.108 1.00 16.73 28 GLU C CA 1
ATOM 2798 C C . GLU C 1 11 ? 16.458 31.272 -15.341 1.00 15.63 28 GLU C C 1
ATOM 2799 O O . GLU C 1 11 ? 16.913 32.372 -15.678 1.00 19.48 28 GLU C O 1
ATOM 2805 N N . SER C 1 12 ? 15.618 31.116 -14.321 1.00 11.35 29 SER C N 1
ATOM 2806 C CA . SER C 1 12 ? 15.180 32.260 -13.511 1.00 14.27 29 SER C CA 1
ATOM 2807 C C . SER C 1 12 ? 15.957 32.407 -12.214 1.00 14.76 29 SER C C 1
ATOM 2808 O O . SER C 1 12 ? 15.706 33.358 -11.440 1.00 13.48 29 SER C O 1
ATOM 2811 N N . SER C 1 13 ? 16.861 31.463 -11.934 1.00 11.00 30 SER C N 1
ATOM 2812 C CA . SER C 1 13 ? 17.480 31.388 -10.597 1.00 11.12 30 SER C CA 1
ATOM 2813 C C . SER C 1 13 ? 18.967 31.679 -10.676 1.00 10.86 30 SER C C 1
ATOM 2814 O O . SER C 1 13 ? 19.567 31.625 -11.747 1.00 12.54 30 SER C O 1
ATOM 2817 N N . ARG C 1 14 ? 19.568 32.009 -9.528 1.00 9.60 31 ARG C N 1
ATOM 2818 C CA . ARG C 1 14 ? 21.001 32.302 -9.505 1.00 12.22 31 ARG C CA 1
ATOM 2819 C C . ARG C 1 14 ? 21.593 31.803 -8.164 1.00 12.03 31 ARG C C 1
ATOM 2820 O O . ARG C 1 14 ? 21.056 32.072 -7.115 1.00 12.97 31 ARG C O 1
ATOM 2828 N N . LEU C 1 15 ? 22.685 31.066 -8.229 1.00 11.18 32 LEU C N 1
ATOM 2829 C CA . LEU C 1 15 ? 23.412 30.629 -7.039 1.00 12.17 32 LEU C CA 1
ATOM 2830 C C . LEU C 1 15 ? 24.839 31.160 -7.208 1.00 10.30 32 LEU C C 1
ATOM 2831 O O . LEU C 1 15 ? 25.510 30.824 -8.193 1.00 11.44 32 LEU C O 1
ATOM 2836 N N . SER C 1 16 ? 25.294 31.982 -6.264 1.00 9.72 33 SER C N 1
ATOM 2837 C CA . SER C 1 16 ? 26.563 32.682 -6.422 1.00 10.01 33 SER C CA 1
ATOM 2838 C C . SER C 1 16 ? 27.362 32.526 -5.151 1.00 10.19 33 SER C C 1
ATOM 2839 O O . SER C 1 16 ? 26.827 32.173 -4.116 1.00 12.07 33 SER C O 1
ATOM 2842 N N . PHE C 1 17 ? 28.651 32.797 -5.223 1.00 10.82 34 PHE C N 1
ATOM 2843 C CA . PHE C 1 17 ? 29.463 32.780 -4.003 1.00 11.13 34 PHE C CA 1
ATOM 2844 C C . PHE C 1 17 ? 30.622 33.756 -4.160 1.00 13.41 34 PHE C C 1
ATOM 2845 O O . PHE C 1 17 ? 31.020 34.104 -5.280 1.00 12.32 34 PHE C O 1
ATOM 2853 N N . THR C 1 18 ? 31.151 34.227 -3.048 1.00 9.15 35 THR C N 1
ATOM 2854 C CA . THR C 1 18 ? 32.239 35.191 -3.130 1.00 9.21 35 THR C CA 1
ATOM 2855 C C . THR C 1 18 ? 33.511 34.564 -2.572 1.00 11.28 35 THR C C 1
ATOM 2856 O O . THR C 1 18 ? 33.510 34.028 -1.462 1.00 13.27 35 THR C O 1
ATOM 2860 N N . SER C 1 19 ? 34.604 34.665 -3.324 1.00 9.56 36 SER C N 1
ATOM 2861 C CA . SER C 1 19 ? 35.933 34.281 -2.817 1.00 11.96 36 SER C CA 1
ATOM 2862 C C . SER C 1 19 ? 36.731 35.550 -2.514 1.00 12.20 36 SER C C 1
ATOM 2863 O O . SER C 1 19 ? 36.527 36.595 -3.126 1.00 14.20 36 SER C O 1
ATOM 2866 N N . THR C 1 20 ? 37.614 35.446 -1.533 1.00 11.23 37 THR C N 1
ATOM 2867 C CA . THR C 1 20 ? 38.539 36.535 -1.242 1.00 12.82 37 THR C CA 1
ATOM 2868 C C . THR C 1 20 ? 39.961 35.968 -1.340 1.00 13.65 37 THR C C 1
ATOM 2869 O O . THR C 1 20 ? 40.283 34.976 -0.679 1.00 14.55 37 THR C O 1
ATOM 2873 N N . LYS C 1 21 ? 40.779 36.563 -2.205 1.00 15.10 38 LYS C N 1
ATOM 2874 C CA . LYS C 1 21 ? 42.160 36.097 -2.356 1.00 17.45 38 LYS C CA 1
ATOM 2875 C C . LYS C 1 21 ? 43.136 37.243 -2.079 1.00 20.70 38 LYS C C 1
ATOM 2876 O O . LYS C 1 21 ? 42.743 38.415 -2.126 1.00 19.77 38 LYS C O 1
ATOM 2882 N N . ASN C 1 22 ? 44.397 36.909 -1.789 1.00 20.08 39 ASN C N 1
ATOM 2883 C CA . ASN C 1 22 ? 45.420 37.932 -1.569 1.00 22.06 39 ASN C CA 1
ATOM 2884 C C . ASN C 1 22 ? 44.942 39.005 -0.622 1.00 20.78 39 ASN C C 1
ATOM 2885 O O . ASN C 1 22 ? 45.192 40.192 -0.842 1.00 23.28 39 ASN C O 1
ATOM 2890 N N . ALA C 1 23 ? 44.264 38.572 0.430 1.00 18.94 40 ALA C N 1
ATOM 2891 C CA . ALA C 1 23 ? 43.802 39.477 1.466 1.00 23.98 40 ALA C CA 1
ATOM 2892 C C . ALA C 1 23 ? 42.604 40.335 1.087 1.00 21.64 40 ALA C C 1
ATOM 2893 O O . ALA C 1 23 ? 41.637 40.341 1.832 1.00 19.59 40 ALA C O 1
ATOM 2895 N N . ASP C 1 24 ? 42.668 41.057 -0.043 1.00 19.17 41 ASP C N 1
ATOM 2896 C CA . ASP C 1 24 ? 41.690 42.094 -0.336 1.00 19.12 41 ASP C CA 1
ATOM 2897 C C . ASP C 1 24 ? 40.948 41.959 -1.665 1.00 20.08 41 ASP C C 1
ATOM 2898 O O . ASP C 1 24 ? 40.155 42.834 -2.043 1.00 21.91 41 ASP C O 1
ATOM 2903 N N . ILE C 1 25 ? 41.200 40.905 -2.408 1.00 16.90 42 ILE C N 1
ATOM 2904 C CA . ILE C 1 25 ? 40.576 40.845 -3.715 1.00 18.74 42 ILE C CA 1
ATOM 2905 C C . ILE C 1 25 ? 39.339 39.956 -3.660 1.00 17.52 42 ILE C C 1
ATOM 2906 O O . ILE C 1 25 ? 39.453 38.747 -3.651 1.00 19.15 42 ILE C O 1
ATOM 2911 N N . ALA C 1 26 ? 38.167 40.575 -3.580 1.00 14.81 43 ALA C N 1
ATOM 2912 C CA . ALA C 1 26 ? 36.932 39.772 -3.555 1.00 14.81 43 ALA C CA 1
ATOM 2913 C C . ALA C 1 26 ? 36.419 39.628 -4.959 1.00 12.32 43 ALA C C 1
ATOM 2914 O O . ALA C 1 26 ? 36.513 40.584 -5.756 1.00 12.97 43 ALA C O 1
ATOM 2916 N N . GLU C 1 27 ? 35.896 38.444 -5.273 1.00 10.98 44 GLU C N 1
ATOM 2917 C CA . GLU C 1 27 ? 35.314 38.151 -6.578 1.00 11.95 44 GLU C CA 1
ATOM 2918 C C . GLU C 1 27 ? 34.052 37.340 -6.403 1.00 12.76 44 GLU C C 1
ATOM 2919 O O . GLU C 1 27 ? 34.023 36.459 -5.558 1.00 11.97 44 GLU C O 1
ATOM 2925 N N . VAL C 1 28 ? 33.033 37.601 -7.224 1.00 12.47 45 VAL C N 1
ATOM 2926 C CA . VAL C 1 28 ? 31.794 36.802 -7.163 1.00 9.52 45 VAL C CA 1
ATOM 2927 C C . VAL C 1 28 ? 31.755 35.808 -8.310 1.00 12.24 45 VAL C C 1
ATOM 2928 O O . VAL C 1 28 ? 32.141 36.152 -9.450 1.00 12.36 45 VAL C O 1
ATOM 2932 N N . HIS C 1 29 ? 31.337 34.569 -8.005 1.00 9.72 46 HIS C N 1
ATOM 2933 C CA . HIS C 1 29 ? 31.319 33.499 -9.002 1.00 12.13 46 HIS C CA 1
ATOM 2934 C C . HIS C 1 29 ? 29.937 32.905 -8.983 1.00 13.43 46 HIS C C 1
ATOM 2935 O O . HIS C 1 29 ? 29.128 33.278 -8.140 1.00 11.43 46 HIS C O 1
ATOM 2942 N N . ARG C 1 30 ? 29.650 31.993 -9.901 1.00 9.18 47 ARG C N 1
ATOM 2943 C CA . ARG C 1 30 ? 28.314 31.389 -9.891 1.00 9.12 47 ARG C CA 1
ATOM 2944 C C . ARG C 1 30 ? 28.400 29.965 -10.410 1.00 11.38 47 ARG C C 1
ATOM 2945 O O . ARG C 1 30 ? 29.412 29.561 -11.012 1.00 11.21 47 ARG C O 1
ATOM 2953 N N . PHE C 1 31 ? 27.322 29.210 -10.193 1.00 10.31 48 PHE C N 1
ATOM 2954 C CA . PHE C 1 31 ? 27.126 27.965 -10.939 1.00 9.63 48 PHE C CA 1
ATOM 2955 C C . PHE C 1 31 ? 26.050 28.151 -11.986 1.00 10.28 48 PHE C C 1
ATOM 2956 O O . PHE C 1 31 ? 25.020 28.789 -11.726 1.00 14.54 48 PHE C O 1
ATOM 2964 N N . LEU C 1 32 ? 26.267 27.625 -13.181 1.00 9.17 49 LEU C N 1
ATOM 2965 C CA . LEU C 1 32 ? 25.327 27.859 -14.283 1.00 10.00 49 LEU C CA 1
ATOM 2966 C C . LEU C 1 32 ? 24.145 26.907 -14.343 1.00 12.06 49 LEU C C 1
ATOM 2967 O O . LEU C 1 32 ? 23.112 27.246 -14.930 1.00 13.69 49 LEU C O 1
ATOM 2972 N N . VAL C 1 33 ? 24.260 25.736 -13.698 1.00 9.74 50 VAL C N 1
ATOM 2973 C CA . VAL C 1 33 ? 23.186 24.729 -13.826 1.00 11.04 50 VAL C CA 1
ATOM 2974 C C . VAL C 1 33 ? 22.811 24.179 -12.455 1.00 12.06 50 VAL C C 1
ATOM 2975 O O . VAL C 1 33 ? 23.653 23.572 -11.775 1.00 11.58 50 VAL C O 1
ATOM 2979 N N . LEU C 1 34 ? 21.572 24.490 -12.028 1.00 13.07 51 LEU C N 1
ATOM 2980 C CA . LEU C 1 34 ? 20.964 23.948 -10.800 1.00 11.79 51 LEU C CA 1
ATOM 2981 C C . LEU C 1 34 ? 19.725 23.136 -11.120 1.00 13.10 51 LEU C C 1
ATOM 2982 O O . LEU C 1 34 ? 19.078 23.346 -12.159 1.00 13.33 51 LEU C O 1
ATOM 2987 N N . HIS C 1 35 ? 19.376 22.234 -10.198 1.00 11.80 52 HIS C N 1
ATOM 2988 C CA . HIS C 1 35 ? 18.063 21.590 -10.203 1.00 15.25 52 HIS C CA 1
ATOM 2989 C C . HIS C 1 35 ? 17.513 21.651 -8.776 1.00 12.61 52 HIS C C 1
ATOM 2990 O O . HIS C 1 35 ? 18.275 21.861 -7.810 1.00 14.52 52 HIS C O 1
ATOM 2997 N N . GLY C 1 36 ? 16.220 21.415 -8.600 1.00 14.62 53 GLY C N 1
ATOM 2998 C CA . GLY C 1 36 ? 15.712 21.438 -7.228 1.00 12.22 53 GLY C CA 1
ATOM 2999 C C . GLY C 1 36 ? 14.274 20.994 -7.162 1.00 15.75 53 GLY C C 1
ATOM 3000 O O . GLY C 1 36 ? 13.532 21.124 -8.144 1.00 13.88 53 GLY C O 1
ATOM 3001 N N . LYS C 1 37 ? 13.869 20.515 -5.989 1.00 15.39 54 LYS C N 1
ATOM 3002 C CA . LYS C 1 37 ? 12.487 20.059 -5.844 1.00 16.33 54 LYS C CA 1
ATOM 3003 C C . LYS C 1 37 ? 12.065 20.230 -4.399 1.00 14.08 54 LYS C C 1
ATOM 3004 O O . LYS C 1 37 ? 12.871 20.049 -3.491 1.00 16.44 54 LYS C O 1
ATOM 3010 N N . VAL C 1 38 ? 10.822 20.649 -4.210 1.00 13.77 55 VAL C N 1
ATOM 3011 C CA . VAL C 1 38 ? 10.215 20.619 -2.889 1.00 15.47 55 VAL C CA 1
ATOM 3012 C C . VAL C 1 38 ? 8.946 19.785 -2.959 1.00 20.32 55 VAL C C 1
ATOM 3013 O O . VAL C 1 38 ? 8.050 20.071 -3.776 1.00 24.46 55 VAL C O 1
ATOM 3017 N N . ASP C 1 39 ? 8.865 18.763 -2.106 1.00 20.21 56 ASP C N 1
ATOM 3018 C CA . ASP C 1 39 ? 7.681 17.912 -2.111 1.00 23.69 56 ASP C CA 1
ATOM 3019 C C . ASP C 1 39 ? 6.604 18.447 -1.161 1.00 23.29 56 ASP C C 1
ATOM 3020 O O . ASP C 1 39 ? 6.865 19.352 -0.382 1.00 22.82 56 ASP C O 1
ATOM 3025 N N . PRO C 1 40 ? 5.368 17.939 -1.277 1.00 25.42 57 PRO C N 1
ATOM 3026 C CA . PRO C 1 40 ? 4.273 18.519 -0.492 1.00 25.83 57 PRO C CA 1
ATOM 3027 C C . PRO C 1 40 ? 4.509 18.405 1.004 1.00 22.74 57 PRO C C 1
ATOM 3028 O O . PRO C 1 40 ? 3.923 19.163 1.778 1.00 28.12 57 PRO C O 1
ATOM 3032 N N . LYS C 1 41 ? 5.365 17.481 1.400 1.00 23.18 58 LYS C N 1
ATOM 3033 C CA . LYS C 1 41 ? 5.667 17.292 2.808 1.00 23.19 58 LYS C CA 1
ATOM 3034 C C . LYS C 1 41 ? 6.788 18.231 3.279 1.00 27.36 58 LYS C C 1
ATOM 3035 O O . LYS C 1 41 ? 7.191 18.188 4.444 1.00 25.55 58 LYS C O 1
ATOM 3041 N N . GLY C 1 42 ? 7.294 19.059 2.365 1.00 21.64 59 GLY C N 1
ATOM 3042 C CA . GLY C 1 42 ? 8.297 20.046 2.735 1.00 21.49 59 GLY C CA 1
ATOM 3043 C C . GLY C 1 42 ? 9.739 19.587 2.665 1.00 23.02 59 GLY C C 1
ATOM 3044 O O . GLY C 1 42 ? 10.644 20.295 3.097 1.00 22.15 59 GLY C O 1
ATOM 3045 N N . LEU C 1 43 ? 9.965 18.410 2.106 1.00 20.75 60 LEU C N 1
ATOM 3046 C CA . LEU C 1 43 ? 11.328 17.940 1.913 1.00 19.25 60 LEU C CA 1
ATOM 3047 C C . LEU C 1 43 ? 11.901 18.713 0.721 1.00 18.22 60 LEU C C 1
ATOM 3048 O O . LEU C 1 43 ? 11.405 18.584 -0.394 1.00 17.44 60 LEU C O 1
ATOM 3053 N N . ALA C 1 44 ? 12.917 19.533 0.965 1.00 16.53 61 ALA C N 1
ATOM 3054 C CA . ALA C 1 44 ? 13.483 20.376 -0.098 1.00 17.17 61 ALA C CA 1
ATOM 3055 C C . ALA C 1 44 ? 14.881 19.895 -0.483 1.00 17.45 61 ALA C C 1
ATOM 3056 O O . ALA C 1 44 ? 15.685 19.562 0.388 1.00 17.77 61 ALA C O 1
ATOM 3058 N N . GLU C 1 45 ? 15.181 19.857 -1.785 1.00 16.34 62 GLU C N 1
ATOM 3059 C CA . GLU C 1 45 ? 16.530 19.506 -2.227 1.00 15.91 62 GLU C CA 1
ATOM 3060 C C . GLU C 1 45 ? 16.911 20.405 -3.396 1.00 17.58 62 GLU C C 1
ATOM 3061 O O . GLU C 1 45 ? 16.114 20.628 -4.309 1.00 20.31 62 GLU C O 1
ATOM 3067 N N . VAL C 1 46 ? 18.125 20.936 -3.336 1.00 12.75 63 VAL C N 1
ATOM 3068 C CA . VAL C 1 46 ? 18.715 21.628 -4.474 1.00 15.00 63 VAL C CA 1
ATOM 3069 C C . VAL C 1 46 ? 19.948 20.849 -4.846 1.00 15.42 63 VAL C C 1
ATOM 3070 O O . VAL C 1 46 ? 20.679 20.409 -3.971 1.00 15.34 63 VAL C O 1
ATOM 3074 N N . GLU C 1 47 ? 20.162 20.658 -6.150 1.00 14.21 64 GLU C N 1
ATOM 3075 C CA . GLU C 1 47 ? 21.336 19.960 -6.666 1.00 16.26 64 GLU C CA 1
ATOM 3076 C C . GLU C 1 47 ? 22.109 20.926 -7.540 1.00 15.75 64 GLU C C 1
ATOM 3077 O O . GLU C 1 47 ? 21.545 21.563 -8.416 1.00 18.27 64 GLU C O 1
ATOM 3083 N N . VAL C 1 48 ? 23.393 21.047 -7.280 1.00 10.96 65 VAL C N 1
ATOM 3084 C CA . VAL C 1 48 ? 24.225 21.915 -8.091 1.00 9.94 65 VAL C CA 1
ATOM 3085 C C . VAL C 1 48 ? 25.101 21.041 -8.939 1.00 12.14 65 VAL C C 1
ATOM 3086 O O . VAL C 1 48 ? 25.761 20.139 -8.405 1.00 13.45 65 VAL C O 1
ATOM 3090 N N . GLU C 1 49 ? 25.135 21.303 -10.252 1.00 10.27 66 GLU C N 1
ATOM 3091 C CA . GLU C 1 49 ? 26.090 20.629 -11.139 1.00 11.03 66 GLU C CA 1
ATOM 3092 C C . GLU C 1 49 ? 27.394 21.355 -10.979 1.00 13.14 66 GLU C C 1
ATOM 3093 O O . GLU C 1 49 ? 27.562 22.475 -11.461 1.00 12.50 66 GLU C O 1
ATOM 3099 N N . THR C 1 50 ? 28.324 20.731 -10.282 1.00 10.47 67 THR C N 1
ATOM 3100 C CA . THR C 1 50 ? 29.578 21.403 -9.909 1.00 12.76 67 THR C CA 1
ATOM 3101 C C . THR C 1 50 ? 30.432 21.623 -11.153 1.00 12.42 67 THR C C 1
ATOM 3102 O O . THR C 1 50 ? 31.277 22.522 -11.194 1.00 13.44 67 THR C O 1
ATOM 3106 N N . GLU C 1 51 ? 30.190 20.843 -12.199 1.00 10.81 68 GLU C N 1
ATOM 3107 C CA . GLU C 1 51 ? 30.871 21.131 -13.452 1.00 10.50 68 GLU C CA 1
ATOM 3108 C C . GLU C 1 51 ? 30.500 22.501 -14.023 1.00 13.58 68 GLU C C 1
ATOM 3109 O O . GLU C 1 51 ? 31.282 23.071 -14.806 1.00 11.10 68 GLU C O 1
ATOM 3115 N N . SER C 1 52 ? 29.334 23.022 -13.620 1.00 11.04 69 SER C N 1
ATOM 3116 C CA . SER C 1 52 ? 28.793 24.271 -14.183 1.00 11.81 69 SER C CA 1
ATOM 3117 C C . SER C 1 52 ? 29.366 25.519 -13.508 1.00 10.43 69 SER C C 1
ATOM 3118 O O . SER C 1 52 ? 28.933 26.653 -13.793 1.00 10.79 69 SER C O 1
ATOM 3121 N N . ILE C 1 53 ? 30.358 25.325 -12.641 1.00 12.31 70 ILE C N 1
ATOM 3122 C CA . ILE C 1 53 ? 31.121 26.426 -12.055 1.00 8.26 70 ILE C CA 1
ATOM 3123 C C . ILE C 1 53 ? 31.551 27.408 -13.117 1.00 11.45 70 ILE C C 1
ATOM 3124 O O . ILE C 1 53 ? 32.031 27.027 -14.181 1.00 9.65 70 ILE C O 1
ATOM 3129 N N . SER C 1 54 ? 31.364 28.686 -12.831 1.00 9.79 71 SER C N 1
ATOM 3130 C CA . SER C 1 54 ? 31.776 29.720 -13.791 1.00 12.17 71 SER C CA 1
ATOM 3131 C C . SER C 1 54 ? 32.392 30.880 -13.016 1.00 12.21 71 SER C C 1
ATOM 3132 O O . SER C 1 54 ? 31.659 31.628 -12.364 1.00 13.16 71 SER C O 1
ATOM 3135 N N . THR C 1 55 ? 33.722 31.004 -13.032 1.00 10.04 72 THR C N 1
ATOM 3136 C CA . THR C 1 55 ? 34.382 32.063 -12.254 1.00 10.95 72 THR C CA 1
ATOM 3137 C C . THR C 1 55 ? 34.834 33.231 -13.133 1.00 11.94 72 THR C C 1
ATOM 3138 O O . THR C 1 55 ? 35.350 34.212 -12.627 1.00 12.87 72 THR C O 1
ATOM 3142 N N . GLY C 1 56 ? 34.626 33.122 -14.426 1.00 9.38 73 GLY C N 1
ATOM 3143 C CA . GLY C 1 56 ? 35.060 34.184 -15.326 1.00 12.22 73 GLY C CA 1
ATOM 3144 C C . GLY C 1 56 ? 36.432 33.927 -15.924 1.00 13.81 73 GLY C C 1
ATOM 3145 O O . GLY C 1 56 ? 36.835 34.643 -16.826 1.00 13.05 73 GLY C O 1
ATOM 3146 N N . ILE C 1 57 ? 37.161 32.923 -15.422 1.00 11.90 74 ILE C N 1
ATOM 3147 C CA . ILE C 1 57 ? 38.482 32.620 -15.949 1.00 11.66 74 ILE C CA 1
ATOM 3148 C C . ILE C 1 57 ? 38.450 31.124 -16.251 1.00 12.55 74 ILE C C 1
ATOM 3149 O O . ILE C 1 57 ? 38.437 30.277 -15.331 1.00 11.83 74 ILE C O 1
ATOM 3154 N N . PRO C 1 58 ? 38.402 30.773 -17.534 1.00 12.53 75 PRO C N 1
ATOM 3155 C CA . PRO C 1 58 ? 38.166 29.359 -17.845 1.00 11.84 75 PRO C CA 1
ATOM 3156 C C . PRO C 1 58 ? 39.195 28.405 -17.275 1.00 12.84 75 PRO C C 1
ATOM 3157 O O . PRO C 1 58 ? 38.836 27.327 -16.795 1.00 12.48 75 PRO C O 1
ATOM 3161 N N . LEU C 1 59 ? 40.468 28.770 -17.301 1.00 11.21 76 LEU C N 1
ATOM 3162 C CA . LEU C 1 59 ? 41.469 27.861 -16.744 1.00 13.58 76 LEU C CA 1
ATOM 3163 C C . LEU C 1 59 ? 41.247 27.668 -15.243 1.00 13.45 76 LEU C C 1
ATOM 3164 O O . LEU C 1 59 ? 41.476 26.563 -14.717 1.00 14.42 76 LEU C O 1
ATOM 3169 N N . ARG C 1 60 ? 40.798 28.717 -14.557 1.00 12.25 77 ARG C N 1
ATOM 3170 C CA . ARG C 1 60 ? 40.492 28.602 -13.136 1.00 15.47 77 ARG C CA 1
ATOM 3171 C C . ARG C 1 60 ? 39.307 27.663 -12.908 1.00 14.12 77 ARG C C 1
ATOM 3172 O O . ARG C 1 60 ? 39.289 26.864 -11.960 1.00 13.93 77 ARG C O 1
ATOM 3180 N N . ASP C 1 61 ? 38.304 27.787 -13.750 1.00 13.85 78 ASP C N 1
ATOM 3181 C CA . ASP C 1 61 ? 37.147 26.887 -13.655 1.00 11.79 78 ASP C CA 1
ATOM 3182 C C . ASP C 1 61 ? 37.630 25.450 -13.736 1.00 12.50 78 ASP C C 1
ATOM 3183 O O . ASP C 1 61 ? 37.249 24.597 -12.948 1.00 13.97 78 ASP C O 1
ATOM 3188 N N . GLU C 1 62 ? 38.519 25.189 -14.683 1.00 12.65 79 GLU C N 1
ATOM 3189 C CA . GLU C 1 62 ? 39.019 23.816 -14.828 1.00 14.87 79 GLU C CA 1
ATOM 3190 C C . GLU C 1 62 ? 39.798 23.327 -13.626 1.00 15.06 79 GLU C C 1
ATOM 3191 O O . GLU C 1 62 ? 39.604 22.179 -13.184 1.00 17.81 79 GLU C O 1
ATOM 3197 N N . ARG C 1 63 ? 40.699 24.162 -13.101 1.00 15.00 80 ARG C N 1
ATOM 3198 C CA . ARG C 1 63 ? 41.440 23.823 -11.878 1.00 16.43 80 ARG C CA 1
ATOM 3199 C C . ARG C 1 63 ? 40.473 23.524 -10.739 1.00 16.88 80 ARG C C 1
ATOM 3200 O O . ARG C 1 63 ? 40.638 22.542 -9.995 1.00 17.39 80 ARG C O 1
ATOM 3208 N N . LEU C 1 64 ? 39.435 24.342 -10.606 1.00 14.27 81 LEU C N 1
ATOM 3209 C CA . LEU C 1 64 ? 38.450 24.073 -9.543 1.00 14.14 81 LEU C CA 1
ATOM 3210 C C . LEU C 1 64 ? 37.711 22.737 -9.761 1.00 14.57 81 LEU C C 1
ATOM 3211 O O . LEU C 1 64 ? 37.499 21.972 -8.800 1.00 15.31 81 LEU C O 1
ATOM 3216 N N . ARG C 1 65 ? 37.334 22.474 -11.008 1.00 14.17 82 ARG C N 1
ATOM 3217 C CA . ARG C 1 65 ? 36.622 21.254 -11.358 1.00 13.49 82 ARG C CA 1
ATOM 3218 C C . ARG C 1 65 ? 37.477 20.017 -11.111 1.00 16.30 82 ARG C C 1
ATOM 3219 O O . ARG C 1 65 ? 36.955 18.949 -10.791 1.00 14.49 82 ARG C O 1
ATOM 3227 N N . GLU C 1 66 ? 38.791 20.160 -11.260 1.00 16.69 83 GLU C N 1
ATOM 3228 C CA . GLU C 1 66 ? 39.701 19.012 -11.053 1.00 16.77 83 GLU C CA 1
ATOM 3229 C C . GLU C 1 66 ? 40.104 18.819 -9.620 1.00 17.13 83 GLU C C 1
ATOM 3230 O O . GLU C 1 66 ? 40.090 17.673 -9.101 1.00 21.27 83 GLU C O 1
ATOM 3236 N N . GLN C 1 67 ? 40.481 19.915 -8.990 1.00 18.12 84 GLN C N 1
ATOM 3237 C CA . GLN C 1 67 ? 41.191 19.862 -7.718 1.00 22.11 84 GLN C CA 1
ATOM 3238 C C . GLN C 1 67 ? 40.297 20.076 -6.496 1.00 21.91 84 GLN C C 1
ATOM 3239 O O . GLN C 1 67 ? 40.516 19.419 -5.446 1.00 22.83 84 GLN C O 1
ATOM 3245 N N . VAL C 1 68 ? 39.314 20.980 -6.613 1.00 17.71 85 VAL C N 1
ATOM 3246 C CA . VAL C 1 68 ? 38.473 21.345 -5.478 1.00 16.77 85 VAL C CA 1
ATOM 3247 C C . VAL C 1 68 ? 37.162 20.569 -5.498 1.00 17.24 85 VAL C C 1
ATOM 3248 O O . VAL C 1 68 ? 36.901 19.766 -4.601 1.00 18.25 85 VAL C O 1
ATOM 3252 N N . PHE C 1 69 ? 36.355 20.768 -6.533 1.00 14.27 86 PHE C N 1
ATOM 3253 C CA . PHE C 1 69 ? 35.108 20.028 -6.645 1.00 13.47 86 PHE C CA 1
ATOM 3254 C C . PHE C 1 69 ? 35.349 18.542 -6.957 1.00 13.79 86 PHE C C 1
ATOM 3255 O O . PHE C 1 69 ? 34.531 17.691 -6.607 1.00 13.13 86 PHE C O 1
ATOM 3263 N N . GLN C 1 70 ? 36.471 18.241 -7.605 1.00 14.55 87 GLN C N 1
ATOM 3264 C CA . GLN C 1 70 ? 36.672 16.876 -8.142 1.00 15.75 87 GLN C CA 1
ATOM 3265 C C . GLN C 1 70 ? 35.448 16.301 -8.887 1.00 15.10 87 GLN C C 1
ATOM 3266 O O . GLN C 1 70 ? 34.938 15.233 -8.538 1.00 15.15 87 GLN C O 1
ATOM 3272 N N . VAL C 1 71 ? 35.003 16.977 -9.944 1.00 12.60 88 VAL C N 1
ATOM 3273 C CA . VAL C 1 71 ? 33.765 16.620 -10.610 1.00 12.40 88 VAL C CA 1
ATOM 3274 C C . VAL C 1 71 ? 33.755 15.208 -11.236 1.00 14.00 88 VAL C C 1
ATOM 3275 O O . VAL C 1 71 ? 32.706 14.684 -11.522 1.00 16.13 88 VAL C O 1
ATOM 3279 N N . HIS C 1 72 ? 34.932 14.622 -11.442 1.00 15.40 89 HIS C N 1
ATOM 3280 C CA . HIS C 1 72 ? 35.001 13.290 -12.055 1.00 17.87 89 HIS C CA 1
ATOM 3281 C C . HIS C 1 72 ? 34.499 12.282 -11.043 1.00 14.45 89 HIS C C 1
ATOM 3282 O O . HIS C 1 72 ? 34.083 11.171 -11.406 1.00 17.27 89 HIS C O 1
ATOM 3289 N N . LYS C 1 73 ? 34.511 12.663 -9.768 1.00 15.40 90 LYS C N 1
ATOM 3290 C CA . LYS C 1 73 ? 33.976 11.787 -8.745 1.00 12.94 90 LYS C CA 1
ATOM 3291 C C . LYS C 1 73 ? 32.671 12.319 -8.213 1.00 16.78 90 LYS C C 1
ATOM 3292 O O . LYS C 1 73 ? 31.807 11.545 -7.801 1.00 11.56 90 LYS C O 1
ATOM 3298 N N . PHE C 1 74 ? 32.536 13.656 -8.182 1.00 14.01 91 PHE C N 1
ATOM 3299 C CA . PHE C 1 74 ? 31.381 14.278 -7.509 1.00 12.70 91 PHE C CA 1
ATOM 3300 C C . PHE C 1 74 ? 30.746 15.396 -8.347 1.00 14.34 91 PHE C C 1
ATOM 3301 O O . PHE C 1 74 ? 30.949 16.574 -8.064 1.00 15.90 91 PHE C O 1
ATOM 3309 N N . PRO C 1 75 ? 30.005 15.023 -9.391 1.00 13.86 92 PRO C N 1
ATOM 3310 C CA . PRO C 1 75 ? 29.432 16.003 -10.327 1.00 12.01 92 PRO C CA 1
ATOM 3311 C C . PRO C 1 75 ? 28.268 16.764 -9.710 1.00 14.02 92 PRO C C 1
ATOM 3312 O O . PRO C 1 75 ? 27.844 17.733 -10.314 1.00 14.58 92 PRO C O 1
ATOM 3316 N N . VAL C 1 76 ? 27.780 16.342 -8.537 1.00 12.37 93 VAL C N 1
ATOM 3317 C CA . VAL C 1 76 ? 26.650 16.996 -7.900 1.00 12.51 93 VAL C CA 1
ATOM 3318 C C . VAL C 1 76 ? 27.008 17.371 -6.456 1.00 13.42 93 VAL C C 1
ATOM 3319 O O . VAL C 1 76 ? 27.604 16.576 -5.710 1.00 16.56 93 VAL C O 1
ATOM 3323 N N . ALA C 1 77 ? 26.634 18.587 -6.055 1.00 12.03 94 ALA C N 1
ATOM 3324 C CA . ALA C 1 77 ? 26.558 18.995 -4.645 1.00 13.45 94 ALA C CA 1
ATOM 3325 C C . ALA C 1 77 ? 25.082 19.078 -4.278 1.00 14.29 94 ALA C C 1
ATOM 3326 O O . ALA C 1 77 ? 24.255 19.447 -5.118 1.00 12.28 94 ALA C O 1
ATOM 3328 N N . GLN C 1 78 ? 24.730 18.795 -3.020 1.00 14.02 95 GLN C N 1
ATOM 3329 C CA . GLN C 1 78 ? 23.309 18.729 -2.644 1.00 12.89 95 GLN C CA 1
ATOM 3330 C C . GLN C 1 78 ? 23.053 19.668 -1.479 1.00 18.11 95 GLN C C 1
ATOM 3331 O O . GLN C 1 78 ? 23.913 19.833 -0.619 1.00 17.61 95 GLN C O 1
ATOM 3337 N N . ILE C 1 79 ? 21.900 20.328 -1.475 1.00 15.07 96 ILE C N 1
ATOM 3338 C CA . ILE C 1 79 ? 21.540 21.151 -0.326 1.00 15.13 96 ILE C CA 1
ATOM 3339 C C . ILE C 1 79 ? 20.199 20.650 0.092 1.00 16.72 96 ILE C C 1
ATOM 3340 O O . ILE C 1 79 ? 19.318 20.573 -0.748 1.00 14.53 96 ILE C O 1
ATOM 3345 N N . ASN C 1 80 ? 20.048 20.280 1.376 1.00 15.27 97 ASN C N 1
ATOM 3346 C CA . ASN C 1 80 ? 18.824 19.621 1.825 1.00 15.64 97 ASN C CA 1
ATOM 3347 C C . ASN C 1 80 ? 18.201 20.343 3.021 1.00 14.68 97 ASN C C 1
ATOM 3348 O O . ASN C 1 80 ? 18.915 20.775 3.895 1.00 13.36 97 ASN C O 1
ATOM 3353 N N . ALA C 1 81 ? 16.882 20.521 3.028 1.00 14.86 98 ALA C N 1
ATOM 3354 C CA . ALA C 1 81 ? 16.246 21.034 4.239 1.00 18.54 98 ALA C CA 1
ATOM 3355 C C . ALA C 1 81 ? 14.840 20.495 4.370 1.00 17.83 98 ALA C C 1
ATOM 3356 O O . ALA C 1 81 ? 14.311 19.901 3.433 1.00 15.33 98 ALA C O 1
ATOM 3358 N N . GLN C 1 82 ? 14.259 20.687 5.549 1.00 18.55 99 GLN C N 1
ATOM 3359 C CA . GLN C 1 82 ? 12.891 20.278 5.828 1.00 17.93 99 GLN C CA 1
ATOM 3360 C C . GLN C 1 82 ? 12.074 21.507 6.206 1.00 18.16 99 GLN C C 1
ATOM 3361 O O . GLN C 1 82 ? 12.389 22.191 7.183 1.00 20.55 99 GLN C O 1
ATOM 3367 N N . LEU C 1 83 ? 11.049 21.807 5.422 1.00 20.13 100 LEU C N 1
ATOM 3368 C CA . LEU C 1 83 ? 10.241 23.006 5.645 1.00 19.63 100 LEU C CA 1
ATOM 3369 C C . LEU C 1 83 ? 8.934 22.656 6.341 1.00 22.10 100 LEU C C 1
ATOM 3370 O O . LEU C 1 83 ? 8.387 21.576 6.147 1.00 18.98 100 LEU C O 1
ATOM 3375 N N . ASP C 1 84 ? 8.400 23.625 7.070 1.00 19.42 101 ASP C N 1
ATOM 3376 C CA . ASP C 1 84 ? 7.040 23.547 7.554 1.00 19.72 101 ASP C CA 1
ATOM 3377 C C . ASP C 1 84 ? 6.210 24.248 6.496 1.00 18.78 101 ASP C C 1
ATOM 3378 O O . ASP C 1 84 ? 6.278 25.478 6.362 1.00 17.61 101 ASP C O 1
ATOM 3391 N N . ARG C 1 86 ? 3.021 24.675 6.144 1.00 17.60 103 ARG C N 1
ATOM 3392 C CA . ARG C 1 86 ? 1.795 25.392 6.513 1.00 16.80 103 ARG C CA 1
ATOM 3393 C C . ARG C 1 86 ? 1.862 26.920 6.225 1.00 17.57 103 ARG C C 1
ATOM 3394 O O . ARG C 1 86 ? 1.082 27.454 5.431 1.00 18.84 103 ARG C O 1
ATOM 3402 N N . PRO C 1 87 ? 2.811 27.623 6.841 1.00 17.12 104 PRO C N 1
ATOM 3403 C CA . PRO C 1 87 ? 2.855 29.081 6.662 1.00 15.57 104 PRO C CA 1
ATOM 3404 C C . PRO C 1 87 ? 3.227 29.478 5.238 1.00 19.97 104 PRO C C 1
ATOM 3405 O O . PRO C 1 87 ? 2.856 30.551 4.804 1.00 23.07 104 PRO C O 1
ATOM 3409 N N . ILE C 1 88 ? 3.964 28.619 4.540 1.00 17.89 105 ILE C N 1
ATOM 3410 C CA . ILE C 1 88 ? 4.418 28.949 3.188 1.00 19.65 105 ILE C CA 1
ATOM 3411 C C . ILE C 1 88 ? 3.239 28.856 2.227 1.00 23.69 105 ILE C C 1
ATOM 3412 O O . ILE C 1 88 ? 3.027 29.751 1.418 1.00 22.03 105 ILE C O 1
ATOM 3417 N N . ASN C 1 89 ? 2.457 27.790 2.352 1.00 21.55 106 ASN C N 1
ATOM 3418 C CA . ASN C 1 89 ? 1.259 27.605 1.526 1.00 27.27 106 ASN C CA 1
ATOM 3419 C C . ASN C 1 89 ? 0.189 28.632 1.826 1.00 27.78 106 ASN C C 1
ATOM 3420 O O . ASN C 1 89 ? -0.687 28.897 0.988 1.00 28.67 106 ASN C O 1
ATOM 3425 N N . ASN C 1 90 ? 0.214 29.164 3.038 1.00 22.23 107 ASN C N 1
ATOM 3426 C CA . ASN C 1 90 ? -0.717 30.230 3.395 1.00 24.15 107 ASN C CA 1
ATOM 3427 C C . ASN C 1 90 ? -0.331 31.601 2.870 1.00 25.12 107 ASN C C 1
ATOM 3428 O O . ASN C 1 90 ? -1.100 32.534 3.030 1.00 19.95 107 ASN C O 1
ATOM 3433 N N . LEU C 1 91 ? 0.843 31.757 2.256 1.00 19.79 108 LEU C N 1
ATOM 3434 C CA . LEU C 1 91 ? 1.213 33.091 1.804 1.00 21.22 108 LEU C CA 1
ATOM 3435 C C . LEU C 1 91 ? 0.369 33.461 0.594 1.00 20.48 108 LEU C C 1
ATOM 3436 O O . LEU C 1 91 ? 0.196 32.652 -0.313 1.00 19.40 108 LEU C O 1
ATOM 3441 N N . ALA C 1 92 ? -0.121 34.685 0.577 1.00 20.03 109 ALA C N 1
ATOM 3442 C CA . ALA C 1 92 ? -0.861 35.199 -0.577 1.00 21.74 109 ALA C CA 1
ATOM 3443 C C . ALA C 1 92 ? 0.172 35.566 -1.630 1.00 20.18 109 ALA C C 1
ATOM 3444 O O . ALA C 1 92 ? 1.322 35.840 -1.284 1.00 17.36 109 ALA C O 1
ATOM 3446 N N . PRO C 1 93 ? -0.221 35.562 -2.911 1.00 21.36 110 PRO C N 1
ATOM 3447 C CA . PRO C 1 93 ? 0.670 36.085 -3.949 1.00 18.29 110 PRO C CA 1
ATOM 3448 C C . PRO C 1 93 ? 1.129 37.486 -3.589 1.00 16.47 110 PRO C C 1
ATOM 3449 O O . PRO C 1 93 ? 0.335 38.363 -3.184 1.00 17.61 110 PRO C O 1
ATOM 3453 N N . GLY C 1 94 ? 2.425 37.721 -3.747 1.00 15.42 111 GLY C N 1
ATOM 3454 C CA . GLY C 1 94 ? 3.032 38.981 -3.338 1.00 17.93 111 GLY C CA 1
ATOM 3455 C C . GLY C 1 94 ? 3.514 39.059 -1.893 1.00 14.80 111 GLY C C 1
ATOM 3456 O O . GLY C 1 94 ? 4.296 39.955 -1.564 1.00 18.71 111 GLY C O 1
ATOM 3457 N N . ALA C 1 95 ? 3.089 38.130 -1.036 1.00 15.25 112 ALA C N 1
ATOM 3458 C CA . ALA C 1 95 ? 3.428 38.153 0.391 1.00 13.27 112 ALA C CA 1
ATOM 3459 C C . ALA C 1 95 ? 4.743 37.408 0.686 1.00 11.75 112 ALA C C 1
ATOM 3460 O O . ALA C 1 95 ? 5.108 36.457 -0.019 1.00 14.08 112 ALA C O 1
ATOM 3462 N N . GLN C 1 96 ? 5.437 37.834 1.739 1.00 11.77 113 GLN C N 1
ATOM 3463 C CA . GLN C 1 96 ? 6.719 37.245 2.088 1.00 12.38 113 GLN C CA 1
ATOM 3464 C C . GLN C 1 96 ? 6.780 36.771 3.517 1.00 15.52 113 GLN C C 1
ATOM 3465 O O . GLN C 1 96 ? 6.058 37.265 4.389 1.00 14.41 113 GLN C O 1
ATOM 3471 N N . LEU C 1 97 ? 7.620 35.771 3.751 1.00 14.52 114 LEU C N 1
ATOM 3472 C CA . LEU C 1 97 ? 7.860 35.227 5.084 1.00 16.63 114 LEU C CA 1
ATOM 3473 C C . LEU C 1 97 ? 9.349 35.073 5.302 1.00 16.58 114 LEU C C 1
ATOM 3474 O O . LEU C 1 97 ? 10.042 34.480 4.471 1.00 15.04 114 LEU C O 1
ATOM 3479 N N . GLU C 1 98 ? 9.863 35.600 6.414 1.00 14.35 115 GLU C N 1
ATOM 3480 C CA . GLU C 1 98 ? 11.264 35.375 6.754 1.00 18.28 115 GLU C CA 1
ATOM 3481 C C . GLU C 1 98 ? 11.392 33.996 7.420 1.00 18.68 115 GLU C C 1
ATOM 3482 O O . GLU C 1 98 ? 10.631 33.720 8.358 1.00 20.26 115 GLU C O 1
ATOM 3488 N N . LEU C 1 99 ? 12.295 33.147 6.918 1.00 17.44 116 LEU C N 1
ATOM 3489 C CA . LEU C 1 99 ? 12.531 31.786 7.454 1.00 19.67 116 LEU C CA 1
ATOM 3490 C C . LEU C 1 99 ? 13.971 31.703 7.882 1.00 21.46 116 LEU C C 1
ATOM 3491 O O . LEU C 1 99 ? 14.859 31.890 7.046 1.00 18.51 116 LEU C O 1
ATOM 3496 N N . ARG C 1 100 ? 14.227 31.376 9.151 1.00 15.50 117 ARG C N 1
ATOM 3497 C CA . ARG C 1 100 ? 15.595 31.075 9.568 1.00 18.56 117 ARG C CA 1
ATOM 3498 C C . ARG C 1 100 ? 15.629 29.560 9.687 1.00 18.51 117 ARG C C 1
ATOM 3499 O O . ARG C 1 100 ? 14.953 28.984 10.542 1.00 17.09 117 ARG C O 1
ATOM 3507 N N . LEU C 1 101 ? 16.398 28.929 8.801 1.00 18.12 118 LEU C N 1
ATOM 3508 C CA . LEU C 1 101 ? 16.195 27.533 8.454 1.00 17.63 118 LEU C CA 1
ATOM 3509 C C . LEU C 1 101 ? 17.494 26.702 8.588 1.00 18.46 118 LEU C C 1
ATOM 3510 O O . LEU C 1 101 ? 18.465 26.927 7.863 1.00 17.16 118 LEU C O 1
ATOM 3515 N N . PRO C 1 102 ? 17.514 25.715 9.496 1.00 13.88 119 PRO C N 1
ATOM 3516 C CA . PRO C 1 102 ? 18.628 24.761 9.433 1.00 14.37 119 PRO C CA 1
ATOM 3517 C C . PRO C 1 102 ? 18.616 24.020 8.085 1.00 16.31 119 PRO C C 1
ATOM 3518 O O . PRO C 1 102 ? 17.555 23.633 7.570 1.00 16.62 119 PRO C O 1
ATOM 3522 N N . LEU C 1 103 ? 19.786 23.840 7.496 1.00 14.59 120 LEU C N 1
ATOM 3523 C CA . LEU C 1 103 ? 19.867 22.972 6.316 1.00 17.52 120 LEU C CA 1
ATOM 3524 C C . LEU C 1 103 ? 21.202 22.264 6.316 1.00 16.22 120 LEU C C 1
ATOM 3525 O O . LEU C 1 103 ? 22.064 22.549 7.140 1.00 16.23 120 LEU C O 1
ATOM 3530 N N . THR C 1 104 ? 21.354 21.323 5.382 1.00 14.16 121 THR C N 1
ATOM 3531 C CA A THR C 1 104 ? 22.590 20.569 5.201 0.56 14.14 121 THR C CA 1
ATOM 3532 C CA B THR C 1 104 ? 22.656 20.690 5.223 0.44 14.18 121 THR C CA 1
ATOM 3533 C C . THR C 1 104 ? 23.148 20.801 3.792 1.00 13.27 121 THR C C 1
ATOM 3534 O O . THR C 1 104 ? 22.389 20.758 2.843 1.00 17.20 121 THR C O 1
ATOM 3541 N N . VAL C 1 105 ? 24.455 20.980 3.680 1.00 13.16 122 VAL C N 1
ATOM 3542 C CA . VAL C 1 105 ? 25.130 21.054 2.394 1.00 13.94 122 VAL C CA 1
ATOM 3543 C C . VAL C 1 105 ? 26.021 19.799 2.310 1.00 13.95 122 VAL C C 1
ATOM 3544 O O . VAL C 1 105 ? 26.736 19.454 3.254 1.00 14.43 122 VAL C O 1
ATOM 3548 N N . SER C 1 106 ? 25.950 19.115 1.186 1.00 13.64 123 SER C N 1
ATOM 3549 C CA . SER C 1 106 ? 26.816 18.001 0.945 1.00 15.92 123 SER C CA 1
ATOM 3550 C C . SER C 1 106 ? 27.691 18.238 -0.310 1.00 12.35 123 SER C C 1
ATOM 3551 O O . SER C 1 106 ? 27.206 18.347 -1.342 1.00 14.87 123 SER C O 1
ATOM 3554 N N . LEU C 1 107 ? 28.987 18.299 -0.089 1.00 14.75 124 LEU C N 1
ATOM 3555 C CA . LEU C 1 107 ? 29.993 18.487 -1.121 1.00 14.91 124 LEU C CA 1
ATOM 3556 C C . LEU C 1 107 ? 30.993 17.360 -1.032 1.00 19.58 124 LEU C C 1
ATOM 3557 O O . LEU C 1 107 ? 31.522 17.156 0.001 1.00 19.99 124 LEU C O 1
ATOM 3562 N N . ARG C 1 108 ? 31.250 16.655 -2.122 1.00 19.25 125 ARG C N 1
ATOM 3563 C CA . ARG C 1 108 ? 32.089 15.451 -2.093 1.00 18.38 125 ARG C CA 1
ATOM 3564 C C . ARG C 1 108 ? 31.647 14.362 -1.114 1.00 20.40 125 ARG C C 1
ATOM 3565 O O . ARG C 1 108 ? 32.400 13.605 -0.565 1.00 29.78 125 ARG C O 1
ATOM 3573 N N . GLY C 1 109 ? 30.392 14.251 -0.906 1.00 19.36 126 GLY C N 1
ATOM 3574 C CA . GLY C 1 109 ? 30.046 13.230 0.043 1.00 31.93 126 GLY C CA 1
ATOM 3575 C C . GLY C 1 109 ? 30.435 13.565 1.466 1.00 28.60 126 GLY C C 1
ATOM 3576 O O . GLY C 1 109 ? 30.247 12.763 2.354 1.00 32.13 126 GLY C O 1
ATOM 3577 N N . LYS C 1 110 ? 30.877 14.777 1.714 1.00 18.83 127 LYS C N 1
ATOM 3578 C CA . LYS C 1 110 ? 30.871 15.238 3.081 1.00 18.80 127 LYS C CA 1
ATOM 3579 C C . LYS C 1 110 ? 29.677 16.179 3.324 1.00 19.20 127 LYS C C 1
ATOM 3580 O O . LYS C 1 110 ? 29.421 17.002 2.534 1.00 18.29 127 LYS C O 1
ATOM 3586 N N . SER C 1 111 ? 29.027 16.044 4.457 1.00 16.31 128 SER C N 1
ATOM 3587 C CA . SER C 1 111 ? 27.867 16.877 4.814 1.00 14.57 128 SER C CA 1
ATOM 3588 C C . SER C 1 111 ? 28.141 17.783 6.026 1.00 18.02 128 SER C C 1
ATOM 3589 O O . SER C 1 111 ? 28.911 17.431 6.929 1.00 16.97 128 SER C O 1
ATOM 3592 N N . HIS C 1 112 ? 27.570 18.979 6.021 1.00 12.01 129 HIS C N 1
ATOM 3593 C CA . HIS C 1 112 ? 27.677 19.847 7.157 1.00 13.57 129 HIS C CA 1
ATOM 3594 C C . HIS C 1 112 ? 26.409 20.632 7.324 1.00 15.55 129 HIS C C 1
ATOM 3595 O O . HIS C 1 112 ? 25.717 20.927 6.340 1.00 15.15 129 HIS C O 1
ATOM 3602 N N . SER C 1 113 ? 26.101 20.980 8.571 1.00 13.97 130 SER C N 1
ATOM 3603 C CA . SER C 1 113 ? 24.851 21.712 8.880 1.00 15.00 130 SER C CA 1
ATOM 3604 C C . SER C 1 113 ? 25.104 23.207 9.068 1.00 12.54 130 SER C C 1
ATOM 3605 O O . SER C 1 113 ? 26.071 23.600 9.745 1.00 13.85 130 SER C O 1
ATOM 3608 N N . TYR C 1 114 ? 24.202 24.013 8.510 1.00 13.20 131 TYR C N 1
ATOM 3609 C CA . TYR C 1 114 ? 24.264 25.462 8.694 1.00 13.88 131 TYR C CA 1
ATOM 3610 C C . TYR C 1 114 ? 22.874 26.017 8.935 1.00 15.42 131 TYR C C 1
ATOM 3611 O O . TYR C 1 114 ? 21.857 25.338 8.726 1.00 16.80 131 TYR C O 1
ATOM 3620 N N . ASN C 1 115 ? 22.829 27.274 9.365 1.00 13.84 132 ASN C N 1
ATOM 3621 C CA . ASN C 1 115 ? 21.544 27.924 9.519 1.00 13.25 132 ASN C CA 1
ATOM 3622 C C . ASN C 1 115 ? 21.422 29.023 8.467 1.00 13.30 132 ASN C C 1
ATOM 3623 O O . ASN C 1 115 ? 22.249 29.955 8.438 1.00 18.04 132 ASN C O 1
ATOM 3628 N N . ALA C 1 116 ? 20.399 28.925 7.635 1.00 12.99 133 ALA C N 1
ATOM 3629 C CA . ALA C 1 116 ? 20.190 29.916 6.559 1.00 15.99 133 ALA C CA 1
ATOM 3630 C C . ALA C 1 116 ? 19.165 30.993 6.959 1.00 13.94 133 ALA C C 1
ATOM 3631 O O . ALA C 1 116 ? 18.223 30.733 7.710 1.00 17.03 133 ALA C O 1
ATOM 3633 N N . GLU C 1 117 ? 19.346 32.199 6.446 1.00 14.20 134 GLU C N 1
ATOM 3634 C CA . GLU C 1 117 ? 18.351 33.241 6.676 1.00 16.17 134 GLU C CA 1
ATOM 3635 C C . GLU C 1 117 ? 17.735 33.497 5.320 1.00 13.07 134 GLU C C 1
ATOM 3636 O O . GLU C 1 117 ? 18.392 34.062 4.452 1.00 11.10 134 GLU C O 1
ATOM 3642 N N . LEU C 1 118 ? 16.493 33.047 5.152 1.00 12.03 135 LEU C N 1
ATOM 3643 C CA . LEU C 1 118 ? 15.879 33.068 3.833 1.00 10.36 135 LEU C CA 1
ATOM 3644 C C . LEU C 1 118 ? 14.645 33.920 3.856 1.00 13.29 135 LEU C C 1
ATOM 3645 O O . LEU C 1 118 ? 14.074 34.170 4.936 1.00 14.91 135 LEU C O 1
ATOM 3650 N N . LEU C 1 119 ? 14.253 34.394 2.671 1.00 12.36 136 LEU C N 1
ATOM 3651 C CA . LEU C 1 119 ? 12.973 35.070 2.491 1.00 10.05 136 LEU C CA 1
ATOM 3652 C C . LEU C 1 119 ? 12.219 34.251 1.486 1.00 10.87 136 LEU C C 1
ATOM 3653 O O . LEU C 1 119 ? 12.756 33.989 0.411 1.00 11.25 136 LEU C O 1
ATOM 3658 N N . ALA C 1 120 ? 11.013 33.822 1.846 1.00 11.18 137 ALA C N 1
ATOM 3659 C CA . ALA C 1 120 ? 10.166 33.066 0.926 1.00 11.12 137 ALA C CA 1
ATOM 3660 C C . ALA C 1 120 ? 9.046 34.005 0.459 1.00 13.98 137 ALA C C 1
ATOM 3661 O O . ALA C 1 120 ? 8.349 34.575 1.306 1.00 13.58 137 ALA C O 1
ATOM 3663 N N . THR C 1 121 ? 8.862 34.167 -0.856 1.00 12.46 138 THR C N 1
ATOM 3664 C CA . THR C 1 121 ? 7.806 35.072 -1.367 1.00 11.21 138 THR C CA 1
ATOM 3665 C C . THR C 1 121 ? 6.963 34.344 -2.428 1.00 15.29 138 THR C C 1
ATOM 3666 O O . THR C 1 121 ? 7.499 33.757 -3.381 1.00 14.29 138 THR C O 1
ATOM 3670 N N . ARG C 1 122 ? 5.644 34.358 -2.277 1.00 13.09 139 ARG C N 1
ATOM 3671 C CA . ARG C 1 122 ? 4.839 33.715 -3.297 1.00 14.23 139 ARG C CA 1
ATOM 3672 C C . ARG C 1 122 ? 4.726 34.678 -4.482 1.00 16.14 139 ARG C C 1
ATOM 3673 O O . ARG C 1 122 ? 4.408 35.835 -4.283 1.00 16.10 139 ARG C O 1
ATOM 3681 N N . LEU C 1 123 ? 5.045 34.226 -5.692 1.00 13.43 140 LEU C N 1
ATOM 3682 C CA . LEU C 1 123 ? 4.996 35.122 -6.845 1.00 14.91 140 LEU C CA 1
ATOM 3683 C C . LEU C 1 123 ? 3.618 35.117 -7.506 1.00 19.01 140 LEU C C 1
ATOM 3684 O O . LEU C 1 123 ? 3.092 36.151 -7.897 1.00 19.76 140 LEU C O 1
ATOM 3689 N N . ASP C 1 124 ? 3.045 33.930 -7.644 1.00 15.90 141 ASP C N 1
ATOM 3690 C CA . ASP C 1 124 ? 1.711 33.800 -8.238 1.00 21.07 141 ASP C CA 1
ATOM 3691 C C . ASP C 1 124 ? 1.178 32.433 -7.839 1.00 24.03 141 ASP C C 1
ATOM 3692 O O . ASP C 1 124 ? 1.709 31.791 -6.915 1.00 21.27 141 ASP C O 1
ATOM 3697 N N . GLU C 1 125 ? 0.113 31.992 -8.501 1.00 28.91 142 GLU C N 1
ATOM 3698 C CA . GLU C 1 125 ? -0.551 30.767 -8.058 1.00 33.21 142 GLU C CA 1
ATOM 3699 C C . GLU C 1 125 ? 0.373 29.556 -8.096 1.00 29.22 142 GLU C C 1
ATOM 3700 O O . GLU C 1 125 ? 0.277 28.685 -7.228 1.00 37.89 142 GLU C O 1
ATOM 3706 N N . ARG C 1 126 ? 1.273 29.511 -9.073 1.00 28.37 143 ARG C N 1
ATOM 3707 C CA . ARG C 1 126 ? 2.147 28.349 -9.223 1.00 32.90 143 ARG C CA 1
ATOM 3708 C C . ARG C 1 126 ? 3.657 28.635 -9.122 1.00 31.73 143 ARG C C 1
ATOM 3709 O O . ARG C 1 126 ? 4.463 27.806 -9.545 1.00 28.25 143 ARG C O 1
ATOM 3717 N N . ARG C 1 127 ? 4.042 29.793 -8.581 1.00 24.22 144 ARG C N 1
ATOM 3718 C CA . ARG C 1 127 ? 5.453 30.193 -8.603 1.00 21.50 144 ARG C CA 1
ATOM 3719 C C . ARG C 1 127 ? 5.881 30.815 -7.291 1.00 21.02 144 ARG C C 1
ATOM 3720 O O . ARG C 1 127 ? 5.163 31.615 -6.703 1.00 16.82 144 ARG C O 1
ATOM 3728 N N . PHE C 1 128 ? 7.076 30.444 -6.842 1.00 17.74 145 PHE C N 1
ATOM 3729 C CA . PHE C 1 128 ? 7.517 30.805 -5.525 1.00 17.14 145 PHE C CA 1
ATOM 3730 C C . PHE C 1 128 ? 8.959 31.217 -5.588 1.00 15.87 145 PHE C C 1
ATOM 3731 O O . PHE C 1 128 ? 9.733 30.566 -6.288 1.00 15.50 145 PHE C O 1
ATOM 3739 N N . GLN C 1 129 ? 9.339 32.253 -4.849 1.00 10.63 146 GLN C N 1
ATOM 3740 C CA . GLN C 1 129 ? 10.747 32.673 -4.814 1.00 10.34 146 GLN C CA 1
ATOM 3741 C C . GLN C 1 129 ? 11.354 32.445 -3.416 1.00 12.71 146 GLN C C 1
ATOM 3742 O O . GLN C 1 129 ? 10.702 32.690 -2.381 1.00 12.62 146 GLN C O 1
ATOM 3748 N N . VAL C 1 130 ? 12.607 31.996 -3.391 1.00 10.67 147 VAL C N 1
ATOM 3749 C CA . VAL C 1 130 ? 13.348 31.903 -2.138 1.00 11.29 147 VAL C CA 1
ATOM 3750 C C . VAL C 1 130 ? 14.675 32.616 -2.344 1.00 12.97 147 VAL C C 1
ATOM 3751 O O . VAL C 1 130 ? 15.401 32.326 -3.300 1.00 12.28 147 VAL C O 1
ATOM 3755 N N . VAL C 1 131 ? 14.983 33.590 -1.488 1.00 11.16 148 VAL C N 1
ATOM 3756 C CA A VAL C 1 131 ? 16.243 34.311 -1.587 0.61 10.71 148 VAL C CA 1
ATOM 3757 C CA B VAL C 1 131 ? 16.240 34.302 -1.594 0.39 10.61 148 VAL C CA 1
ATOM 3758 C C . VAL C 1 131 ? 16.976 34.297 -0.252 1.00 11.68 148 VAL C C 1
ATOM 3759 O O . VAL C 1 131 ? 16.359 34.288 0.828 1.00 13.50 148 VAL C O 1
ATOM 3766 N N . THR C 1 132 ? 18.279 34.293 -0.319 1.00 10.32 149 THR C N 1
ATOM 3767 C CA . THR C 1 132 ? 19.074 34.454 0.911 1.00 10.42 149 THR C CA 1
ATOM 3768 C C . THR C 1 132 ? 18.963 35.909 1.320 1.00 11.64 149 THR C C 1
ATOM 3769 O O . THR C 1 132 ? 19.385 36.807 0.566 1.00 12.80 149 THR C O 1
ATOM 3773 N N . LEU C 1 133 ? 18.366 36.163 2.492 1.00 10.47 150 LEU C N 1
ATOM 3774 C CA . LEU C 1 133 ? 18.297 37.519 3.026 1.00 16.87 150 LEU C CA 1
ATOM 3775 C C . LEU C 1 133 ? 19.657 37.994 3.401 1.00 15.26 150 LEU C C 1
ATOM 3776 O O . LEU C 1 133 ? 19.970 39.179 3.302 1.00 22.15 150 LEU C O 1
ATOM 3781 N N . GLU C 1 134 ? 20.463 37.076 3.891 1.00 14.09 151 GLU C N 1
ATOM 3782 C CA . GLU C 1 134 ? 21.883 37.277 4.114 1.00 15.57 151 GLU C CA 1
ATOM 3783 C C . GLU C 1 134 ? 22.620 36.048 3.579 1.00 14.50 151 GLU C C 1
ATOM 3784 O O . GLU C 1 134 ? 22.066 34.945 3.643 1.00 13.25 151 GLU C O 1
ATOM 3790 N N . PRO C 1 135 ? 23.849 36.223 3.061 1.00 13.66 152 PRO C N 1
ATOM 3791 C CA . PRO C 1 135 ? 24.533 35.074 2.482 1.00 13.21 152 PRO C CA 1
ATOM 3792 C C . PRO C 1 135 ? 24.881 34.040 3.573 1.00 12.43 152 PRO C C 1
ATOM 3793 O O . PRO C 1 135 ? 25.019 34.405 4.761 1.00 12.49 152 PRO C O 1
ATOM 3797 N N . LEU C 1 136 ? 24.940 32.790 3.151 1.00 11.25 153 LEU C N 1
ATOM 3798 C CA . LEU C 1 136 ? 25.262 31.662 4.020 1.00 13.38 153 LEU C CA 1
ATOM 3799 C C . LEU C 1 136 ? 26.759 31.387 3.922 1.00 13.07 153 LEU C C 1
ATOM 3800 O O . LEU C 1 136 ? 27.284 31.049 2.842 1.00 13.33 153 LEU C O 1
ATOM 3805 N N . VAL C 1 137 ? 27.451 31.486 5.046 1.00 13.76 154 VAL C N 1
ATOM 3806 C CA . VAL C 1 137 ? 28.911 31.305 5.014 1.00 11.70 154 VAL C CA 1
ATOM 3807 C C . VAL C 1 137 ? 29.295 29.843 5.271 1.00 14.70 154 VAL C C 1
ATOM 3808 O O . VAL C 1 137 ? 28.967 29.301 6.322 1.00 12.75 154 VAL C O 1
ATOM 3812 N N . ILE C 1 138 ? 29.980 29.232 4.303 1.00 9.35 155 ILE C N 1
ATOM 3813 C CA . ILE C 1 138 ? 30.539 27.884 4.519 1.00 13.43 155 ILE C CA 1
ATOM 3814 C C . ILE C 1 138 ? 32.052 27.984 4.650 1.00 12.56 155 ILE C C 1
ATOM 3815 O O . ILE C 1 138 ? 32.634 29.023 4.373 1.00 13.98 155 ILE C O 1
ATOM 3820 N N . HIS C 1 139 ? 32.699 26.920 5.126 1.00 14.16 156 HIS C N 1
ATOM 3821 C CA . HIS C 1 139 ? 34.138 27.016 5.415 1.00 12.60 156 HIS C CA 1
ATOM 3822 C C . HIS C 1 139 ? 34.774 25.757 4.863 1.00 14.95 156 HIS C C 1
ATOM 3823 O O . HIS C 1 139 ? 34.210 24.670 4.982 1.00 14.70 156 HIS C O 1
ATOM 3830 N N . ALA C 1 140 ? 35.928 25.913 4.217 1.00 14.62 157 ALA C N 1
ATOM 3831 C CA . ALA C 1 140 ? 36.615 24.777 3.573 1.00 13.87 157 ALA C CA 1
ATOM 3832 C C . ALA C 1 140 ? 36.758 23.589 4.529 1.00 13.36 157 ALA C C 1
ATOM 3833 O O . ALA C 1 140 ? 36.653 22.416 4.107 1.00 17.73 157 ALA C O 1
ATOM 3835 N N . GLN C 1 141 ? 36.996 23.873 5.796 1.00 15.27 158 GLN C N 1
ATOM 3836 C CA . GLN C 1 141 ? 37.268 22.790 6.750 1.00 15.72 158 GLN C CA 1
ATOM 3837 C C . GLN C 1 141 ? 36.064 21.877 6.931 1.00 19.83 158 GLN C C 1
ATOM 3838 O O . GLN C 1 141 ? 36.206 20.681 7.261 1.00 20.75 158 GLN C O 1
ATOM 3844 N N . ASP C 1 142 ? 34.873 22.425 6.715 1.00 18.98 159 ASP C N 1
ATOM 3845 C CA . ASP C 1 142 ? 33.643 21.670 6.831 1.00 17.27 159 ASP C CA 1
ATOM 3846 C C . ASP C 1 142 ? 33.513 20.515 5.860 1.00 18.14 159 ASP C C 1
ATOM 3847 O O . ASP C 1 142 ? 32.730 19.589 6.096 1.00 16.72 159 ASP C O 1
ATOM 3852 N N . PHE C 1 143 ? 34.298 20.568 4.786 1.00 16.22 160 PHE C N 1
ATOM 3853 C CA . PHE C 1 143 ? 34.237 19.572 3.732 1.00 17.37 160 PHE C CA 1
ATOM 3854 C C . PHE C 1 143 ? 35.600 18.997 3.459 1.00 20.38 160 PHE C C 1
ATOM 3855 O O . PHE C 1 143 ? 35.809 18.408 2.404 1.00 16.70 160 PHE C O 1
ATOM 3863 N N . ASP C 1 144 ? 36.518 19.180 4.408 1.00 16.75 161 ASP C N 1
ATOM 3864 C CA A ASP C 1 144 ? 37.883 18.660 4.261 0.46 19.93 161 ASP C CA 1
ATOM 3865 C CA B ASP C 1 144 ? 37.873 18.659 4.266 0.54 19.93 161 ASP C CA 1
ATOM 3866 C C . ASP C 1 144 ? 38.575 19.221 3.021 1.00 21.41 161 ASP C C 1
ATOM 3867 O O . ASP C 1 144 ? 39.204 18.489 2.263 1.00 22.91 161 ASP C O 1
ATOM 3884 N N . VAL C 1 146 ? 40.587 22.152 3.142 1.00 19.45 163 VAL C N 1
ATOM 3885 C CA . VAL C 1 146 ? 41.621 23.143 3.465 1.00 22.18 163 VAL C CA 1
ATOM 3886 C C . VAL C 1 146 ? 42.858 22.936 2.596 1.00 22.17 163 VAL C C 1
ATOM 3887 O O . VAL C 1 146 ? 43.369 23.874 1.982 1.00 20.91 163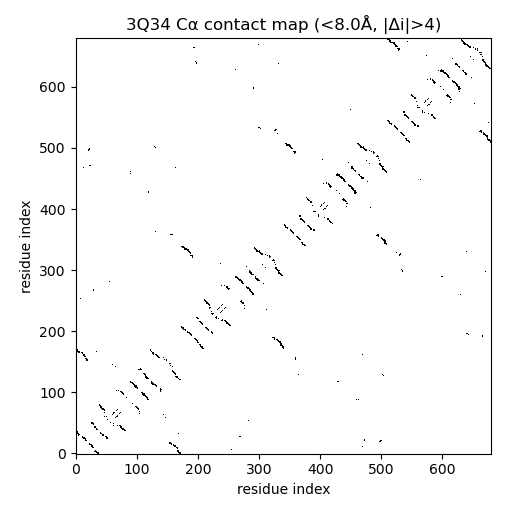 VAL C O 1
ATOM 3891 N N . SER C 1 147 ? 43.353 21.708 2.534 1.00 20.41 164 SER C N 1
ATOM 3892 C CA . SER C 1 147 ? 44.562 21.501 1.724 1.00 22.99 164 SER C CA 1
ATOM 3893 C C . SER C 1 147 ? 44.310 21.768 0.240 1.00 28.13 164 SER C C 1
ATOM 3894 O O . SER C 1 147 ? 45.224 22.194 -0.490 1.00 27.44 164 SER C O 1
ATOM 3897 N N . ASP C 1 148 ? 43.068 21.569 -0.205 1.00 24.48 165 ASP C N 1
ATOM 3898 C CA . ASP C 1 148 ? 42.702 21.893 -1.581 1.00 27.73 165 ASP C CA 1
ATOM 3899 C C . ASP C 1 148 ? 42.707 23.427 -1.849 1.00 27.25 165 ASP C C 1
ATOM 3900 O O . ASP C 1 148 ? 43.183 23.900 -2.896 1.00 26.68 165 ASP C O 1
ATOM 3905 N N . PHE C 1 149 ? 42.172 24.221 -0.924 1.00 21.62 166 PHE C N 1
ATOM 3906 C CA . PHE C 1 149 ? 42.274 25.667 -1.081 1.00 19.93 166 PHE C CA 1
ATOM 3907 C C . PHE C 1 149 ? 43.732 26.130 -1.076 1.00 26.39 166 PHE C C 1
ATOM 3908 O O . PHE C 1 149 ? 44.122 26.980 -1.877 1.00 26.50 166 PHE C O 1
ATOM 3916 N N . ASN C 1 150 ? 44.518 25.615 -0.131 1.00 25.70 167 ASN C N 1
ATOM 3917 C CA . ASN C 1 150 ? 45.924 25.994 -0.011 1.00 28.01 167 ASN C CA 1
ATOM 3918 C C . ASN C 1 150 ? 46.721 25.617 -1.264 1.00 28.84 167 ASN C C 1
ATOM 3919 O O . ASN C 1 150 ? 47.600 26.368 -1.716 1.00 33.39 167 ASN C O 1
ATOM 3924 N N . ALA C 1 151 ? 46.402 24.455 -1.822 1.00 24.62 168 ALA C N 1
ATOM 3925 C CA . ALA C 1 151 ? 46.966 24.014 -3.104 1.00 30.11 168 ALA C CA 1
ATOM 3926 C C . ALA C 1 151 ? 46.788 25.042 -4.225 1.00 35.22 168 ALA C C 1
ATOM 3927 O O . ALA C 1 151 ? 47.671 25.206 -5.077 1.00 39.51 168 ALA C O 1
ATOM 3929 N N . LEU C 1 152 ? 45.636 25.712 -4.234 1.00 30.66 169 LEU C N 1
ATOM 3930 C CA . LEU C 1 152 ? 45.253 26.616 -5.318 1.00 30.80 169 LEU C CA 1
ATOM 3931 C C . LEU C 1 152 ? 46.050 27.879 -5.226 1.00 41.43 169 LEU C C 1
ATOM 3932 O O . LEU C 1 152 ? 46.633 28.367 -6.202 1.00 40.99 169 LEU C O 1
ATOM 3937 N N . ARG C 1 153 ? 45.975 28.433 -4.025 1.00 41.74 170 ARG C N 1
ATOM 3938 C CA . ARG C 1 153 ? 46.612 29.679 -3.668 1.00 41.34 170 ARG C CA 1
ATOM 3939 C C . ARG C 1 153 ? 48.026 29.630 -4.180 1.00 44.10 170 ARG C C 1
ATOM 3940 O O . ARG C 1 153 ? 48.530 30.595 -4.750 1.00 46.81 170 ARG C O 1
ATOM 3948 N N . ASN C 1 154 ? 48.654 28.478 -3.992 1.00 44.88 171 ASN C N 1
ATOM 3949 C CA . ASN C 1 154 ? 50.060 28.346 -4.296 1.00 49.55 171 ASN C CA 1
ATOM 3950 C C . ASN C 1 154 ? 50.312 28.257 -5.776 1.00 47.76 171 ASN C C 1
ATOM 3951 O O . ASN C 1 154 ? 50.897 29.157 -6.370 1.00 49.20 171 ASN C O 1
ATOM 3956 N N . ALA C 1 155 ? 49.884 27.156 -6.370 1.00 48.56 172 ALA C N 1
ATOM 3957 C CA . ALA C 1 155 ? 50.251 26.872 -7.746 1.00 52.77 172 ALA C CA 1
ATOM 3958 C C . ALA C 1 155 ? 49.813 28.008 -8.682 1.00 50.28 172 ALA C C 1
ATOM 3959 O O . ALA C 1 155 ? 50.380 28.194 -9.757 1.00 53.05 172 ALA C O 1
ATOM 3961 N N . ALA C 1 156 ? 48.814 28.774 -8.259 1.00 45.72 173 ALA C N 1
ATOM 3962 C CA . ALA C 1 156 ? 48.392 29.968 -8.992 1.00 47.15 173 ALA C CA 1
ATOM 3963 C C . ALA C 1 156 ? 48.740 31.182 -8.142 1.00 49.45 173 ALA C C 1
ATOM 3964 O O . ALA C 1 156 ? 47.857 31.913 -7.692 1.00 57.72 173 ALA C O 1
ATOM 3966 N N . GLY C 1 157 ? 50.047 31.369 -7.947 1.00 51.01 174 GLY C N 1
ATOM 3967 C CA . GLY C 1 157 ? 50.686 32.167 -6.897 1.00 46.53 174 GLY C CA 1
ATOM 3968 C C . GLY C 1 157 ? 50.064 33.358 -6.185 1.00 45.60 174 GLY C C 1
ATOM 3969 O O . GLY C 1 157 ? 50.293 34.503 -6.570 1.00 48.55 174 GLY C O 1
ATOM 3970 N N . LEU C 1 158 ? 49.339 33.088 -5.102 1.00 43.83 175 LEU C N 1
ATOM 3971 C CA . LEU C 1 158 ? 48.638 34.112 -4.333 1.00 39.19 175 LEU C CA 1
ATOM 3972 C C . LEU C 1 158 ? 49.181 34.183 -2.910 1.00 40.49 175 LEU C C 1
ATOM 3973 O O . LEU C 1 158 ? 49.802 33.239 -2.434 1.00 40.71 175 LEU C O 1
ATOM 3978 N N . SER C 1 159 ? 48.939 35.298 -2.228 1.00 40.36 176 SER C N 1
ATOM 3979 C CA . SER C 1 159 ? 49.199 35.372 -0.789 1.00 36.58 176 SER C CA 1
ATOM 3980 C C . SER C 1 159 ? 48.363 34.335 -0.050 1.00 44.19 176 SER C C 1
ATOM 3981 O O . SER C 1 159 ? 48.790 33.833 1.001 1.00 44.58 176 SER C O 1
ATOM 3984 N N . ALA C 1 160 ? 47.189 33.995 -0.603 1.00 40.01 177 ALA C N 1
ATOM 3985 C CA . ALA C 1 160 ? 46.156 33.323 0.192 1.00 36.43 177 ALA C CA 1
ATOM 3986 C C . ALA C 1 160 ? 44.782 33.303 -0.497 1.00 29.16 177 ALA C C 1
ATOM 3987 O O . ALA C 1 160 ? 44.446 34.254 -1.201 1.00 28.02 177 ALA C O 1
ATOM 3989 N N . VAL C 1 161 ? 44.015 32.225 -0.287 1.00 27.05 178 VAL C N 1
ATOM 3990 C CA . VAL C 1 161 ? 42.572 32.185 -0.604 1.00 22.20 178 VAL C CA 1
ATOM 3991 C C . VAL C 1 161 ? 41.833 31.979 0.721 1.00 18.26 178 VAL C C 1
ATOM 3992 O O . VAL C 1 161 ? 42.133 31.025 1.422 1.00 17.33 178 VAL C O 1
ATOM 3996 N N . SER C 1 162 ? 40.890 32.867 1.049 1.00 14.08 179 SER C N 1
ATOM 3997 C CA . SER C 1 162 ? 40.140 32.769 2.293 1.00 14.20 179 SER C CA 1
ATOM 3998 C C . SER C 1 162 ? 39.400 31.443 2.367 1.00 14.06 179 SER C C 1
ATOM 3999 O O . SER C 1 162 ? 38.754 31.026 1.399 1.00 14.09 179 SER C O 1
ATOM 4002 N N . LEU C 1 163 ? 39.413 30.817 3.550 1.00 14.02 180 LEU C N 1
ATOM 4003 C CA . LEU C 1 163 ? 38.728 29.540 3.719 1.00 15.29 180 LEU C CA 1
ATOM 4004 C C . LEU C 1 163 ? 37.220 29.652 3.898 1.00 14.47 180 LEU C C 1
ATOM 4005 O O . LEU C 1 163 ? 36.512 28.666 3.777 1.00 14.52 180 LEU C O 1
ATOM 4010 N N . SER C 1 164 ? 36.717 30.848 4.160 1.00 12.32 181 SER C N 1
ATOM 4011 C CA . SER C 1 164 ? 35.269 31.068 4.190 1.00 12.02 181 SER C CA 1
ATOM 4012 C C . SER C 1 164 ? 34.747 31.487 2.815 1.00 12.65 181 SER C C 1
ATOM 4013 O O . SER C 1 164 ? 35.363 32.299 2.136 1.00 14.92 181 SER C O 1
ATOM 4016 N N . VAL C 1 165 ? 33.576 30.972 2.445 1.00 12.19 182 VAL C N 1
ATOM 4017 C CA . VAL C 1 165 ? 32.946 31.266 1.160 1.00 12.41 182 VAL C CA 1
ATOM 4018 C C . VAL C 1 165 ? 31.474 31.594 1.442 1.00 13.24 182 VAL C C 1
ATOM 4019 O O . VAL C 1 165 ? 30.680 30.699 1.751 1.00 13.01 182 VAL C O 1
ATOM 4023 N N . PRO C 1 166 ? 31.119 32.886 1.388 1.00 12.45 183 PRO C N 1
ATOM 4024 C CA . PRO C 1 166 ? 29.700 33.281 1.508 1.00 12.48 183 PRO C CA 1
ATOM 4025 C C . PRO C 1 166 ? 28.950 32.918 0.241 1.00 14.94 183 PRO C C 1
ATOM 4026 O O . PRO C 1 166 ? 29.409 33.267 -0.873 1.00 11.37 183 PRO C O 1
ATOM 4030 N N . VAL C 1 167 ? 27.796 32.274 0.410 1.00 10.21 184 VAL C N 1
ATOM 4031 C CA . VAL C 1 167 ? 26.975 31.792 -0.714 1.00 9.86 184 VAL C CA 1
ATOM 4032 C C . VAL C 1 167 ? 25.639 32.544 -0.732 1.00 10.57 184 VAL C C 1
ATOM 4033 O O . VAL C 1 167 ? 24.970 32.667 0.311 1.00 13.13 184 VAL C O 1
ATOM 4037 N N . GLY C 1 168 ? 25.236 33.058 -1.888 1.00 12.99 185 GLY C N 1
ATOM 4038 C CA . GLY C 1 168 ? 23.912 33.686 -1.986 1.00 9.81 185 GLY C CA 1
ATOM 4039 C C . GLY C 1 168 ? 23.087 32.961 -3.043 1.00 11.08 185 GLY C C 1
ATOM 4040 O O . GLY C 1 168 ? 23.651 32.280 -3.920 1.00 10.66 185 GLY C O 1
ATOM 4041 N N . ALA C 1 169 ? 21.758 33.103 -2.964 1.00 8.66 186 ALA C N 1
ATOM 4042 C CA . ALA C 1 169 ? 20.892 32.448 -3.936 1.00 7.73 186 ALA C CA 1
ATOM 4043 C C . ALA C 1 169 ? 19.611 33.206 -4.119 1.00 10.67 186 ALA C C 1
ATOM 4044 O O . ALA C 1 169 ? 19.052 33.769 -3.163 1.00 11.70 186 ALA C O 1
ATOM 4046 N N . VAL C 1 170 ? 19.161 33.222 -5.369 1.00 9.46 187 VAL C N 1
ATOM 4047 C CA . VAL C 1 170 ? 17.774 33.607 -5.692 1.00 10.21 187 VAL C CA 1
ATOM 4048 C C . VAL C 1 170 ? 17.182 32.446 -6.464 1.00 11.18 187 VAL C C 1
ATOM 4049 O O . VAL C 1 170 ? 17.652 32.137 -7.573 1.00 11.05 187 VAL C O 1
ATOM 4053 N N . LEU C 1 171 ? 16.218 31.752 -5.861 1.00 9.70 188 LEU C N 1
ATOM 4054 C CA . LEU C 1 171 ? 15.712 30.510 -6.443 1.00 11.38 188 LEU C CA 1
ATOM 4055 C C . LEU C 1 171 ? 14.265 30.669 -6.756 1.00 11.85 188 LEU C C 1
ATOM 4056 O O . LEU C 1 171 ? 13.502 31.093 -5.884 1.00 14.65 188 LEU C O 1
ATOM 4061 N N . ILE C 1 172 ? 13.880 30.335 -7.994 1.00 12.57 189 ILE C N 1
ATOM 4062 C CA . ILE C 1 172 ? 12.502 30.394 -8.418 1.00 12.64 189 ILE C CA 1
ATOM 4063 C C . ILE C 1 172 ? 12.003 28.970 -8.630 1.00 15.43 189 ILE C C 1
ATOM 4064 O O . ILE C 1 172 ? 12.650 28.189 -9.327 1.00 12.84 189 ILE C O 1
ATOM 4069 N N . PHE C 1 173 ? 10.880 28.626 -7.991 1.00 13.52 190 PHE C N 1
ATOM 4070 C CA . PHE C 1 173 ? 10.333 27.281 -8.096 1.00 14.66 190 PHE C CA 1
ATOM 4071 C C . PHE C 1 173 ? 8.962 27.403 -8.693 1.00 18.91 190 PHE C C 1
ATOM 4072 O O . PHE C 1 173 ? 8.213 28.352 -8.406 1.00 17.23 190 PHE C O 1
ATOM 4080 N N . THR C 1 174 ? 8.628 26.408 -9.495 1.00 17.79 191 THR C N 1
ATOM 4081 C CA . THR C 1 174 ? 7.338 26.385 -10.173 1.00 19.78 191 THR C CA 1
ATOM 4082 C C . THR C 1 174 ? 6.621 25.071 -9.878 1.00 24.00 191 THR C C 1
ATOM 4083 O O . THR C 1 174 ? 7.231 24.001 -9.913 1.00 22.17 191 THR C O 1
ATOM 4087 N N . ALA C 1 175 ? 5.315 25.165 -9.642 1.00 28.09 192 ALA C N 1
ATOM 4088 C CA . ALA C 1 175 ? 4.479 24.001 -9.293 1.00 30.33 192 ALA C CA 1
ATOM 4089 C C . ALA C 1 175 ? 4.381 22.978 -10.422 1.00 34.01 192 ALA C C 1
ATOM 4090 O O . ALA C 1 175 ? 4.007 23.329 -11.542 1.00 34.98 192 ALA C O 1
ATOM 4092 N N . ALA D 1 4 ? -10.191 19.339 20.158 1.00 36.23 21 ALA D N 1
ATOM 4093 C CA . ALA D 1 4 ? -9.469 20.432 19.498 1.00 37.13 21 ALA D CA 1
ATOM 4094 C C . ALA D 1 4 ? -8.092 20.703 20.152 1.00 27.65 21 ALA D C 1
ATOM 4095 O O . ALA D 1 4 ? -8.017 21.241 21.246 1.00 32.05 21 ALA D O 1
ATOM 4097 N N . ASN D 1 5 ? -7.015 20.311 19.479 1.00 25.35 22 ASN D N 1
ATOM 4098 C CA . ASN D 1 5 ? -5.678 20.444 20.036 1.00 25.55 22 ASN D CA 1
ATOM 4099 C C . ASN D 1 5 ? -5.166 21.831 19.688 1.00 20.58 22 ASN D C 1
ATOM 4100 O O . ASN D 1 5 ? -5.606 22.420 18.711 1.00 27.80 22 ASN D O 1
ATOM 4105 N N . TRP D 1 6 ? -4.236 22.347 20.479 1.00 20.99 23 TRP D N 1
ATOM 4106 C CA . TRP D 1 6 ? -3.541 23.586 20.160 1.00 18.52 23 TRP D CA 1
ATOM 4107 C C . TRP D 1 6 ? -2.132 23.196 19.737 1.00 17.94 23 TRP D C 1
ATOM 4108 O O . TRP D 1 6 ? -1.499 22.406 20.401 1.00 20.99 23 TRP D O 1
ATOM 4119 N N . TYR D 1 7 ? -1.655 23.750 18.627 1.00 16.33 24 TYR D N 1
ATOM 4120 C CA . TYR D 1 7 ? -0.318 23.447 18.121 1.00 17.40 24 TYR D CA 1
ATOM 4121 C C . TYR D 1 7 ? 0.559 24.687 18.088 1.00 14.82 24 TYR D C 1
ATOM 4122 O O . TYR D 1 7 ? 0.093 25.795 17.830 1.00 13.57 24 TYR D O 1
ATOM 4131 N N A LEU D 1 8 ? 1.849 24.484 18.332 0.46 16.07 25 LEU D N 1
ATOM 4132 N N B LEU D 1 8 ? 1.851 24.483 18.345 0.54 16.08 25 LEU D N 1
ATOM 4133 C CA A LEU D 1 8 ? 2.788 25.595 18.375 0.46 14.23 25 LEU D CA 1
ATOM 4134 C CA B LEU D 1 8 ? 2.806 25.588 18.351 0.54 14.23 25 LEU D CA 1
ATOM 4135 C C A LEU D 1 8 ? 3.125 26.038 16.953 0.46 13.09 25 LEU D C 1
ATOM 4136 C C B LEU D 1 8 ? 3.052 26.030 16.921 0.54 13.09 25 LEU D C 1
ATOM 4137 O O A LEU D 1 8 ? 3.480 25.215 16.111 0.46 13.75 25 LEU D O 1
ATOM 4138 O O B LEU D 1 8 ? 3.272 25.202 16.042 0.54 13.78 25 LEU D O 1
ATOM 4147 N N . ASP D 1 9 ? 2.978 27.331 16.678 1.00 12.76 26 ASP D N 1
ATOM 4148 C CA . ASP D 1 9 ? 3.333 27.893 15.364 1.00 13.58 26 ASP D CA 1
ATOM 4149 C C . ASP D 1 9 ? 4.778 28.371 15.429 1.00 12.65 26 ASP D C 1
ATOM 4150 O O . ASP D 1 9 ? 5.074 29.433 15.992 1.00 12.26 26 ASP D O 1
ATOM 4155 N N . ASN D 1 10 ? 5.699 27.569 14.906 1.00 13.81 27 ASN D N 1
ATOM 4156 C CA . ASN D 1 10 ? 7.134 27.849 15.069 1.00 11.65 27 ASN D CA 1
ATOM 4157 C C . ASN D 1 10 ? 7.545 29.188 14.462 1.00 12.52 27 ASN D C 1
ATOM 4158 O O . ASN D 1 10 ? 8.408 29.897 14.993 1.00 12.11 27 ASN D O 1
ATOM 4163 N N . GLU D 1 11 ? 6.888 29.565 13.364 1.00 12.21 28 GLU D N 1
ATOM 4164 C CA . GLU D 1 11 ? 7.238 30.788 12.672 1.00 13.96 28 GLU D CA 1
ATOM 4165 C C . GLU D 1 11 ? 6.881 32.048 13.463 1.00 13.09 28 GLU D C 1
ATOM 4166 O O . GLU D 1 11 ? 7.335 33.141 13.141 1.00 17.34 28 GLU D O 1
ATOM 4172 N N . SER D 1 12 ? 6.058 31.901 14.499 1.00 12.84 29 SER D N 1
ATOM 4173 C CA . SER D 1 12 ? 5.604 33.032 15.295 1.00 13.49 29 SER D CA 1
ATOM 4174 C C . SER D 1 12 ? 6.198 32.987 16.680 1.00 16.09 29 SER D C 1
ATOM 4175 O O . SER D 1 12 ? 5.885 33.836 17.519 1.00 15.65 29 SER D O 1
ATOM 4178 N N . SER D 1 13 ? 7.051 32.001 16.916 1.00 12.85 30 SER D N 1
ATOM 4179 C CA . SER D 1 13 ? 7.546 31.711 18.276 1.00 11.08 30 SER D CA 1
ATOM 4180 C C . SER D 1 13 ? 9.081 31.825 18.389 1.00 15.07 30 SER D C 1
ATOM 4181 O O . SER D 1 13 ? 9.808 31.720 17.398 1.00 15.37 30 SER D O 1
ATOM 4184 N N . ARG D 1 14 ? 9.588 32.023 19.609 1.00 13.27 31 ARG D N 1
ATOM 4185 C CA . ARG D 1 14 ? 11.039 32.164 19.821 1.00 10.96 31 ARG D CA 1
ATOM 4186 C C . ARG D 1 14 ? 11.385 31.554 21.174 1.00 13.02 31 ARG D C 1
ATOM 4187 O O . ARG D 1 14 ? 10.810 31.960 22.189 1.00 13.80 31 ARG D O 1
ATOM 4195 N N . LEU D 1 15 ? 12.333 30.621 21.220 1.00 12.01 32 LEU D N 1
ATOM 4196 C CA . LEU D 1 15 ? 12.871 30.139 22.508 1.00 10.46 32 LEU D CA 1
ATOM 4197 C C . LEU D 1 15 ? 14.324 30.553 22.469 1.00 11.67 32 LEU D C 1
ATOM 4198 O O . LEU D 1 15 ? 15.050 30.252 21.484 1.00 11.23 32 LEU D O 1
ATOM 4203 N N . SER D 1 16 ? 14.750 31.320 23.470 1.00 10.66 33 SER D N 1
ATOM 4204 C CA . SER D 1 16 ? 16.100 31.876 23.462 1.00 11.62 33 SER D CA 1
ATOM 4205 C C . SER D 1 16 ? 16.749 31.641 24.812 1.00 12.96 33 SER D C 1
ATOM 4206 O O . SER D 1 16 ? 16.091 31.248 25.805 1.00 12.73 33 SER D O 1
ATOM 4209 N N . PHE D 1 17 ? 18.050 31.864 24.859 1.00 10.16 34 PHE D N 1
ATOM 4210 C CA . PHE D 1 17 ? 18.742 31.757 26.123 1.00 10.03 34 PHE D CA 1
ATOM 4211 C C . PHE D 1 17 ? 19.989 32.603 26.120 1.00 13.88 34 PHE D C 1
ATOM 4212 O O . PHE D 1 17 ? 20.553 32.937 25.063 1.00 11.70 34 PHE D O 1
ATOM 4220 N N . THR D 1 18 ? 20.438 32.940 27.327 1.00 11.02 35 THR D N 1
ATOM 4221 C CA . THR D 1 18 ? 21.584 33.841 27.454 1.00 12.51 35 THR D CA 1
ATOM 4222 C C . THR D 1 18 ? 22.746 33.185 28.138 1.00 11.12 35 THR D C 1
ATOM 4223 O O . THR D 1 18 ? 22.598 32.683 29.250 1.00 13.42 35 THR D O 1
ATOM 4227 N N . SER D 1 19 ? 23.904 33.200 27.476 1.00 11.17 36 SER D N 1
ATOM 4228 C CA . SER D 1 19 ? 25.122 32.718 28.116 1.00 11.51 36 SER D CA 1
ATOM 4229 C C . SER D 1 19 ? 25.998 33.905 28.518 1.00 14.54 36 SER D C 1
ATOM 4230 O O . SER D 1 19 ? 25.926 34.957 27.909 1.00 15.42 36 SER D O 1
ATOM 4233 N N . THR D 1 20 ? 26.788 33.740 29.573 1.00 13.76 37 THR D N 1
ATOM 4234 C CA . THR D 1 20 ? 27.724 34.789 29.940 1.00 14.93 37 THR D CA 1
ATOM 4235 C C . THR D 1 20 ? 29.124 34.147 29.907 1.00 18.29 37 THR D C 1
ATOM 4236 O O . THR D 1 20 ? 29.377 33.168 30.584 1.00 15.04 37 THR D O 1
ATOM 4240 N N . LYS D 1 21 ? 30.012 34.726 29.114 1.00 17.53 38 LYS D N 1
ATOM 4241 C CA . LYS D 1 21 ? 31.368 34.199 28.980 1.00 25.47 38 LYS D CA 1
ATOM 4242 C C . LYS D 1 21 ? 32.402 35.199 29.445 1.00 27.82 38 LYS D C 1
ATOM 4243 O O . LYS D 1 21 ? 32.135 36.403 29.490 1.00 24.75 38 LYS D O 1
ATOM 4249 N N . ASN D 1 22 ? 33.604 34.694 29.742 1.00 31.89 39 ASN D N 1
ATOM 4250 C CA . ASN D 1 22 ? 34.727 35.551 30.140 1.00 29.96 39 ASN D CA 1
ATOM 4251 C C . ASN D 1 22 ? 34.276 36.574 31.162 1.00 29.47 39 ASN D C 1
ATOM 4252 O O . ASN D 1 22 ? 34.669 37.748 31.122 1.00 32.60 39 ASN D O 1
ATOM 4257 N N . ALA D 1 23 ? 33.422 36.109 32.065 1.00 31.18 40 ALA D N 1
ATOM 4258 C CA . ALA D 1 23 ? 32.924 36.913 33.178 1.00 25.58 40 ALA D CA 1
ATOM 4259 C C . ALA D 1 23 ? 31.892 37.967 32.789 1.00 25.98 40 ALA D C 1
ATOM 4260 O O . ALA D 1 23 ? 30.857 38.116 33.440 1.00 24.27 40 ALA D O 1
ATOM 4262 N N . ASP D 1 24 ? 32.173 38.705 31.725 1.00 23.50 41 ASP D N 1
ATOM 4263 C CA . ASP D 1 24 ? 31.480 39.965 31.548 1.00 25.87 41 ASP D CA 1
ATOM 4264 C C . ASP D 1 24 ? 30.718 40.106 30.271 1.00 22.33 41 ASP D C 1
ATOM 4265 O O . ASP D 1 24 ? 30.174 41.165 30.016 1.00 22.30 41 ASP D O 1
ATOM 4270 N N . ILE D 1 25 ? 30.673 39.045 29.463 1.00 22.41 42 ILE D N 1
ATOM 4271 C CA . ILE D 1 25 ? 30.071 39.167 28.116 1.00 21.30 42 ILE D CA 1
ATOM 4272 C C . ILE D 1 25 ? 28.847 38.275 27.971 1.00 18.54 42 ILE D C 1
ATOM 4273 O O . ILE D 1 25 ? 28.977 37.069 27.863 1.00 19.02 42 ILE D O 1
ATOM 4278 N N . ALA D 1 26 ? 27.655 38.853 28.012 1.00 15.21 43 ALA D N 1
ATOM 4279 C CA . ALA D 1 26 ? 26.440 38.025 27.850 1.00 15.48 43 ALA D CA 1
ATOM 4280 C C . ALA D 1 26 ? 26.008 38.027 26.374 1.00 13.14 43 ALA D C 1
ATOM 4281 O O . ALA D 1 26 ? 26.023 39.095 25.718 1.00 14.41 43 ALA D O 1
ATOM 4283 N N . GLU D 1 27 ? 25.577 36.874 25.847 1.00 11.91 44 GLU D N 1
ATOM 4284 C CA . GLU D 1 27 ? 25.129 36.804 24.458 1.00 12.97 44 GLU D CA 1
ATOM 4285 C C . GLU D 1 27 ? 23.849 35.989 24.419 1.00 13.99 44 GLU D C 1
ATOM 4286 O O . GLU D 1 27 ? 23.704 35.086 25.221 1.00 14.34 44 GLU D O 1
ATOM 4292 N N . VAL D 1 28 ? 22.953 36.315 23.491 1.00 12.88 45 VAL D N 1
ATOM 4293 C CA . VAL D 1 28 ? 21.644 35.677 23.445 1.00 11.87 45 VAL D CA 1
ATOM 4294 C C . VAL D 1 28 ? 21.609 34.745 22.237 1.00 16.46 45 VAL D C 1
ATOM 4295 O O . VAL D 1 28 ? 21.947 35.162 21.113 1.00 16.37 45 VAL D O 1
ATOM 4299 N N . HIS D 1 29 ? 21.228 33.498 22.485 1.00 10.62 46 HIS D N 1
ATOM 4300 C CA . HIS D 1 29 ? 21.174 32.473 21.409 1.00 14.44 46 HIS D CA 1
ATOM 4301 C C . HIS D 1 29 ? 19.753 31.989 21.260 1.00 11.87 46 HIS D C 1
ATOM 4302 O O . HIS D 1 29 ? 18.920 32.347 22.078 1.00 14.74 46 HIS D O 1
ATOM 4309 N N . ARG D 1 30 ? 19.449 31.239 20.190 1.00 11.72 47 ARG D N 1
ATOM 4310 C CA . ARG D 1 30 ? 18.077 30.788 20.008 1.00 12.91 47 ARG D CA 1
ATOM 4311 C C . ARG D 1 30 ? 18.104 29.402 19.386 1.00 12.38 47 ARG D C 1
ATOM 4312 O O . ARG D 1 30 ? 19.152 28.963 18.870 1.00 12.10 47 ARG D O 1
ATOM 4320 N N . PHE D 1 31 ? 16.965 28.725 19.449 1.00 10.80 48 PHE D N 1
ATOM 4321 C CA . PHE D 1 31 ? 16.774 27.493 18.651 1.00 10.60 48 PHE D CA 1
ATOM 4322 C C . PHE D 1 31 ? 15.803 27.838 17.530 1.00 15.92 48 PHE D C 1
ATOM 4323 O O . PHE D 1 31 ? 14.877 28.592 17.744 1.00 15.85 48 PHE D O 1
ATOM 4331 N N . LEU D 1 32 ? 16.012 27.296 16.329 1.00 9.04 49 LEU D N 1
ATOM 4332 C CA . LEU D 1 32 ? 15.193 27.697 15.195 1.00 9.80 49 LEU D CA 1
ATOM 4333 C C . LEU D 1 32 ? 13.982 26.847 14.946 1.00 13.40 49 LEU D C 1
ATOM 4334 O O . LEU D 1 32 ? 13.110 27.229 14.154 1.00 13.32 49 LEU D O 1
ATOM 4339 N N . VAL D 1 33 ? 13.975 25.644 15.516 1.00 12.34 50 VAL D N 1
ATOM 4340 C CA . VAL D 1 33 ? 12.921 24.714 15.245 1.00 10.26 50 VAL D CA 1
ATOM 4341 C C . VAL D 1 33 ? 12.391 24.135 16.543 1.00 11.00 50 VAL D C 1
ATOM 4342 O O . VAL D 1 33 ? 13.107 23.389 17.246 1.00 11.88 50 VAL D O 1
ATOM 4346 N N . LEU D 1 34 ? 11.126 24.471 16.808 1.00 10.41 51 LEU D N 1
ATOM 4347 C CA . LEU D 1 34 ? 10.336 23.943 17.909 1.00 10.77 51 LEU D CA 1
ATOM 4348 C C . LEU D 1 34 ? 9.081 23.287 17.372 1.00 12.54 51 LEU D C 1
ATOM 4349 O O . LEU D 1 34 ? 8.605 23.633 16.284 1.00 13.33 51 LEU D O 1
ATOM 4354 N N . HIS D 1 35 ? 8.483 22.412 18.181 1.00 9.97 52 HIS D N 1
ATOM 4355 C CA . HIS D 1 35 ? 7.145 21.873 17.912 1.00 11.47 52 HIS D CA 1
ATOM 4356 C C . HIS D 1 35 ? 6.450 21.865 19.256 1.00 12.12 52 HIS D C 1
ATOM 4357 O O . HIS D 1 35 ? 7.107 21.897 20.292 1.00 17.08 52 HIS D O 1
ATOM 4364 N N . GLY D 1 36 ? 5.134 21.799 19.259 1.00 14.12 53 GLY D N 1
ATOM 4365 C CA . GLY D 1 36 ? 4.434 21.797 20.520 1.00 13.44 53 GLY D CA 1
ATOM 4366 C C . GLY D 1 36 ? 2.973 21.505 20.307 1.00 14.75 53 GLY D C 1
ATOM 4367 O O . GLY D 1 36 ? 2.428 21.744 19.239 1.00 13.88 53 GLY D O 1
ATOM 4368 N N . LYS D 1 37 ? 2.353 21.029 21.373 1.00 14.10 54 LYS D N 1
ATOM 4369 C CA . LYS D 1 37 ? 0.933 20.683 21.354 1.00 17.09 54 LYS D CA 1
ATOM 4370 C C . LYS D 1 37 ? 0.396 20.830 22.769 1.00 16.22 54 LYS D C 1
ATOM 4371 O O . LYS D 1 37 ? 1.070 20.472 23.735 1.00 18.63 54 LYS D O 1
ATOM 4377 N N . VAL D 1 38 ? -0.807 21.361 22.906 1.00 16.52 55 VAL D N 1
ATOM 4378 C CA . VAL D 1 38 ? -1.538 21.275 24.174 1.00 16.09 55 VAL D CA 1
ATOM 4379 C C . VAL D 1 38 ? -2.888 20.591 23.887 1.00 17.51 55 VAL D C 1
ATOM 4380 O O . VAL D 1 38 ? -3.639 21.074 23.055 1.00 19.37 55 VAL D O 1
ATOM 4384 N N . ASP D 1 39 ? -3.174 19.472 24.544 1.00 21.59 56 ASP D N 1
ATOM 4385 C CA . ASP D 1 39 ? -4.437 18.781 24.289 1.00 24.28 56 ASP D CA 1
ATOM 4386 C C . ASP D 1 39 ? -5.560 19.360 25.167 1.00 26.72 56 ASP D C 1
ATOM 4387 O O . ASP D 1 39 ? -5.298 20.159 26.063 1.00 29.59 56 ASP D O 1
ATOM 4392 N N . PRO D 1 40 ? -6.824 18.998 24.877 1.00 30.61 57 PRO D N 1
ATOM 4393 C CA . PRO D 1 40 ? -7.924 19.636 25.613 1.00 31.41 57 PRO D CA 1
ATOM 4394 C C . PRO D 1 40 ? -7.848 19.469 27.126 1.00 27.87 57 PRO D C 1
ATOM 4395 O O . PRO D 1 40 ? -8.362 20.323 27.836 1.00 36.04 57 PRO D O 1
ATOM 4399 N N . LYS D 1 41 ? -7.208 18.405 27.610 1.00 33.39 58 LYS D N 1
ATOM 4400 C CA . LYS D 1 41 ? -7.096 18.160 29.051 1.00 29.25 58 LYS D CA 1
ATOM 4401 C C . LYS D 1 41 ? -5.967 18.966 29.658 1.00 29.08 58 LYS D C 1
ATOM 4402 O O . LYS D 1 41 ? -5.740 18.946 30.870 1.00 29.32 58 LYS D O 1
ATOM 4408 N N . GLY D 1 42 ? -5.246 19.680 28.810 1.00 22.78 59 G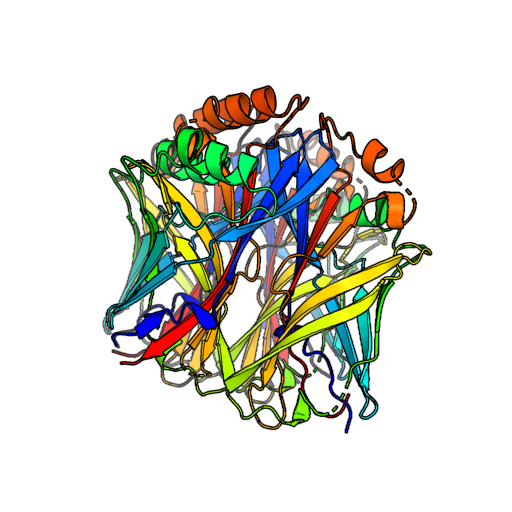LY D N 1
ATOM 4409 C CA . GLY D 1 42 ? -4.197 20.528 29.327 1.00 24.19 59 GLY D CA 1
ATOM 4410 C C . GLY D 1 42 ? -2.816 19.899 29.398 1.00 23.03 59 GLY D C 1
ATOM 4411 O O . GLY D 1 42 ? -1.924 20.479 29.988 1.00 23.60 59 GLY D O 1
ATOM 4412 N N . LEU D 1 43 ? -2.642 18.724 28.815 1.00 20.69 60 LEU D N 1
ATOM 4413 C CA . LEU D 1 43 ? -1.332 18.122 28.716 1.00 20.62 60 LEU D CA 1
ATOM 4414 C C . LEU D 1 43 ? -0.553 18.918 27.680 1.00 18.44 60 LEU D C 1
ATOM 4415 O O . LEU D 1 43 ? -0.966 19.018 26.524 1.00 20.37 60 LEU D O 1
ATOM 4420 N N . ALA D 1 44 ? 0.573 19.488 28.107 1.00 16.96 61 ALA D N 1
ATOM 4421 C CA . ALA D 1 44 ? 1.331 20.360 27.216 1.00 19.87 61 ALA D CA 1
ATOM 4422 C C . ALA D 1 44 ? 2.707 19.813 27.002 1.00 16.13 61 ALA D C 1
ATOM 4423 O O . ALA D 1 44 ? 3.393 19.351 27.942 1.00 17.62 61 ALA D O 1
ATOM 4425 N N . GLU D 1 45 ? 3.128 19.852 25.739 1.00 13.57 62 GLU D N 1
ATOM 4426 C CA . GLU D 1 45 ? 4.466 19.391 25.421 1.00 17.26 62 GLU D CA 1
ATOM 4427 C C . GLU D 1 45 ? 5.075 20.337 24.394 1.00 17.65 62 GLU D C 1
ATOM 4428 O O . GLU D 1 45 ? 4.397 20.782 23.477 1.00 19.89 62 GLU D O 1
ATOM 4434 N N . VAL D 1 46 ? 6.337 20.686 24.605 1.00 15.39 63 VAL D N 1
ATOM 4435 C CA . VAL D 1 46 ? 7.076 21.477 23.616 1.00 16.59 63 VAL D CA 1
ATOM 4436 C C . VAL D 1 46 ? 8.320 20.682 23.347 1.00 16.29 63 VAL D C 1
ATOM 4437 O O . VAL D 1 46 ? 8.922 20.167 24.273 1.00 16.52 63 VAL D O 1
ATOM 4441 N N . GLU D 1 47 ? 8.675 20.542 22.069 1.00 14.01 64 GLU D N 1
ATOM 4442 C CA . GLU D 1 47 ? 9.866 19.786 21.682 1.00 12.31 64 GLU D CA 1
ATOM 4443 C C . GLU D 1 47 ? 10.844 20.713 20.979 1.00 14.47 64 GLU D C 1
ATOM 4444 O O . GLU D 1 47 ? 10.433 21.496 20.133 1.00 15.35 64 GLU D O 1
ATOM 4450 N N . VAL D 1 48 ? 12.120 20.672 21.383 1.00 10.09 65 VAL D N 1
ATOM 4451 C CA . VAL D 1 48 ? 13.122 21.530 20.750 1.00 10.53 65 VAL D CA 1
ATOM 4452 C C . VAL D 1 48 ? 14.037 20.675 19.901 1.00 13.49 65 VAL D C 1
ATOM 4453 O O . VAL D 1 48 ? 14.585 19.727 20.423 1.00 11.65 65 VAL D O 1
ATOM 4457 N N . GLU D 1 49 ? 14.236 21.012 18.620 1.00 9.90 66 GLU D N 1
ATOM 4458 C CA . GLU D 1 49 ? 15.238 20.243 17.839 1.00 10.96 66 GLU D CA 1
ATOM 4459 C C . GLU D 1 49 ? 16.610 20.825 18.139 1.00 11.37 66 GLU D C 1
ATOM 4460 O O . GLU D 1 49 ? 16.934 21.928 17.712 1.00 13.06 66 GLU D O 1
ATOM 4466 N N . THR D 1 50 ? 17.419 20.119 18.933 1.00 12.12 67 THR D N 1
ATOM 4467 C CA . THR D 1 50 ? 18.613 20.804 19.429 1.00 11.52 67 THR D CA 1
ATOM 4468 C C . THR D 1 50 ? 19.665 21.062 18.340 1.00 10.79 67 THR D C 1
ATOM 4469 O O . THR D 1 50 ? 20.515 21.954 18.489 1.00 11.38 67 THR D O 1
ATOM 4473 N N . GLU D 1 51 ? 19.600 20.328 17.233 1.00 11.31 68 GLU D N 1
ATOM 4474 C CA . GLU D 1 51 ? 20.491 20.645 16.133 1.00 10.28 68 GLU D CA 1
ATOM 4475 C C . GLU D 1 51 ? 20.187 22.022 15.549 1.00 12.32 68 GLU D C 1
ATOM 4476 O O . GLU D 1 51 ? 21.041 22.585 14.844 1.00 13.99 68 GLU D O 1
ATOM 4482 N N . SER D 1 52 ? 18.998 22.563 15.828 1.00 10.61 69 SER D N 1
ATOM 4483 C CA . SER D 1 52 ? 18.655 23.909 15.313 1.00 8.08 69 SER D CA 1
ATOM 4484 C C . SER D 1 52 ? 19.188 25.090 16.123 1.00 10.73 69 SER D C 1
ATOM 4485 O O . SER D 1 52 ? 18.752 26.237 15.904 1.00 10.29 69 SER D O 1
ATOM 4488 N N . ILE D 1 53 ? 20.105 24.835 17.053 1.00 8.95 70 ILE D N 1
ATOM 4489 C CA . ILE D 1 53 ? 20.801 25.891 17.796 1.00 7.43 70 ILE D CA 1
ATOM 4490 C C . ILE D 1 53 ? 21.393 26.926 16.817 1.00 15.26 70 ILE D C 1
ATOM 4491 O O . ILE D 1 53 ? 22.009 26.590 15.815 1.00 12.19 70 ILE D O 1
ATOM 4496 N N . SER D 1 54 ? 21.187 28.183 17.142 1.00 11.48 71 SER D N 1
ATOM 4497 C CA . SER D 1 54 ? 21.748 29.257 16.334 1.00 11.16 71 SER D CA 1
ATOM 4498 C C . SER D 1 54 ? 22.359 30.322 17.252 1.00 11.78 71 SER D C 1
ATOM 4499 O O . SER D 1 54 ? 21.662 30.956 18.038 1.00 14.25 71 SER D O 1
ATOM 4502 N N . THR D 1 55 ? 23.657 30.508 17.139 1.00 10.43 72 THR D N 1
ATOM 4503 C CA . THR D 1 55 ? 24.358 31.476 17.979 1.00 12.48 72 THR D CA 1
ATOM 4504 C C . THR D 1 55 ? 24.945 32.591 17.126 1.00 12.60 72 THR D C 1
ATOM 4505 O O . THR D 1 55 ? 25.561 33.522 17.677 1.00 18.76 72 THR D O 1
ATOM 4509 N N . GLY D 1 56 ? 24.839 32.461 15.812 1.00 12.55 73 GLY D N 1
ATOM 4510 C CA . GLY D 1 56 ? 25.369 33.478 14.900 1.00 17.24 73 GLY D CA 1
ATOM 4511 C C . GLY D 1 56 ? 26.836 33.261 14.531 1.00 19.37 73 GLY D C 1
ATOM 4512 O O . GLY D 1 56 ? 27.421 34.022 13.739 1.00 18.11 73 GLY D O 1
ATOM 4513 N N . ILE D 1 57 ? 27.446 32.216 15.102 1.00 13.59 74 ILE D N 1
ATOM 4514 C CA . ILE D 1 57 ? 28.809 31.827 14.752 1.00 13.94 74 ILE D CA 1
ATOM 4515 C C . ILE D 1 57 ? 28.780 30.333 14.437 1.00 16.27 74 ILE D C 1
ATOM 4516 O O . ILE D 1 57 ? 28.543 29.522 15.327 1.00 13.69 74 ILE D O 1
ATOM 4521 N N . PRO D 1 58 ? 29.006 29.968 13.173 1.00 16.28 75 PRO D N 1
ATOM 4522 C CA . PRO D 1 58 ? 28.825 28.563 12.784 1.00 15.74 75 PRO D CA 1
ATOM 4523 C C . PRO D 1 58 ? 29.694 27.610 13.591 1.00 14.57 75 PRO D C 1
ATOM 4524 O O . PRO D 1 58 ? 29.248 26.523 13.958 1.00 15.82 75 PRO D O 1
ATOM 4528 N N . LEU D 1 59 ? 30.931 27.993 13.849 1.00 14.15 76 LEU D N 1
ATOM 4529 C CA . LEU D 1 59 ? 31.854 27.094 14.537 1.00 15.37 76 LEU D CA 1
ATOM 4530 C C . LEU D 1 59 ? 31.321 26.860 15.943 1.00 15.43 76 LEU D C 1
ATOM 4531 O O . LEU D 1 59 ? 31.451 25.759 16.490 1.00 16.08 76 LEU D O 1
ATOM 4536 N N . ARG D 1 60 ? 30.697 27.892 16.520 1.00 16.12 77 ARG D N 1
ATOM 4537 C CA . ARG D 1 60 ? 30.172 27.748 17.882 1.00 12.93 77 ARG D CA 1
ATOM 4538 C C . ARG D 1 60 ? 28.894 26.899 17.855 1.00 13.95 77 ARG D C 1
ATOM 4539 O O . ARG D 1 60 ? 28.688 26.047 18.741 1.00 15.52 77 ARG D O 1
ATOM 4547 N N . ASP D 1 61 ? 28.082 27.062 16.807 1.00 11.40 78 ASP D N 1
ATOM 4548 C CA . ASP D 1 61 ? 26.881 26.225 16.683 1.00 10.08 78 ASP D CA 1
ATOM 4549 C C . ASP D 1 61 ? 27.305 24.756 16.654 1.00 13.93 78 ASP D C 1
ATOM 4550 O O . ASP D 1 61 ? 26.716 23.917 17.302 1.00 12.43 78 ASP D O 1
ATOM 4555 N N . GLU D 1 62 ? 28.321 24.461 15.847 1.00 11.46 79 GLU D N 1
ATOM 4556 C CA A GLU D 1 62 ? 28.871 23.122 15.694 0.53 15.39 79 GLU D CA 1
ATOM 4557 C CA B GLU D 1 62 ? 28.758 23.084 15.724 0.47 15.35 79 GLU D CA 1
ATOM 4558 C C . GLU D 1 62 ? 29.394 22.567 17.031 1.00 14.98 79 GLU D C 1
ATOM 4559 O O . GLU D 1 62 ? 29.097 21.435 17.434 1.00 13.86 79 GLU D O 1
ATOM 4570 N N . ARG D 1 63 ? 30.202 23.378 17.721 1.00 14.40 80 ARG D N 1
ATOM 4571 C CA . ARG D 1 63 ? 30.685 22.936 19.034 1.00 15.76 80 ARG D CA 1
ATOM 4572 C C . ARG D 1 63 ? 29.559 22.663 20.003 1.00 17.90 80 ARG D C 1
ATOM 4573 O O . ARG D 1 63 ? 29.589 21.669 20.697 1.00 16.25 80 ARG D O 1
ATOM 4581 N N . LEU D 1 64 ? 28.531 23.509 20.025 1.00 15.98 81 LEU D N 1
ATOM 4582 C CA . LEU D 1 64 ? 27.391 23.229 20.905 1.00 16.34 81 LEU D CA 1
ATOM 4583 C C . LEU D 1 64 ? 26.663 21.956 20.501 1.00 16.63 81 LEU D C 1
ATOM 4584 O O . LEU D 1 64 ? 26.244 21.174 21.364 1.00 15.78 81 LEU D O 1
ATOM 4589 N N . ARG D 1 65 ? 26.466 21.761 19.199 1.00 12.63 82 ARG D N 1
ATOM 4590 C CA . ARG D 1 65 ? 25.753 20.581 18.704 1.00 15.48 82 ARG D CA 1
ATOM 4591 C C . ARG D 1 65 ? 26.472 19.293 19.171 1.00 18.20 82 ARG D C 1
ATOM 4592 O O . ARG D 1 65 ? 25.829 18.336 19.620 1.00 17.57 82 ARG D O 1
ATOM 4600 N N . GLU D 1 66 ? 27.789 19.274 18.982 1.00 16.20 83 GLU D N 1
ATOM 4601 C CA . GLU D 1 66 ? 28.570 18.038 19.183 1.00 22.78 83 GLU D CA 1
ATOM 4602 C C . GLU D 1 66 ? 28.878 17.789 20.641 1.00 20.90 83 GLU D C 1
ATOM 4603 O O . GLU D 1 66 ? 28.746 16.649 21.125 1.00 21.19 83 GLU D O 1
ATOM 4609 N N . GLN D 1 67 ? 29.277 18.841 21.347 1.00 19.73 84 GLN D N 1
ATOM 4610 C CA . GLN D 1 67 ? 29.887 18.709 22.673 1.00 15.97 84 GLN D CA 1
ATOM 4611 C C . GLN D 1 67 ? 28.945 18.921 23.845 1.00 22.53 84 GLN D C 1
ATOM 4612 O O . GLN D 1 67 ? 29.027 18.228 24.880 1.00 19.82 84 GLN D O 1
ATOM 4618 N N . VAL D 1 68 ? 28.031 19.873 23.689 1.00 16.43 85 VAL D N 1
ATOM 4619 C CA . VAL D 1 68 ? 27.164 20.241 24.799 1.00 17.31 85 VAL D CA 1
ATOM 4620 C C . VAL D 1 68 ? 25.797 19.575 24.672 1.00 19.19 85 VAL D C 1
ATOM 4621 O O . VAL D 1 68 ? 25.368 18.833 25.558 1.00 19.03 85 VAL D O 1
ATOM 4625 N N . PHE D 1 69 ? 25.111 19.833 23.568 1.00 13.55 86 PHE D N 1
ATOM 4626 C CA . PHE D 1 69 ? 23.827 19.203 23.314 1.00 12.48 86 PHE D CA 1
ATOM 4627 C C . PHE D 1 69 ? 23.960 17.713 22.921 1.00 14.42 86 PHE D C 1
ATOM 4628 O O . PHE D 1 69 ? 23.078 16.928 23.203 1.00 16.23 86 PHE D O 1
ATOM 4636 N N . GLN D 1 70 ? 25.070 17.344 22.291 1.00 14.81 87 GLN D N 1
ATOM 4637 C CA . GLN D 1 70 ? 25.250 15.963 21.813 1.00 15.39 87 GLN D CA 1
ATOM 4638 C C . GLN D 1 70 ? 24.077 15.457 20.983 1.00 16.97 87 GLN D C 1
ATOM 4639 O O . GLN D 1 70 ? 23.443 14.438 21.304 1.00 12.69 87 GLN D O 1
ATOM 4645 N N . VAL D 1 71 ? 23.823 16.147 19.869 1.00 13.84 88 VAL D N 1
ATOM 4646 C CA . VAL D 1 71 ? 22.621 15.945 19.111 1.00 13.31 88 VAL D CA 1
ATOM 4647 C C . VAL D 1 71 ? 22.593 14.569 18.483 1.00 15.05 88 VAL D C 1
ATOM 4648 O O . VAL D 1 71 ? 21.524 14.082 18.152 1.00 15.14 88 VAL D O 1
ATOM 4652 N N . HIS D 1 72 ? 23.762 13.961 18.325 1.00 17.16 89 HIS D N 1
ATOM 4653 C CA . HIS D 1 72 ? 23.839 12.591 17.790 1.00 17.21 89 HIS D CA 1
ATOM 4654 C C . HIS D 1 72 ? 23.218 11.593 18.761 1.00 17.61 89 HIS D C 1
ATOM 4655 O O . HIS D 1 72 ? 22.715 10.548 18.351 1.00 19.17 89 HIS D O 1
ATOM 4662 N N . LYS D 1 73 ? 23.227 11.921 20.047 1.00 16.20 90 LYS D N 1
ATOM 4663 C CA . LYS D 1 73 ? 22.604 11.056 21.032 1.00 14.13 90 LYS D CA 1
ATOM 4664 C C . LYS D 1 73 ? 21.246 11.586 21.440 1.00 16.36 90 LYS D C 1
ATOM 4665 O O . LYS D 1 73 ? 20.382 10.831 21.856 1.00 14.19 90 LYS D O 1
ATOM 4671 N N . PHE D 1 74 ? 21.066 12.915 21.386 1.00 14.87 91 PHE D N 1
ATOM 4672 C CA . PHE D 1 74 ? 19.870 13.492 21.946 1.00 13.15 91 PHE D CA 1
ATOM 4673 C C . PHE D 1 74 ? 19.413 14.608 21.004 1.00 15.06 91 PHE D C 1
ATOM 4674 O O . PHE D 1 74 ? 19.698 15.755 21.276 1.00 14.10 91 PHE D O 1
ATOM 4682 N N . PRO D 1 75 ? 18.714 14.262 19.909 1.00 13.93 92 PRO D N 1
ATOM 4683 C CA . PRO D 1 75 ? 18.320 15.292 18.924 1.00 11.43 92 PRO D CA 1
ATOM 4684 C C . PRO D 1 75 ? 17.166 16.142 19.383 1.00 13.10 92 PRO D C 1
ATOM 4685 O O . PRO D 1 75 ? 16.894 17.156 18.737 1.00 13.70 92 PRO D O 1
ATOM 4689 N N . VAL D 1 76 ? 16.478 15.733 20.445 1.00 11.68 93 VAL D N 1
ATOM 4690 C CA . VAL D 1 76 ? 15.422 16.570 20.980 1.00 13.34 93 VAL D CA 1
ATOM 4691 C C . VAL D 1 76 ? 15.588 16.826 22.461 1.00 12.00 93 VAL D C 1
ATOM 4692 O O . VAL D 1 76 ? 16.173 15.998 23.220 1.00 15.02 93 VAL D O 1
ATOM 4696 N N . ALA D 1 77 ? 15.118 18.005 22.867 1.00 11.66 94 ALA D N 1
ATOM 4697 C CA . ALA D 1 77 ? 14.864 18.282 24.268 1.00 11.44 94 ALA D CA 1
ATOM 4698 C C . ALA D 1 77 ? 13.353 18.454 24.420 1.00 11.73 94 ALA D C 1
ATOM 4699 O O . ALA D 1 77 ? 12.676 18.946 23.514 1.00 13.38 94 ALA D O 1
ATOM 4701 N N . GLN D 1 78 ? 12.798 18.074 25.571 1.00 14.17 95 GLN D N 1
ATOM 4702 C CA . GLN D 1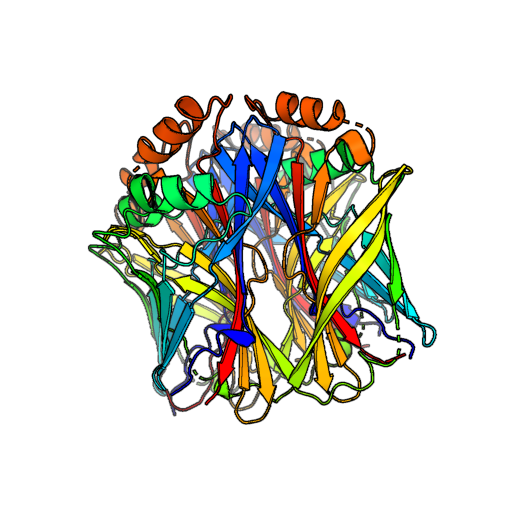 78 ? 11.340 18.086 25.689 1.00 16.59 95 GLN D CA 1
ATOM 4703 C C . GLN D 1 78 ? 10.950 18.870 26.919 1.00 15.48 95 GLN D C 1
ATOM 4704 O O . GLN D 1 78 ? 11.629 18.775 27.932 1.00 16.52 95 GLN D O 1
ATOM 4710 N N . ILE D 1 79 ? 9.863 19.638 26.828 1.00 13.76 96 ILE D N 1
ATOM 4711 C CA . ILE D 1 79 ? 9.317 20.351 28.000 1.00 14.53 96 ILE D CA 1
ATOM 4712 C C . ILE D 1 79 ? 7.888 19.898 28.178 1.00 13.41 96 ILE D C 1
ATOM 4713 O O . ILE D 1 79 ? 7.101 19.889 27.205 1.00 15.44 96 ILE D O 1
ATOM 4718 N N . ASN D 1 80 ? 7.530 19.505 29.396 1.00 14.22 97 ASN D N 1
ATOM 4719 C CA . ASN D 1 80 ? 6.212 18.943 29.627 1.00 16.15 97 ASN D CA 1
ATOM 4720 C C . ASN D 1 80 ? 5.579 19.615 30.824 1.00 12.09 97 ASN D C 1
ATOM 4721 O O . ASN D 1 80 ? 6.269 19.921 31.783 1.00 13.65 97 ASN D O 1
ATOM 4726 N N . ALA D 1 81 ? 4.279 19.850 30.739 1.00 13.30 98 ALA D N 1
ATOM 4727 C CA . ALA D 1 81 ? 3.537 20.459 31.846 1.00 14.99 98 ALA D CA 1
ATOM 4728 C C . ALA D 1 81 ? 2.087 20.052 31.761 1.00 18.68 98 ALA D C 1
ATOM 4729 O O . ALA D 1 81 ? 1.635 19.513 30.761 1.00 17.71 98 ALA D O 1
ATOM 4731 N N . GLN D 1 82 ? 1.380 20.253 32.856 1.00 15.37 99 GLN D N 1
ATOM 4732 C CA . GLN D 1 82 ? -0.033 19.963 32.890 1.00 20.28 99 GLN D CA 1
ATOM 4733 C C . GLN D 1 82 ? -0.688 21.276 33.318 1.00 22.52 99 GLN D C 1
ATOM 4734 O O . GLN D 1 82 ? -0.408 21.803 34.413 1.00 20.61 99 GLN D O 1
ATOM 4740 N N . LEU D 1 83 ? -1.480 21.857 32.422 1.00 26.14 100 LEU D N 1
ATOM 4741 C CA . LEU D 1 83 ? -2.127 23.144 32.712 1.00 25.80 100 LEU D CA 1
ATOM 4742 C C . LEU D 1 83 ? -3.472 22.936 33.360 1.00 30.91 100 LEU D C 1
ATOM 4743 O O . LEU D 1 83 ? -4.141 21.930 33.114 1.00 27.36 100 LEU D O 1
ATOM 4748 N N . ASP D 1 84 ? -3.877 23.898 34.183 1.00 32.47 101 ASP D N 1
ATOM 4749 C CA . ASP D 1 84 ? -5.289 24.080 34.476 1.00 32.87 101 ASP D CA 1
ATOM 4750 C C . ASP D 1 84 ? -5.892 24.952 33.367 1.00 29.98 101 ASP D C 1
ATOM 4751 O O . ASP D 1 84 ? -5.670 26.159 33.341 1.00 28.10 101 ASP D O 1
ATOM 4764 N N . ARG D 1 86 ? -9.074 25.816 32.249 1.00 37.33 103 ARG D N 1
ATOM 4765 C CA . ARG D 1 86 ? -10.257 26.667 32.404 1.00 36.63 103 ARG D CA 1
ATOM 4766 C C . ARG D 1 86 ? -9.929 28.165 32.448 1.00 35.95 103 ARG D C 1
ATOM 4767 O O . ARG D 1 86 ? -10.479 28.925 31.659 1.00 38.03 103 ARG D O 1
ATOM 4775 N N . PRO D 1 87 ? -9.035 28.585 33.369 1.00 33.79 104 PRO D N 1
ATOM 4776 C CA . PRO D 1 87 ? -8.718 30.010 33.490 1.00 32.49 104 PRO D CA 1
ATOM 4777 C C . PRO D 1 87 ? -8.191 30.585 32.187 1.00 36.19 104 PRO D C 1
ATOM 4778 O O . PRO D 1 87 ? -8.439 31.746 31.886 1.00 35.80 104 PRO D O 1
ATOM 4782 N N . ILE D 1 88 ? -7.447 29.791 31.423 1.00 35.14 105 ILE D N 1
ATOM 4783 C CA . ILE D 1 88 ? -6.851 30.304 30.187 1.00 34.13 105 ILE D CA 1
ATOM 4784 C C . ILE D 1 88 ? -7.910 30.353 29.100 1.00 36.28 105 ILE D C 1
ATOM 4785 O O . ILE D 1 88 ? -7.961 31.281 28.282 1.00 36.09 105 ILE D O 1
ATOM 4790 N N . ASN D 1 89 ? -8.769 29.344 29.115 1.00 35.05 106 ASN D N 1
ATOM 4791 C CA . ASN D 1 89 ? -9.938 29.315 28.247 1.00 40.31 106 ASN D CA 1
ATOM 4792 C C . ASN D 1 89 ? -10.852 30.521 28.460 1.00 39.53 106 ASN D C 1
ATOM 4793 O O . ASN D 1 89 ? -11.352 31.119 27.502 1.00 37.57 106 ASN D O 1
ATOM 4798 N N . ASN D 1 90 ? -11.065 30.877 29.724 1.00 36.74 107 ASN D N 1
ATOM 4799 C CA . ASN D 1 90 ? -11.930 32.000 30.091 1.00 37.11 107 ASN D CA 1
ATOM 4800 C C . ASN D 1 90 ? -11.480 33.356 29.568 1.00 38.92 107 ASN D C 1
ATOM 4801 O O . ASN D 1 90 ? -12.265 34.324 29.550 1.00 33.94 107 ASN D O 1
ATOM 4806 N N . LEU D 1 91 ? -10.212 33.457 29.178 1.00 33.68 108 LEU D N 1
ATOM 4807 C CA . LEU D 1 91 ? -9.677 34.759 28.808 1.00 33.37 108 LEU D CA 1
ATOM 4808 C C . LEU D 1 91 ? -10.425 35.363 27.625 1.00 31.69 108 LEU D C 1
ATOM 4809 O O . LEU D 1 91 ? -10.609 34.712 26.610 1.00 33.16 108 LEU D O 1
ATOM 4814 N N . ALA D 1 92 ? -10.866 36.608 27.767 1.00 31.08 109 ALA D N 1
ATOM 4815 C CA . ALA D 1 92 ? -11.405 37.329 26.628 1.00 30.05 109 ALA D CA 1
ATOM 4816 C C . ALA D 1 92 ? -10.246 37.550 25.675 1.00 33.51 109 ALA D C 1
ATOM 4817 O O . ALA D 1 92 ? -9.088 37.541 26.103 1.00 25.68 109 ALA D O 1
ATOM 4819 N N . PRO D 1 93 ? -10.546 37.786 24.392 1.00 29.36 110 PRO D N 1
ATOM 4820 C CA . PRO D 1 93 ? -9.451 38.186 23.503 1.00 27.18 110 PRO D CA 1
ATOM 4821 C C . PRO D 1 93 ? -8.768 39.460 23.989 1.00 29.91 110 PRO D C 1
ATOM 4822 O O . PRO D 1 93 ? -9.406 40.428 24.461 1.00 28.37 110 PRO D O 1
ATOM 4826 N N . GLY D 1 94 ? -7.447 39.431 23.896 1.00 26.29 111 GLY D N 1
ATOM 4827 C CA . GLY D 1 94 ? -6.618 40.539 24.273 1.00 23.40 111 GLY D CA 1
ATOM 4828 C C . GLY D 1 94 ? -6.389 40.512 25.760 1.00 25.56 111 GLY D C 1
ATOM 4829 O O . GLY D 1 94 ? -5.546 41.259 26.258 1.00 29.07 111 GLY D O 1
ATOM 4830 N N . ALA D 1 95 ? -7.100 39.628 26.468 1.00 24.80 112 ALA D N 1
ATOM 4831 C CA . ALA D 1 95 ? -6.951 39.526 27.918 1.00 27.03 112 ALA D CA 1
ATOM 4832 C C . ALA D 1 95 ? -5.794 38.617 28.296 1.00 25.49 112 ALA D C 1
ATOM 4833 O O . ALA D 1 95 ? -5.537 37.609 27.619 1.00 25.18 112 ALA D O 1
ATOM 4835 N N . GLN D 1 96 ? -5.142 38.955 29.409 1.00 27.30 113 GLN D N 1
ATOM 4836 C CA . GLN D 1 96 ? -3.948 38.255 29.872 1.00 22.27 113 GLN D CA 1
ATOM 4837 C C . GLN D 1 96 ? -4.111 37.689 31.266 1.00 24.59 113 GLN D C 1
ATOM 4838 O O . GLN D 1 96 ? -4.829 38.256 32.120 1.00 23.74 113 GLN D O 1
ATOM 4844 N N . LEU D 1 97 ? -3.426 36.572 31.514 1.00 18.45 114 LEU D N 1
ATOM 4845 C CA .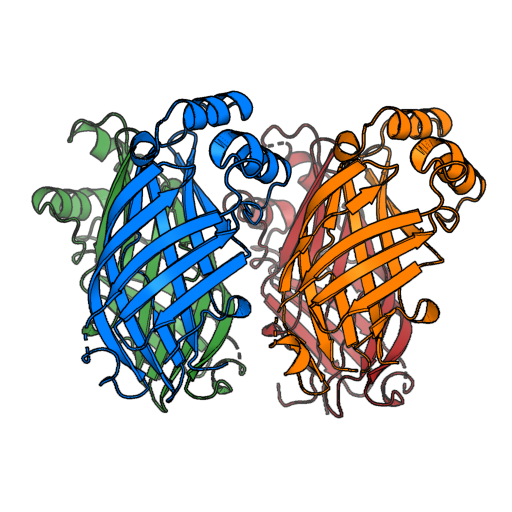 LEU D 1 97 ? -3.465 35.904 32.794 1.00 19.21 114 LEU D CA 1
ATOM 4846 C C . LEU D 1 97 ? -2.042 35.538 33.187 1.00 19.59 114 LEU D C 1
ATOM 4847 O O . LEU D 1 97 ? -1.295 34.998 32.372 1.00 20.58 114 LEU D O 1
ATOM 4852 N N . GLU D 1 98 ? -1.662 35.816 34.429 1.00 20.35 115 GLU D N 1
ATOM 4853 C CA . GLU D 1 98 ? -0.339 35.424 34.947 1.00 18.94 115 GLU D CA 1
ATOM 4854 C C . GLU D 1 98 ? -0.483 34.088 35.615 1.00 22.22 115 GLU D C 1
ATOM 4855 O O . GLU D 1 98 ? -1.455 33.848 36.337 1.00 20.01 115 GLU D O 1
ATOM 4861 N N . LEU D 1 99 ? 0.455 33.184 35.360 1.00 17.03 116 LEU D N 1
ATOM 4862 C CA . LEU D 1 99 ? 0.415 31.895 36.051 1.00 17.72 116 LEU D CA 1
ATOM 4863 C C . LEU D 1 99 ? 1.786 31.401 36.434 1.00 18.99 116 LEU D C 1
ATOM 4864 O O . LEU D 1 99 ? 2.789 31.837 35.870 1.00 18.51 116 LEU D O 1
ATOM 4869 N N . ARG D 1 100 ? 1.823 30.502 37.424 1.00 14.96 117 ARG D N 1
ATOM 4870 C CA . ARG D 1 100 ? 3.046 29.846 37.837 1.00 13.59 117 ARG D CA 1
ATOM 4871 C C . ARG D 1 100 ? 2.830 28.378 37.407 1.00 16.44 117 ARG D C 1
ATOM 4872 O O . ARG D 1 100 ? 1.938 27.710 37.937 1.00 17.19 117 ARG D O 1
ATOM 4880 N N . LEU D 1 101 ? 3.622 27.897 36.448 1.00 14.20 118 LEU D N 1
ATOM 4881 C CA . LEU D 1 101 ? 3.394 26.589 35.825 1.00 12.47 118 LEU D CA 1
ATOM 4882 C C . LEU D 1 101 ? 4.530 25.629 36.171 1.00 14.62 118 LEU D C 1
ATOM 4883 O O . LEU D 1 101 ? 5.662 25.782 35.681 1.00 15.65 118 LEU D O 1
ATOM 4888 N N . PRO D 1 102 ? 4.273 24.638 37.047 1.00 13.59 119 PRO D N 1
ATOM 4889 C CA . PRO D 1 102 ? 5.324 23.620 37.221 1.00 14.56 119 PRO D CA 1
ATOM 4890 C C . PRO D 1 102 ? 5.532 22.865 35.893 1.00 12.26 119 PRO D C 1
ATOM 4891 O O . PRO D 1 102 ? 4.576 22.610 35.150 1.00 13.38 119 PRO D O 1
ATOM 4895 N N . LEU D 1 103 ? 6.788 22.554 35.594 1.00 12.71 120 LEU D N 1
ATOM 4896 C CA . LEU D 1 103 ? 7.096 21.880 34.340 1.00 12.89 120 LEU D CA 1
ATOM 4897 C C . LEU D 1 103 ? 8.357 21.082 34.513 1.00 13.05 120 LEU D C 1
ATOM 4898 O O . LEU D 1 103 ? 9.073 21.221 35.500 1.00 13.34 120 LEU D O 1
ATOM 4903 N N . THR D 1 104 ? 8.629 20.207 33.557 1.00 13.00 121 THR D N 1
ATOM 4904 C CA . THR D 1 104 ? 9.825 19.400 33.648 1.00 11.52 121 THR D CA 1
ATOM 4905 C C . THR D 1 104 ? 10.479 19.547 32.285 1.00 12.54 121 THR D C 1
ATOM 4906 O O . THR D 1 104 ? 9.789 19.564 31.249 1.00 14.17 121 THR D O 1
ATOM 4910 N N . VAL D 1 105 ? 11.789 19.695 32.308 1.00 13.06 122 VAL D N 1
ATOM 4911 C CA . VAL D 1 105 ? 12.628 19.737 31.108 1.00 11.71 122 VAL D CA 1
ATOM 4912 C C . VAL D 1 105 ? 13.483 18.463 31.023 1.00 14.19 122 VAL D C 1
ATOM 4913 O O . VAL D 1 105 ? 14.139 18.047 31.994 1.00 12.41 122 VAL D O 1
ATOM 4917 N N . SER D 1 106 ? 13.473 17.833 29.850 1.00 12.91 123 SER D N 1
ATOM 4918 C CA A SER D 1 106 ? 14.372 16.722 29.562 0.51 13.14 123 SER D CA 1
ATOM 4919 C CA B SER D 1 106 ? 14.388 16.731 29.581 0.49 13.14 123 SER D CA 1
ATOM 4920 C C . SER D 1 106 ? 15.387 17.191 28.534 1.00 12.47 123 SER D C 1
ATOM 4921 O O . SER D 1 106 ? 15.020 17.514 27.406 1.00 15.34 123 SER D O 1
ATOM 4926 N N . LEU D 1 107 ? 16.643 17.230 28.926 1.00 12.69 124 LEU D N 1
ATOM 4927 C CA . LEU D 1 107 ? 17.697 17.722 28.058 1.00 12.13 124 LEU D CA 1
ATOM 4928 C C . LEU D 1 107 ? 18.908 16.829 28.262 1.00 12.68 124 LEU D C 1
ATOM 4929 O O . LEU D 1 107 ? 19.285 16.517 29.389 1.00 13.99 124 LEU D O 1
ATOM 4934 N N . ARG D 1 108 ? 19.506 16.399 27.157 1.00 15.25 125 ARG D N 1
ATOM 4935 C CA . ARG D 1 108 ? 20.670 15.544 27.202 1.00 14.83 125 ARG D CA 1
ATOM 4936 C C . ARG D 1 108 ? 20.529 14.306 28.087 1.00 14.35 125 ARG D C 1
ATOM 4937 O O . ARG D 1 108 ? 21.481 13.902 28.756 1.00 15.70 125 ARG D O 1
ATOM 4945 N N . GLY D 1 109 ? 19.355 13.688 28.006 1.00 14.43 126 GLY D N 1
ATOM 4946 C CA . GLY D 1 109 ? 19.121 12.443 28.714 1.00 15.23 126 GLY D CA 1
ATOM 4947 C C . GLY D 1 109 ? 18.931 12.595 30.199 1.00 19.18 126 GLY D C 1
ATOM 4948 O O . GLY D 1 109 ? 18.968 11.598 30.955 1.00 18.16 126 GLY D O 1
ATOM 4949 N N . LYS D 1 110 ? 18.742 13.826 30.654 1.00 12.67 127 LYS D N 1
ATOM 4950 C CA . LYS D 1 110 ? 18.469 14.032 32.074 1.00 12.76 127 LYS D CA 1
ATOM 4951 C C . LYS D 1 110 ? 17.231 14.919 32.238 1.00 16.95 127 LYS D C 1
ATOM 4952 O O . LYS D 1 110 ? 16.907 15.706 31.338 1.00 14.78 127 LYS D O 1
ATOM 4958 N N . SER D 1 111 ? 16.546 14.846 33.385 1.00 15.51 128 SER D N 1
ATOM 4959 C CA A SER D 1 111 ? 15.370 15.696 33.593 0.37 14.68 128 SER D CA 1
ATOM 4960 C CA B SER D 1 111 ? 15.354 15.681 33.589 0.63 14.66 128 SER D CA 1
ATOM 4961 C C . SER D 1 111 ? 15.504 16.542 34.851 1.00 14.14 128 SER D C 1
ATOM 4962 O O . SER D 1 111 ? 16.171 16.148 35.806 1.00 13.27 128 SER D O 1
ATOM 4967 N N . HIS D 1 112 ? 14.883 17.710 34.822 1.00 11.77 129 HIS D N 1
ATOM 4968 C CA . HIS D 1 112 ? 14.870 18.598 35.992 1.00 14.57 129 HIS D CA 1
ATOM 4969 C C . HIS D 1 112 ? 13.547 19.347 35.960 1.00 13.23 129 HIS D C 1
ATOM 4970 O O . HIS D 1 112 ? 13.032 19.662 34.882 1.00 11.27 129 HIS D O 1
ATOM 4977 N N . SER D 1 113 ? 13.001 19.667 37.127 1.00 12.77 130 SER D N 1
ATOM 4978 C CA . SER D 1 113 ? 11.723 20.344 37.149 1.00 12.10 130 SER D CA 1
ATOM 4979 C C . SER D 1 113 ? 11.897 21.795 37.587 1.00 13.42 130 SER D C 1
ATOM 4980 O O . SER D 1 113 ? 12.846 22.128 38.302 1.00 13.83 130 SER D O 1
ATOM 4983 N N . TYR D 1 114 ? 10.983 22.626 37.132 1.00 9.87 131 TYR D N 1
ATOM 4984 C CA . TYR D 1 114 ? 11.073 24.089 37.362 1.00 13.19 131 TYR D CA 1
ATOM 4985 C C . TYR D 1 114 ? 9.679 24.580 37.586 1.00 15.76 131 TYR D C 1
ATOM 4986 O O . TYR D 1 114 ? 8.691 23.851 37.384 1.00 16.03 131 TYR D O 1
ATOM 4995 N N . ASN D 1 115 ? 9.584 25.844 37.962 1.00 12.73 132 ASN D N 1
ATOM 4996 C CA . ASN D 1 115 ? 8.273 26.489 37.993 1.00 12.63 132 ASN D CA 1
ATOM 4997 C C . ASN D 1 115 ? 8.347 27.804 37.242 1.00 12.97 132 ASN D C 1
ATOM 4998 O O . ASN D 1 115 ? 9.042 28.727 37.688 1.00 15.73 132 ASN D O 1
ATOM 5003 N N . ALA D 1 116 ? 7.703 27.880 36.080 1.00 12.91 133 ALA D N 1
ATOM 5004 C CA . ALA D 1 116 ? 7.863 29.069 35.242 1.00 13.77 133 ALA D CA 1
ATOM 5005 C C . ALA D 1 116 ? 6.836 30.136 35.595 1.00 13.60 133 ALA D C 1
ATOM 5006 O O . ALA D 1 116 ? 5.662 29.841 35.803 1.00 14.79 133 ALA D O 1
ATOM 5008 N N . GLU D 1 117 ? 7.243 31.395 35.547 1.00 13.10 134 GLU D N 1
ATOM 5009 C CA . GLU D 1 117 ? 6.270 32.478 35.692 1.00 12.93 134 GLU D CA 1
ATOM 5010 C C . GLU D 1 117 ? 5.898 32.947 34.301 1.00 13.65 134 GLU D C 1
ATOM 5011 O O . GLU D 1 117 ? 6.748 33.481 33.589 1.00 12.22 134 GLU D O 1
ATOM 5017 N N . LEU D 1 118 ? 4.639 32.734 33.919 1.00 10.30 135 LEU D N 1
ATOM 5018 C CA . LEU D 1 118 ? 4.215 32.946 32.530 1.00 14.62 135 LEU D CA 1
ATOM 5019 C C . LEU D 1 118 ? 3.082 33.920 32.423 1.00 14.07 135 LEU D C 1
ATOM 5020 O O . LEU D 1 118 ? 2.317 34.081 33.363 1.00 15.64 135 LEU D O 1
ATOM 5025 N N . LEU D 1 119 ? 2.954 34.549 31.256 1.00 12.46 136 LEU D N 1
ATOM 5026 C CA . LEU D 1 119 ? 1.805 35.370 30.980 1.00 14.63 136 LEU D CA 1
ATOM 5027 C C . LEU D 1 119 ? 1.154 34.707 29.798 1.00 16.08 136 LEU D C 1
ATOM 5028 O O . LEU D 1 119 ? 1.806 34.449 28.774 1.00 14.45 136 LEU D O 1
ATOM 5033 N N . ALA D 1 120 ? -0.134 34.454 29.923 1.00 14.50 137 ALA D N 1
ATOM 5034 C CA . ALA D 1 120 ? -0.900 33.854 28.869 1.00 14.22 137 ALA D CA 1
ATOM 5035 C C . ALA D 1 120 ? -1.866 34.903 28.398 1.00 18.34 137 ALA D C 1
ATOM 5036 O O . ALA D 1 120 ? -2.584 35.491 29.205 1.00 19.42 137 ALA D O 1
ATOM 5038 N N . THR D 1 121 ? -1.877 35.118 27.095 1.00 13.66 138 THR D N 1
ATOM 5039 C CA . THR D 1 121 ? -2.725 36.129 26.474 1.00 14.88 138 THR D CA 1
ATOM 5040 C C . THR D 1 121 ? -3.515 35.512 25.316 1.00 20.70 138 THR D C 1
ATOM 5041 O O . THR D 1 121 ? -2.948 34.899 24.392 1.00 18.30 138 THR D O 1
ATOM 5045 N N . ARG D 1 122 ? -4.834 35.663 25.353 1.00 21.73 139 ARG D N 1
ATOM 5046 C CA . ARG D 1 122 ? -5.626 35.151 24.246 1.00 21.34 139 ARG D CA 1
ATOM 5047 C C . ARG D 1 122 ? -5.527 36.133 23.103 1.00 22.10 139 ARG D C 1
ATOM 5048 O O . ARG D 1 122 ? -5.854 37.303 23.266 1.00 23.52 139 ARG D O 1
ATOM 5056 N N . LEU D 1 123 ? -5.051 35.697 21.946 1.00 20.25 140 LEU D N 1
ATOM 5057 C CA . LEU D 1 123 ? -4.909 36.580 20.802 1.00 17.23 140 LEU D CA 1
ATOM 5058 C C . LEU D 1 123 ? -6.184 36.711 19.983 1.00 23.67 140 LEU D C 1
ATOM 5059 O O . LEU D 1 123 ? -6.463 37.733 19.476 1.00 25.29 140 LEU D O 1
ATOM 5064 N N . ASP D 1 124 ? -6.875 35.597 19.840 1.00 25.07 141 ASP D N 1
ATOM 5065 C CA . ASP D 1 124 ? -8.123 35.515 19.124 1.00 23.13 141 ASP D CA 1
ATOM 5066 C C . ASP D 1 124 ? -8.831 34.266 19.544 1.00 22.16 141 ASP D C 1
ATOM 5067 O O . ASP D 1 124 ? -8.441 33.677 20.487 1.00 27.47 141 ASP D O 1
ATOM 5072 N N . GLU D 1 125 ? -9.898 33.876 18.860 1.00 20.00 142 GLU D N 1
ATOM 5073 C CA . GLU D 1 125 ? -10.665 32.704 19.282 1.00 20.00 142 GLU D CA 1
ATOM 5074 C C . GLU D 1 125 ? -9.867 31.441 19.226 1.00 20.00 142 GLU D C 1
ATOM 5075 O O . GLU D 1 125 ? -10.163 30.492 19.892 1.00 33.98 142 GLU D O 1
ATOM 5081 N N . ARG D 1 126 ? -8.855 31.446 18.409 1.00 20.00 143 ARG D N 1
ATOM 5082 C CA . ARG D 1 126 ? -8.137 30.242 18.127 1.00 20.00 143 ARG D CA 1
ATOM 5083 C C . ARG D 1 126 ? -6.639 30.357 18.319 1.00 20.00 143 ARG D C 1
ATOM 5084 O O . ARG D 1 126 ? -5.932 29.489 17.949 1.00 25.44 143 ARG D O 1
ATOM 5092 N N . ARG D 1 127 ? -6.192 31.450 18.898 1.00 24.50 144 ARG D N 1
ATOM 5093 C CA . ARG D 1 127 ? -4.764 31.556 19.178 1.00 20.66 144 ARG D CA 1
ATOM 5094 C C . ARG D 1 127 ? -4.478 32.171 20.511 1.00 22.95 144 ARG D C 1
ATOM 5095 O O . ARG D 1 127 ? -5.129 33.136 20.912 1.00 21.20 144 ARG D O 1
ATOM 5103 N N . PHE D 1 128 ? -3.496 31.598 21.188 1.00 20.24 145 PHE D N 1
ATOM 5104 C CA A PHE D 1 128 ? -2.967 32.064 22.478 0.50 20.63 145 PHE D CA 1
ATOM 5105 C CA B PHE D 1 128 ? -2.986 32.278 22.361 0.50 20.65 145 PHE D CA 1
ATOM 5106 C C . PHE D 1 128 ? -1.471 32.370 22.390 1.00 17.19 145 PHE D C 1
ATOM 5107 O O . PHE D 1 128 ? -0.745 31.669 21.667 1.00 17.01 145 PHE D O 1
ATOM 5122 N N . GLN D 1 129 ? -1.000 33.344 23.165 1.00 15.52 146 GLN D N 1
ATOM 5123 C CA . GLN D 1 129 ? 0.435 33.612 23.262 1.00 13.41 146 GLN D CA 1
ATOM 5124 C C . GLN D 1 129 ? 0.835 33.296 24.687 1.00 15.79 146 GLN D C 1
ATOM 5125 O O . GLN D 1 129 ? 0.103 33.614 25.616 1.00 15.25 146 GLN D O 1
ATOM 5131 N N . VAL D 1 130 ? 1.983 32.657 24.858 1.00 11.12 147 VAL D N 1
ATOM 5132 C CA . VAL D 1 130 ? 2.499 32.416 26.198 1.00 13.34 147 VAL D CA 1
ATOM 5133 C C . VAL D 1 130 ? 3.907 32.968 26.228 1.00 14.03 147 VAL D C 1
ATOM 5134 O O . VAL D 1 130 ? 4.731 32.619 25.370 1.00 13.30 147 VAL D O 1
ATOM 5138 N N . VAL D 1 131 ? 4.207 33.804 27.230 1.00 12.87 148 VAL D N 1
ATOM 5139 C CA A VAL D 1 131 ? 5.543 34.359 27.339 0.54 13.37 148 VAL D CA 1
ATOM 5140 C CA B VAL D 1 131 ? 5.499 34.452 27.354 0.46 13.37 148 VAL D CA 1
ATOM 5141 C C . VAL D 1 131 ? 6.075 34.222 28.746 1.00 12.43 148 VAL D C 1
ATOM 5142 O O . VAL D 1 131 ? 5.330 34.228 29.739 1.00 12.76 148 VAL D O 1
ATOM 5149 N N . THR D 1 132 ? 7.386 34.019 28.840 1.00 12.31 149 THR D N 1
ATOM 5150 C CA . THR D 1 132 ? 8.028 33.998 30.138 1.00 12.60 149 THR D CA 1
ATOM 5151 C C . THR D 1 132 ? 8.055 35.447 30.693 1.00 14.15 149 THR D C 1
ATOM 5152 O O . THR D 1 132 ? 8.646 36.342 30.104 1.00 14.55 149 THR D O 1
ATOM 5156 N N . LEU D 1 133 ? 7.417 35.683 31.835 1.00 10.45 150 LEU D N 1
ATOM 5157 C CA . LEU D 1 133 ? 7.425 37.019 32.444 1.00 14.46 150 LEU D CA 1
ATOM 5158 C C . LEU D 1 133 ? 8.779 37.317 33.023 1.00 19.46 150 LEU D C 1
ATOM 5159 O O . LEU D 1 133 ? 9.175 38.496 33.112 1.00 22.03 150 LEU D O 1
ATOM 5164 N N . GLU D 1 134 ? 9.433 36.254 33.486 1.00 16.20 151 GLU D N 1
ATOM 5165 C CA . GLU D 1 134 ? 10.872 36.217 33.823 1.00 19.49 151 GLU D CA 1
ATOM 5166 C C . GLU D 1 134 ? 11.494 34.972 33.214 1.00 17.18 151 GLU D C 1
ATOM 5167 O O . GLU D 1 134 ? 10.831 33.947 33.105 1.00 15.89 151 GLU D O 1
ATOM 5173 N N . PRO D 1 135 ? 12.792 35.051 32.855 1.00 17.98 152 PRO D N 1
ATOM 5174 C CA . PRO D 1 135 ? 13.597 33.943 32.352 1.00 18.11 152 PRO D CA 1
ATOM 5175 C C . PRO D 1 135 ? 13.523 32.785 33.327 1.00 17.72 152 PRO D C 1
ATOM 5176 O O . PRO D 1 135 ? 13.518 33.024 34.560 1.00 22.33 152 PRO D O 1
ATOM 5180 N N . LEU D 1 136 ? 13.469 31.568 32.809 1.00 14.76 153 LEU D N 1
ATOM 5181 C CA . LEU D 1 136 ? 13.614 30.389 33.615 1.00 16.57 153 LEU D CA 1
ATOM 5182 C C . LEU D 1 136 ? 15.109 30.160 33.717 1.00 16.90 153 LEU D C 1
ATOM 5183 O O . LEU D 1 136 ? 15.791 30.069 32.701 1.00 18.28 153 LEU D O 1
ATOM 5188 N N . VAL D 1 137 ? 15.639 30.088 34.935 1.00 14.23 154 VAL D N 1
ATOM 5189 C CA . VAL D 1 137 ? 17.081 29.862 35.064 1.00 14.71 154 VAL D CA 1
ATOM 5190 C C . VAL D 1 137 ? 17.448 28.419 35.150 1.00 16.72 154 VAL D C 1
ATOM 5191 O O . VAL D 1 137 ? 17.112 27.735 36.124 1.00 19.29 154 VAL D O 1
ATOM 5195 N N . ILE D 1 138 ? 18.187 27.918 34.174 1.00 13.10 155 ILE D N 1
ATOM 5196 C CA . ILE D 1 138 ? 18.695 26.571 34.361 1.00 15.37 155 ILE D CA 1
ATOM 5197 C C . ILE D 1 138 ? 20.198 26.564 34.690 1.00 14.92 155 ILE D C 1
ATOM 5198 O O . ILE D 1 138 ? 20.947 27.486 34.352 1.00 17.32 155 ILE D O 1
ATOM 5203 N N . HIS D 1 139 ? 20.643 25.506 35.363 1.00 13.38 156 HIS D N 1
ATOM 5204 C CA . HIS D 1 139 ? 22.047 25.386 35.713 1.00 15.16 156 HIS D CA 1
ATOM 5205 C C . HIS D 1 139 ? 22.603 24.147 35.064 1.00 12.80 156 HIS D C 1
ATOM 5206 O O . HIS D 1 139 ? 21.924 23.157 34.934 1.00 13.69 156 HIS D O 1
ATOM 5213 N N . ALA D 1 140 ? 23.847 24.193 34.626 1.00 13.83 157 ALA D N 1
ATOM 5214 C CA . ALA D 1 140 ? 24.433 23.027 33.959 1.00 15.68 157 ALA D CA 1
ATOM 5215 C C . ALA D 1 140 ? 24.276 21.739 34.793 1.00 15.95 157 ALA D C 1
ATOM 5216 O O . ALA D 1 140 ? 24.139 20.631 34.246 1.00 15.27 157 ALA D O 1
ATOM 5218 N N . GLN D 1 141 ? 24.339 21.861 36.110 1.00 14.23 158 GLN D N 1
ATOM 5219 C CA . GLN D 1 141 ? 24.286 20.658 36.943 1.00 17.21 158 GLN D CA 1
ATOM 5220 C C . GLN D 1 141 ? 22.926 19.973 36.847 1.00 18.01 158 GLN D C 1
ATOM 5221 O O . GLN D 1 141 ? 22.791 18.761 37.107 1.00 17.81 158 GLN D O 1
ATOM 5227 N N . ASP D 1 142 ? 21.909 20.738 36.478 1.00 16.05 159 ASP D N 1
ATOM 5228 C CA . ASP D 1 142 ? 20.550 20.197 36.380 1.00 13.41 159 ASP D CA 1
ATOM 5229 C C . ASP D 1 142 ? 20.521 19.064 35.380 1.00 15.84 159 ASP D C 1
ATOM 5230 O O . ASP D 1 142 ? 19.686 18.179 35.482 1.00 16.93 159 ASP D O 1
ATOM 5235 N N . PHE D 1 143 ? 21.420 19.090 34.394 1.00 15.02 160 PHE D N 1
ATOM 5236 C CA . PHE D 1 143 ? 21.413 18.065 33.339 1.00 14.30 160 PHE D CA 1
ATOM 5237 C C . PHE D 1 143 ? 22.750 17.353 33.231 1.00 16.23 160 PHE D C 1
ATOM 5238 O O . PHE D 1 143 ? 23.058 16.714 32.204 1.00 17.17 160 PHE D O 1
ATOM 5246 N N . ASP D 1 144 ? 23.526 17.467 34.298 1.00 15.26 161 ASP D N 1
ATOM 5247 C CA . ASP D 1 144 ? 24.865 16.855 34.395 1.00 17.78 161 ASP D CA 1
ATOM 5248 C C . ASP D 1 144 ? 25.799 17.308 33.268 1.00 21.64 161 ASP D C 1
ATOM 5249 O O . ASP D 1 144 ? 26.541 16.508 32.714 1.00 19.55 161 ASP D O 1
ATOM 5262 N N . VAL D 1 146 ? 28.143 19.982 33.588 1.00 18.51 163 VAL D N 1
ATOM 5263 C CA . VAL D 1 146 ? 29.146 20.917 34.114 1.00 19.60 163 VAL D CA 1
ATOM 5264 C C . VAL D 1 146 ? 30.490 20.710 33.414 1.00 21.58 163 VAL D C 1
ATOM 5265 O O . VAL D 1 146 ? 31.100 21.670 32.910 1.00 23.55 163 VAL D O 1
ATOM 5269 N N . SER D 1 147 ? 30.948 19.454 33.340 1.00 24.17 164 SER D N 1
ATOM 5270 C CA . SER D 1 147 ? 32.230 19.205 32.695 1.00 22.39 164 SER D CA 1
ATOM 5271 C C . SER D 1 147 ? 32.214 19.633 31.221 1.00 21.58 164 SER D C 1
ATOM 5272 O O . SER D 1 147 ? 33.234 20.100 30.695 1.00 26.56 164 SER D O 1
ATOM 5275 N N . ASP D 1 148 ? 31.065 19.486 30.555 1.00 22.39 165 ASP D N 1
ATOM 5276 C CA . ASP D 1 148 ? 30.972 19.938 29.164 1.00 21.25 165 ASP D CA 1
ATOM 5277 C C . ASP D 1 148 ? 30.946 21.458 28.997 1.00 25.21 165 ASP D C 1
ATOM 5278 O O . ASP D 1 148 ? 31.457 21.958 27.986 1.00 24.68 165 ASP D O 1
ATOM 5283 N N . PHE D 1 149 ? 30.351 22.188 29.952 1.00 19.96 166 PHE D N 1
ATOM 5284 C CA . PHE D 1 149 ? 30.494 23.647 29.944 1.00 23.54 166 PHE D CA 1
ATOM 5285 C C . PHE D 1 149 ? 31.967 23.991 30.105 1.00 25.35 166 PHE D C 1
ATOM 5286 O O . PHE D 1 149 ? 32.509 24.811 29.372 1.00 23.87 166 PHE D O 1
ATOM 5294 N N . ASN D 1 150 ? 32.598 23.381 31.108 1.00 25.13 167 ASN D N 1
ATOM 5295 C CA . ASN D 1 150 ? 33.993 23.682 31.423 1.00 29.54 167 ASN D CA 1
ATOM 5296 C C . ASN D 1 150 ? 34.962 23.399 30.265 1.00 32.22 167 ASN D C 1
ATOM 5297 O O . ASN D 1 150 ? 35.976 24.094 30.109 1.00 34.81 167 ASN D O 1
ATOM 5302 N N . ALA D 1 151 ? 34.625 22.410 29.438 1.00 29.15 168 ALA D N 1
ATOM 5303 C CA . ALA D 1 151 ? 35.495 22.004 28.346 1.00 32.62 168 ALA D CA 1
ATOM 5304 C C . ALA D 1 151 ? 35.438 23.025 27.214 1.00 36.90 168 ALA D C 1
ATOM 5305 O O . ALA D 1 151 ? 36.277 23.030 26.314 1.00 31.25 168 ALA D O 1
ATOM 5307 N N . LEU D 1 152 ? 34.446 23.905 27.268 1.00 36.34 169 LEU D N 1
ATOM 5308 C CA . LEU D 1 152 ? 34.306 24.947 26.253 1.00 37.82 169 LEU D CA 1
ATOM 5309 C C . LEU D 1 152 ? 35.477 25.916 26.248 1.00 41.26 169 LEU D C 1
ATOM 5310 O O . LEU D 1 152 ? 35.718 26.602 25.257 1.00 43.43 169 LEU D O 1
ATOM 5315 N N . ARG D 1 153 ? 36.207 25.961 27.354 1.00 38.51 170 ARG D N 1
ATOM 5316 C CA . ARG D 1 153 ? 37.313 26.888 27.492 1.00 41.52 170 ARG D CA 1
ATOM 5317 C C . ARG D 1 153 ? 38.629 26.215 27.090 1.00 43.50 170 ARG D C 1
ATOM 5318 O O . ARG D 1 153 ? 39.690 26.839 27.147 1.00 48.64 170 ARG D O 1
ATOM 5326 N N . ALA D 1 156 ? 38.484 26.753 23.983 1.00 47.07 173 ALA D N 1
ATOM 5327 C CA . ALA D 1 156 ? 38.420 27.856 23.027 1.00 47.86 173 ALA D CA 1
ATOM 5328 C C . ALA D 1 156 ? 38.851 29.185 23.653 1.00 50.56 173 ALA D C 1
ATOM 5329 O O . ALA D 1 156 ? 38.246 30.238 23.404 1.00 49.23 173 ALA D O 1
ATOM 5331 N N . GLY D 1 157 ? 39.893 29.123 24.475 1.00 45.33 174 GLY D N 1
ATOM 5332 C CA . GLY D 1 157 ? 40.512 30.307 25.038 1.00 47.87 174 GLY D CA 1
ATOM 5333 C C . GLY D 1 157 ? 39.677 31.135 26.003 1.00 50.23 174 GLY D C 1
ATOM 5334 O O . GLY D 1 157 ? 40.154 32.159 26.508 1.00 47.52 174 GLY D O 1
ATOM 5335 N N . LEU D 1 158 ? 38.435 30.719 26.243 1.00 46.42 175 LEU D N 1
ATOM 5336 C CA . LEU D 1 158 ? 37.581 31.510 27.086 1.00 41.82 175 LEU D CA 1
ATOM 5337 C C . LEU D 1 158 ? 38.098 31.463 28.494 1.00 44.67 175 LEU D C 1
ATOM 5338 O O . LEU D 1 158 ? 38.642 30.490 28.962 1.00 45.57 175 LEU D O 1
ATOM 5343 N N . SER D 1 159 ? 37.958 32.546 29.187 1.00 20.00 176 SER D N 1
ATOM 5344 C CA . SER D 1 159 ? 38.442 32.567 30.511 1.00 20.00 176 SER D CA 1
ATOM 5345 C C . SER D 1 159 ? 37.412 31.886 31.347 1.00 20.00 176 SER D C 1
ATOM 5346 O O . SER D 1 159 ? 37.691 31.499 32.469 1.00 44.42 176 SER D O 1
ATOM 5349 N N . ALA D 1 160 ? 36.195 31.749 30.799 1.00 20.00 177 ALA D N 1
ATOM 5350 C CA . ALA D 1 160 ? 35.051 31.308 31.585 1.00 20.00 177 ALA D CA 1
ATOM 5351 C C . ALA D 1 160 ? 33.704 31.156 30.805 1.00 20.00 177 ALA D C 1
ATOM 5352 O O . ALA D 1 160 ? 33.503 31.775 29.807 1.00 28.00 177 ALA D O 1
ATOM 5354 N N . VAL D 1 161 ? 32.823 30.310 31.310 1.00 28.81 178 VAL D N 1
ATOM 5355 C CA . VAL D 1 161 ? 31.433 30.230 30.847 1.00 23.57 178 VAL D CA 1
ATOM 5356 C C . VAL D 1 161 ? 30.543 29.939 32.043 1.00 21.65 178 VAL D C 1
ATOM 5357 O O . VAL D 1 161 ? 30.701 28.894 32.693 1.00 21.61 178 VAL D O 1
ATOM 5361 N N . SER D 1 162 ? 29.599 30.836 32.332 1.00 17.45 179 SER D N 1
ATOM 5362 C CA . SER D 1 162 ? 28.746 30.699 33.510 1.00 14.40 179 SER D CA 1
ATOM 5363 C C . SER D 1 162 ? 27.925 29.427 33.442 1.00 12.36 179 SER D C 1
ATOM 5364 O O . SER D 1 162 ? 27.450 29.067 32.379 1.00 14.56 179 SER D O 1
ATOM 5367 N N . LEU D 1 163 ? 27.745 28.746 34.572 1.00 12.73 180 LEU D N 1
ATOM 5368 C CA . LEU D 1 163 ? 26.975 27.512 34.570 1.00 12.63 180 LEU D CA 1
ATOM 5369 C C . LEU D 1 163 ? 25.491 27.764 34.590 1.00 13.98 180 LEU D C 1
ATOM 5370 O O . LEU D 1 163 ? 24.706 26.814 34.407 1.00 14.24 180 LEU D O 1
ATOM 5375 N N . SER D 1 164 ? 25.112 29.028 34.822 1.00 13.59 181 SER D N 1
ATOM 5376 C CA . SER D 1 164 ? 23.704 29.423 34.798 1.00 12.89 181 SER D CA 1
ATOM 5377 C C . SER D 1 164 ? 23.341 29.975 33.406 1.00 13.72 181 SER D C 1
ATOM 5378 O O . SER D 1 164 ? 24.118 30.717 32.765 1.00 14.30 181 SER D O 1
ATOM 5381 N N . VAL D 1 165 ? 22.151 29.597 32.948 1.00 12.03 182 VAL D N 1
ATOM 5382 C CA . VAL D 1 165 ? 21.693 29.967 31.625 1.00 12.73 182 VAL D CA 1
ATOM 5383 C C . VAL D 1 165 ? 20.214 30.320 31.737 1.00 12.30 182 VAL D C 1
ATOM 5384 O O . VAL D 1 165 ? 19.349 29.439 31.817 1.00 15.16 182 VAL D O 1
ATOM 5388 N N . PRO D 1 166 ? 19.892 31.594 31.706 1.00 12.57 183 PRO D N 1
ATOM 5389 C CA . PRO D 1 166 ? 18.469 31.932 31.760 1.00 12.30 183 PRO D CA 1
ATOM 5390 C C . PRO D 1 166 ? 17.794 31.723 30.389 1.00 12.89 183 PRO D C 1
ATOM 5391 O O . PRO D 1 166 ? 18.354 32.113 29.357 1.00 12.62 183 PRO D O 1
ATOM 5395 N N . VAL D 1 167 ? 16.591 31.158 30.405 1.00 11.05 184 VAL D N 1
ATOM 5396 C CA . VAL D 1 167 ? 15.888 30.758 29.187 1.00 11.22 184 VAL D CA 1
ATOM 5397 C C . VAL D 1 167 ? 14.583 31.517 29.109 1.00 13.30 184 VAL D C 1
ATOM 5398 O O . VAL D 1 167 ? 13.862 31.623 30.108 1.00 13.35 184 VAL D O 1
ATOM 5402 N N . GLY D 1 168 ? 14.275 32.094 27.941 1.00 10.36 185 GLY D N 1
ATOM 5403 C CA . GLY D 1 168 ? 13.017 32.821 27.780 1.00 11.13 185 GLY D CA 1
ATOM 5404 C C . GLY D 1 168 ? 12.263 32.306 26.571 1.00 11.22 185 GLY D C 1
ATOM 5405 O O . GLY D 1 168 ? 12.858 31.687 25.661 1.00 10.80 185 GLY D O 1
ATOM 5406 N N . ALA D 1 169 ? 10.971 32.564 26.546 1.00 9.59 186 ALA D N 1
ATOM 5407 C CA . ALA D 1 169 ? 10.171 32.047 25.455 1.00 11.27 186 ALA D CA 1
ATOM 5408 C C . ALA D 1 169 ? 9.027 32.984 25.116 1.00 12.13 186 ALA D C 1
ATOM 5409 O O . ALA D 1 169 ? 8.408 33.584 26.008 1.00 12.42 186 ALA D O 1
ATOM 5411 N N . VAL D 1 170 ? 8.746 33.085 23.828 1.00 10.45 187 VAL D N 1
ATOM 5412 C CA . VAL D 1 170 ? 7.499 33.689 23.348 1.00 10.79 187 VAL D CA 1
ATOM 5413 C C . VAL D 1 170 ? 6.881 32.627 22.470 1.00 13.01 187 VAL D C 1
ATOM 5414 O O . VAL D 1 170 ? 7.427 32.312 21.407 1.00 12.55 187 VAL D O 1
ATOM 5418 N N . LEU D 1 171 ? 5.790 32.016 22.921 1.00 11.99 188 LEU D N 1
ATOM 5419 C CA . LEU D 1 171 ? 5.213 30.891 22.165 1.00 11.28 188 LEU D CA 1
ATOM 5420 C C . LEU D 1 171 ? 3.792 31.202 21.727 1.00 15.74 188 LEU D C 1
ATOM 5421 O O . LEU D 1 171 ? 2.995 31.688 22.550 1.00 15.63 188 LEU D O 1
ATOM 5426 N N . ILE D 1 172 ? 3.493 30.930 20.453 1.00 12.98 189 ILE D N 1
ATOM 5427 C CA . ILE D 1 172 ? 2.160 31.115 19.903 1.00 14.64 189 ILE D CA 1
ATOM 5428 C C . ILE D 1 172 ? 1.547 29.743 19.622 1.00 15.41 189 ILE D C 1
ATOM 5429 O O . ILE D 1 172 ? 2.171 28.918 18.951 1.00 13.87 189 ILE D O 1
ATOM 5434 N N . PHE D 1 173 ? 0.360 29.471 20.178 1.00 14.78 190 PHE D N 1
ATOM 5435 C CA . PHE D 1 173 ? -0.308 28.180 19.975 1.00 16.08 190 PHE D CA 1
ATOM 5436 C C . PHE D 1 173 ? -1.604 28.454 19.240 1.00 16.90 190 PHE D C 1
ATOM 5437 O O . PHE D 1 173 ? -2.295 29.417 19.558 1.00 19.32 190 PHE D O 1
ATOM 5445 N N . THR D 1 174 ? -1.938 27.598 18.277 1.00 16.12 191 THR D N 1
ATOM 5446 C CA . THR D 1 174 ? -3.121 27.821 17.448 1.00 16.11 191 THR D CA 1
ATOM 5447 C C . THR D 1 174 ? -3.980 26.576 17.434 1.00 17.92 191 THR D C 1
ATOM 5448 O O . THR D 1 174 ? -3.472 25.463 17.327 1.00 18.06 191 THR D O 1
ATOM 5452 N N . ALA D 1 175 ? -5.287 26.756 17.565 1.00 20.20 192 ALA D N 1
ATOM 5453 C CA . ALA D 1 175 ? -6.185 25.606 17.439 1.00 22.06 192 ALA D CA 1
ATOM 5454 C C . ALA D 1 175 ? -6.435 25.352 15.975 1.00 21.34 192 ALA D C 1
ATOM 5455 O O . ALA D 1 175 ? -7.160 26.087 15.310 1.00 23.63 192 ALA D O 1
ATOM 5457 N N . ARG D 1 176 ? -5.815 24.304 15.474 1.00 21.58 193 ARG D N 1
ATOM 5458 C CA . ARG D 1 176 ? -5.848 24.016 14.051 1.00 23.65 193 ARG D CA 1
ATOM 5459 C C . ARG D 1 176 ? -5.568 22.550 13.928 1.00 26.28 193 ARG D C 1
ATOM 5460 O O . ARG D 1 176 ? -5.348 21.882 14.937 1.00 27.98 193 ARG D O 1
ATOM 5468 N N . GLU D 1 177 ? -5.567 22.038 12.697 1.00 31.33 194 GLU D N 1
ATOM 5469 C CA . GLU D 1 177 ? -5.141 20.673 12.470 1.00 33.91 194 GLU D CA 1
ATOM 5470 C C . GLU D 1 177 ? -3.623 20.637 12.517 1.00 31.84 194 GLU D C 1
ATOM 5471 O O . GLU D 1 177 ? -2.963 21.631 12.181 1.00 35.23 194 GLU D O 1
ATOM 5477 N N . GLY D 1 178 ? -3.075 19.500 12.935 1.00 33.98 195 GLY D N 1
ATOM 5478 C CA . GLY D 1 178 ? -1.636 19.337 13.088 1.00 32.22 195 GLY D CA 1
ATOM 5479 C C . GLY D 1 178 ? -0.938 18.671 11.913 1.00 45.00 195 GLY D C 1
ATOM 5480 O O . GLY D 1 178 ? -1.412 18.730 10.770 1.00 48.46 195 GLY D O 1
#

Radius of gyration: 25.39 Å; Cα contacts (8 Å, |Δi|>4): 1793; chains: 4; bounding box: 63×53×70 Å

Solvent-accessible surface area: 29284 Å² total

Nearest PDB structures (foldseek):
  3q34-assembly1_C  TM=1.006E+00  e=4.847E-34  Pseudomonas savastanoi pv. phaseolicola 1448A
  3q34-assembly2_D  TM=9.872E-01  e=3.776E-32  Pseudomonas savastanoi pv. phaseolicola 1448A
  3q34-assembly2_B  TM=9.876E-01  e=3.242E-31  Pseudomonas savastanoi pv. phaseolicola 1448A
  2x32-assembly1_A  TM=9.735E-01  e=2.438E-19  Saccharophagus degradans 2-40
  2x34-assembly2_B  TM=9.729E-01  e=3.394E-19  Saccharophagus degradans 2-40

B-factor: mean 19.96, std 8.51, range [7.28, 61.85]

CATH classification: 2.40.128.110

Organism: Pseudomonas savastanoi pv. phaseolicola (strain 1448A / Race 6) (NCBI:txid264730)

Secondary structure (DSSP, 8-state):
--EEE-GGG-EEEEEEEETTTEEEEEEES-EEEEE-TT-EEEEEEEGGGEE-S-HHHHHHIIIIII-TTT--EEEEEEE---TTTTPPTT-EEEEEEEEEEEETTEEEEEEEEEEEEEEETTEEEEEESS-EEEEGGGG--HHHHHHHHHTT-S-B-SEEEEEEEEEEEE--/--EEE-GGG-EEEEEEEETTTEEEEEEES-EEEEE-TT-EEEEEEEGGGEE-S-HHHHHHIIIIIS-TTT--EEEEEEE---TTTTPPTT-EEEEEEEEEEEETTEEEEEEEEEEEEE--EEEEEEEPEEEEGGGG--HHHHHHHHHTT-S-B-SEEEEEEEEEEEE-/-EEE-GGG-EEEEEEEETTTEEEEEEES-EEEEE-TT-EEEEEEEGGGEE-S-HHHHHHIIIIIS-TTT--EEEEEEE---TTTTPPTT-EEEEEEEEEEEETTEEEEEEEEEEEEEEETTEEEEEEEEPEEEEGGGG--HHHHHHHHHTT-S-B-SEEEEEEEEEEE-/--EEE-GGG-EEEEEEEETTTEEEEEEES-EEEEE-TT-EEEEEEEGGGEE-S-HHHHHHIIIIIS-TTT--EEEEEEE---TTTTPPTT-EEEEEEEEEEEETTEEEEEEEEEEEEEEETTEEEEEESSPEEEEGGGG--HHHHTT----S-B-SEEEEEEEEEEEES--